Protein AF-0000000077793887 (afdb_homodimer)

Organism: NCBI:txid2587831

InterPro domains:
  IPR001304 C-type lectin-like [PF00059] (100-191)
  IPR001304 C-type lectin-like [PS50041] (87-190)
  IPR001304 C-type lectin-like [SM00034] (80-190)
  IPR016186 C-type lectin-like/link domain superfamily [G3DSA:3.10.100.10] (70-198)
  IPR016187 C-type lectin fold [SSF56436] (44-193)
  IPR033992 Natural killer cell receptor-like, C-type lectin-like domain [cd03593] (80-191)
  IPR050828 C-type lectin and matrix domain-containing protein [PTHR45710] (76-193)

pLDDT: mean 71.63, std 30.83, range [26.22, 98.94]

Secondary structure (DSSP, 8-state):
--------------------------------SSS-----------------SS----------------------S-SS-TT-EEETTEEEEE-SS-B-HHHHHHHHHHTT-EEPP--SHHHHHHHHHHHTTS-EEEEEE--TTS--EETTSPBP--SS-EESS-SEEEE-SSSEEEE-TTS-BEEEEEEE-TTT---/--------------------------------SSS-----------------SS----------------------S-SS-TT-EEETTEEEEE-SS-B-HHHHHHHHHHTT-EEPP--SHHHHHHHHHHHTTS-EEEEEE--TTS--EETTSPBP--SS-EESS-SEEEE-SSSEEEE-TTS-BEEEEEEE-TTT---

Nearest PDB structures (foldseek):
  4qki-assembly1_A  TM=9.719E-01  e=2.359E-17  Homo sapiens
  1e87-assembly1_A  TM=9.658E-01  e=5.537E-16  Homo sapiens
  1fm5-assembly1_A-2  TM=9.357E-01  e=1.760E-14  Homo sapiens
  4iop-assembly1_A  TM=9.692E-01  e=4.648E-14  Homo sapiens
  3ff7-assembly1_D  TM=8.995E-01  e=8.083E-12  Homo sapiens

Foldseek 3Di:
DCPDDPDDDPPPDPPDPPPPPPPPPVPPPCPDDDDCPDDPPPLPLPQPPPPDDPCPPCPSPSPSCCVVVPVPCPVPDDLDDPQWDDDPQKTKHWDPFKFFQVVQQVVLVVVVWGFADDDDVVSVVVCLVVNPAFKAFGQWFADVPGFIAGVVGHGDPCNDDEADDAGTWIDHNPGIYHDHRGDMGIYMIMDGGPVPDDD/DPPPPDDPPPPPPPDDPPPPPPPPPPPPPCPDDDDCPDDPPPLPLPQPPPPDDPPPPSPSPSPSCCVVVPVPCPVPDDLDDPQWDDDPQKTKHWDPFKFFQVVQQVVLVVVVWGFADDDDVVSVVVCLVVNPQFKAFGQWFADPPGFIAGVVGHGDPCNDDEADDAGTWIDHNPGIYHDHRGDMGIYMIMDGGPVPDDD

Solvent-accessible surface area (backbone atoms only — not comparable to full-atom values): 24038 Å² total; per-residue (Å²): 134,81,74,77,77,77,79,83,77,81,72,75,72,79,75,76,73,80,81,70,82,72,76,71,75,70,80,76,75,73,71,76,81,84,72,81,69,76,82,74,75,73,57,72,67,76,74,76,79,73,75,68,80,87,69,60,82,72,70,70,72,68,62,64,62,64,65,62,67,61,68,74,70,54,51,82,59,48,51,29,59,88,82,25,38,25,48,78,43,27,23,34,36,72,53,93,57,68,34,24,51,65,60,40,35,51,52,20,44,74,70,74,27,30,33,27,75,75,87,45,72,66,50,47,53,51,50,52,42,50,54,46,83,51,44,26,35,36,21,38,35,37,55,90,98,48,70,47,23,34,82,87,62,49,68,62,84,67,89,62,74,70,39,71,88,39,40,26,31,26,36,48,78,84,48,42,33,33,34,64,46,77,51,71,32,23,33,31,24,29,33,72,18,66,55,63,55,76,127,136,84,76,75,77,75,78,84,77,79,76,75,71,80,76,77,74,81,82,71,80,71,76,72,76,70,78,74,76,72,72,72,81,84,72,82,71,75,80,74,75,76,51,70,60,74,74,77,79,74,75,69,81,86,69,61,81,72,71,70,67,64,56,61,60,66,63,63,66,62,68,73,70,55,49,81,59,48,50,31,59,88,84,25,39,25,46,80,42,27,22,33,36,72,53,91,59,68,35,26,51,65,59,41,36,51,53,20,44,75,69,73,26,32,32,26,76,74,88,44,72,67,48,46,53,50,50,51,44,50,54,43,83,51,44,26,33,37,20,37,35,37,56,90,99,48,71,46,22,34,79,89,62,49,68,60,83,67,90,60,74,71,41,69,87,40,39,27,31,25,36,46,77,84,48,43,34,32,33,63,47,78,50,71,33,23,32,31,25,30,33,72,18,63,54,62,54,76,129

Radius of gyration: 38.16 Å; Cα contacts (8 Å, |Δi|>4): 586; chains: 2; bounding box: 130×145×46 Å

Structure (mmCIF, N/CA/C/O backbone):
data_AF-0000000077793887-model_v1
#
loop_
_entity.id
_entity.type
_entity.pdbx_description
1 polymer 'C-type lectin domain-containing protein'
#
loop_
_atom_site.group_PDB
_atom_site.id
_atom_site.type_symbol
_atom_site.label_atom_id
_atom_site.label_alt_id
_atom_site.label_comp_id
_atom_site.label_asym_id
_atom_site.label_entity_id
_atom_site.label_seq_id
_atom_site.pdbx_PDB_ins_code
_atom_site.Cartn_x
_atom_site.Cartn_y
_atom_site.Cartn_z
_atom_site.occupancy
_atom_site.B_iso_or_equiv
_atom_site.auth_seq_id
_atom_site.auth_comp_id
_atom_site.auth_asym_id
_atom_site.auth_atom_id
_atom_site.pdbx_PDB_model_num
ATOM 1 N N . GLN A 1 1 ? 106.188 -36.375 -3.684 1 26.97 1 GLN A N 1
ATOM 2 C CA . GLN A 1 1 ? 105.438 -35.656 -4.699 1 26.97 1 GLN A CA 1
ATOM 3 C C . GLN A 1 1 ? 104.625 -34.531 -4.078 1 26.97 1 GLN A C 1
ATOM 5 O O . GLN A 1 1 ? 103.5 -34.719 -3.65 1 26.97 1 GLN A O 1
ATOM 10 N N . ASN A 1 2 ? 105.312 -33.688 -3.289 1 29.34 2 ASN A N 1
ATOM 11 C CA . ASN A 1 2 ? 104.938 -32.75 -2.242 1 29.34 2 ASN A CA 1
ATOM 12 C C . ASN A 1 2 ? 104.25 -31.516 -2.826 1 29.34 2 ASN A C 1
ATOM 14 O O . ASN A 1 2 ? 104.938 -30.625 -3.346 1 29.34 2 ASN A O 1
ATOM 18 N N . TYR A 1 3 ? 103.312 -31.828 -3.789 1 36.53 3 TYR A N 1
ATOM 19 C CA . TYR A 1 3 ? 102.812 -30.703 -4.566 1 36.53 3 TYR A CA 1
ATOM 20 C C . TYR A 1 3 ? 102.25 -29.641 -3.652 1 36.53 3 TYR A C 1
ATOM 22 O O . TYR A 1 3 ? 101.375 -29.938 -2.816 1 36.53 3 TYR A O 1
ATOM 30 N N . PRO A 1 4 ? 103.062 -28.594 -3.348 1 36.94 4 PRO A N 1
ATOM 31 C CA . PRO A 1 4 ? 102.688 -27.547 -2.389 1 36.94 4 PRO A CA 1
ATOM 32 C C . PRO A 1 4 ? 101.312 -26.953 -2.629 1 36.94 4 PRO A C 1
ATOM 34 O O . PRO A 1 4 ? 100.75 -27.094 -3.721 1 36.94 4 PRO A O 1
ATOM 37 N N . SER A 1 5 ? 100.688 -26.422 -1.545 1 38.06 5 SER A N 1
ATOM 38 C CA . SER A 1 5 ? 99.438 -25.938 -0.927 1 38.06 5 SER A CA 1
ATOM 39 C C . SER A 1 5 ? 99 -24.625 -1.54 1 38.06 5 SER A C 1
ATOM 41 O O . SER A 1 5 ? 99.75 -23.609 -1.452 1 38.06 5 SER A O 1
ATOM 43 N N . PRO A 1 6 ? 98.438 -24.672 -2.783 1 41.69 6 PRO A N 1
ATOM 44 C CA . PRO A 1 6 ? 98.312 -23.391 -3.498 1 41.69 6 PRO A CA 1
ATOM 45 C C . PRO A 1 6 ? 97.688 -22.297 -2.645 1 41.69 6 PRO A C 1
ATOM 47 O O . PRO A 1 6 ? 96.938 -22.594 -1.713 1 41.69 6 PRO A O 1
ATOM 50 N N . PRO A 1 7 ? 98.375 -21.094 -2.529 1 40.38 7 PRO A N 1
ATOM 51 C CA . PRO A 1 7 ? 98 -20.016 -1.615 1 40.38 7 PRO A CA 1
ATOM 52 C C . PRO A 1 7 ? 96.562 -19.578 -1.782 1 40.38 7 PRO A C 1
ATOM 54 O O . PRO A 1 7 ? 95.938 -19.797 -2.838 1 40.38 7 PRO A O 1
ATOM 57 N N . PRO A 1 8 ? 95.812 -19.297 -0.718 1 37.31 8 PRO A N 1
ATOM 58 C CA . PRO A 1 8 ? 94.438 -18.984 -0.458 1 37.31 8 PRO A CA 1
ATOM 59 C C . PRO A 1 8 ? 93.938 -17.766 -1.237 1 37.31 8 PRO A C 1
ATOM 61 O O . PRO A 1 8 ? 94.688 -16.781 -1.383 1 37.31 8 PRO A O 1
ATOM 64 N N . ASN A 1 9 ? 93.375 -17.969 -2.402 1 30.88 9 ASN A N 1
ATOM 65 C CA . ASN A 1 9 ? 92.75 -17.016 -3.334 1 30.88 9 ASN A CA 1
ATOM 66 C C . ASN A 1 9 ? 92.062 -15.875 -2.598 1 30.88 9 ASN A C 1
ATOM 68 O O . ASN A 1 9 ? 91.438 -16.094 -1.562 1 30.88 9 ASN A O 1
ATOM 72 N N . LEU A 1 10 ? 92.5 -14.633 -2.855 1 30.05 10 LEU A N 1
ATOM 73 C CA . LEU A 1 10 ? 92.25 -13.242 -2.529 1 30.05 10 LEU A CA 1
ATOM 74 C C . LEU A 1 10 ? 90.75 -12.906 -2.738 1 30.05 10 LEU A C 1
ATOM 76 O O . LEU A 1 10 ? 90.312 -12.867 -3.875 1 30.05 10 LEU A O 1
ATOM 80 N N . MET A 1 11 ? 89.875 -13.492 -1.999 1 28.67 11 MET A N 1
ATOM 81 C CA . MET A 1 11 ? 88.438 -13.266 -2.076 1 28.67 11 MET A CA 1
ATOM 82 C C . MET A 1 11 ? 88.062 -11.781 -1.981 1 28.67 11 MET A C 1
ATOM 84 O O . MET A 1 11 ? 88.25 -11.172 -0.928 1 28.67 11 MET A O 1
ATOM 88 N N . ALA A 1 12 ? 88.625 -10.922 -2.859 1 32.31 12 ALA A N 1
ATOM 89 C CA . ALA A 1 12 ? 88.312 -9.516 -2.645 1 32.31 12 ALA A CA 1
ATOM 90 C C . ALA A 1 12 ? 86.812 -9.344 -2.41 1 32.31 12 ALA A C 1
ATOM 92 O O . ALA A 1 12 ? 86 -9.898 -3.146 1 32.31 12 ALA A O 1
ATOM 93 N N . ARG A 1 13 ? 86.438 -9.117 -1.201 1 31.81 13 ARG A N 1
ATOM 94 C CA . ARG A 1 13 ? 85.062 -8.906 -0.675 1 31.81 13 ARG A CA 1
ATOM 95 C C . ARG A 1 13 ? 84.375 -7.82 -1.458 1 31.81 13 ARG A C 1
ATOM 97 O O . ARG A 1 13 ? 84.938 -6.742 -1.689 1 31.81 13 ARG A O 1
ATOM 104 N N . PRO A 1 14 ? 83.438 -8.164 -2.402 1 34.56 14 PRO A N 1
ATOM 105 C CA . PRO A 1 14 ? 82.75 -7.133 -3.154 1 34.56 14 PRO A CA 1
ATOM 106 C C . PRO A 1 14 ? 82.25 -5.98 -2.271 1 34.56 14 PRO A C 1
ATOM 108 O O . PRO A 1 14 ? 81.938 -6.191 -1.106 1 34.56 14 PRO A O 1
ATOM 111 N N . SER A 1 15 ? 82.938 -4.816 -2.303 1 30.42 15 SER A N 1
ATOM 112 C CA . SER A 1 15 ? 82.562 -3.594 -1.583 1 30.42 15 SER A CA 1
ATOM 113 C C . SER A 1 15 ? 81.062 -3.336 -1.606 1 30.42 15 SER A C 1
ATOM 115 O O . SER A 1 15 ? 80.375 -3.631 -2.6 1 30.42 15 SER A O 1
ATOM 117 N N . LYS A 1 16 ? 80.5 -3.289 -0.401 1 32.53 16 LYS A N 1
ATOM 118 C CA . LYS A 1 16 ? 79.062 -3.002 -0.048 1 32.53 16 LYS A CA 1
ATOM 119 C C . LYS A 1 16 ? 78.562 -1.783 -0.806 1 32.53 16 LYS A C 1
ATOM 121 O O . LYS A 1 16 ? 79.25 -0.747 -0.858 1 32.53 16 LYS A O 1
ATOM 126 N N . PRO A 1 17 ? 77.812 -1.954 -1.854 1 34.47 17 PRO A N 1
ATOM 127 C CA . PRO A 1 17 ? 77.312 -0.797 -2.617 1 34.47 17 PRO A CA 1
ATOM 128 C C . PRO A 1 17 ? 76.875 0.352 -1.723 1 34.47 17 PRO A C 1
ATOM 130 O O . PRO A 1 17 ? 76.562 0.131 -0.561 1 34.47 17 PRO A O 1
ATOM 133 N N . PRO A 1 18 ? 77.312 1.614 -1.864 1 33.22 18 PRO A N 1
ATOM 134 C CA . PRO A 1 18 ? 77 2.801 -1.069 1 33.22 18 PRO A CA 1
ATOM 135 C C . PRO A 1 18 ? 75.5 2.908 -0.752 1 33.22 18 PRO A C 1
ATOM 137 O O . PRO A 1 18 ? 74.688 2.381 -1.495 1 33.22 18 PRO A O 1
ATOM 140 N N . SER A 1 19 ? 75.188 2.879 0.547 1 29.66 19 SER A N 1
ATOM 141 C CA . SER A 1 19 ? 73.875 2.973 1.238 1 29.66 19 SER A CA 1
ATOM 142 C C . SER A 1 19 ? 73.062 4.117 0.687 1 29.66 19 SER A C 1
ATOM 144 O O . SER A 1 19 ? 73.312 5.289 0.932 1 29.66 19 SER A O 1
ATOM 146 N N . GLY A 1 20 ? 72.875 4.281 -0.622 1 28.62 20 GLY A N 1
ATOM 147 C CA . GLY A 1 20 ? 72.062 5.41 -1.063 1 28.62 20 GLY A CA 1
ATOM 148 C C . GLY A 1 20 ? 70.812 5.621 -0.218 1 28.62 20 GLY A C 1
ATOM 149 O O . GLY A 1 20 ? 70.312 4.684 0.405 1 28.62 20 GLY A O 1
ATOM 150 N N . THR A 1 21 ? 70.688 6.805 0.469 1 30.39 21 THR A N 1
ATOM 151 C CA . THR A 1 21 ? 69.688 7.371 1.333 1 30.39 21 THR A CA 1
ATOM 152 C C . THR A 1 21 ? 68.25 7.141 0.742 1 30.39 21 THR A C 1
ATOM 154 O O . THR A 1 21 ? 68 7.633 -0.347 1 30.39 21 THR A O 1
ATOM 157 N N . HIS A 1 22 ? 67.875 5.887 0.691 1 29.88 22 HIS A N 1
ATOM 158 C CA . HIS A 1 22 ? 66.5 5.676 0.305 1 29.88 22 HIS A CA 1
ATOM 159 C C . HIS A 1 22 ? 65.562 6.559 1.119 1 29.88 22 HIS A C 1
ATOM 161 O O . HIS A 1 22 ? 65.625 6.602 2.348 1 29.88 22 HIS A O 1
ATOM 167 N N . PHE A 1 23 ? 65.312 7.801 0.65 1 27.66 23 PHE A N 1
ATOM 168 C CA . PHE A 1 23 ? 64.312 8.695 1.225 1 27.66 23 PHE A CA 1
ATOM 169 C C . PHE A 1 23 ? 63 7.969 1.462 1 27.66 23 PHE A C 1
ATOM 171 O O . PHE A 1 23 ? 62.406 7.453 0.521 1 27.66 23 PHE A O 1
ATOM 178 N N . TRP A 1 24 ? 62.969 7.117 2.52 1 28.3 24 TRP A N 1
ATOM 179 C CA . TRP A 1 24 ? 61.688 6.555 2.979 1 28.3 24 TRP A CA 1
ATOM 180 C C . TRP A 1 24 ? 60.656 7.656 3.217 1 28.3 24 TRP A C 1
ATOM 182 O O . TRP A 1 24 ? 60.844 8.523 4.074 1 28.3 24 TRP A O 1
ATOM 192 N N . LEU A 1 25 ? 60.219 8.273 2.09 1 26.78 25 LEU A N 1
ATOM 193 C CA . LEU A 1 25 ? 59.062 9.133 2.324 1 26.78 25 LEU A CA 1
ATOM 194 C C . LEU A 1 25 ? 58.031 8.445 3.234 1 26.78 25 LEU A C 1
ATOM 196 O O . LEU A 1 25 ? 57.5 7.383 2.895 1 26.78 25 LEU A O 1
ATOM 200 N N . ARG A 1 26 ? 58.375 8.352 4.492 1 26.22 26 ARG A N 1
ATOM 201 C CA . ARG A 1 26 ? 57.375 7.949 5.484 1 26.22 26 ARG A CA 1
ATOM 202 C C . ARG A 1 26 ? 56.031 8.664 5.246 1 26.22 26 ARG A C 1
ATOM 204 O O . ARG A 1 26 ? 55.969 9.898 5.262 1 26.22 26 ARG A O 1
ATOM 211 N N . GLU A 1 27 ? 55.125 8.047 4.469 1 30.72 27 GLU A N 1
ATOM 212 C CA . GLU A 1 27 ? 53.719 8.422 4.332 1 30.72 27 GLU A CA 1
ATOM 213 C C . GLU A 1 27 ? 53.125 8.781 5.684 1 30.72 27 GLU A C 1
ATOM 215 O O . GLU A 1 27 ? 52.938 7.914 6.543 1 30.72 27 GLU A O 1
ATOM 220 N N . SER A 1 28 ? 53.594 9.773 6.348 1 28.92 28 SER A N 1
ATOM 221 C CA . SER A 1 28 ? 52.938 10.18 7.586 1 28.92 28 SER A CA 1
ATOM 222 C C . SER A 1 28 ? 51.438 10.414 7.371 1 28.92 28 SER A C 1
ATOM 224 O O . SER A 1 28 ? 51.062 11.352 6.672 1 28.92 28 SER A O 1
ATOM 226 N N . LYS A 1 29 ? 50.562 9.352 7.176 1 31.31 29 LYS A N 1
ATOM 227 C CA . LYS A 1 29 ? 49.125 9.359 7.27 1 31.31 29 LYS A CA 1
ATOM 228 C C . LYS A 1 29 ? 48.656 10.039 8.555 1 31.31 29 LYS A C 1
ATOM 230 O O . LYS A 1 29 ? 48.625 9.422 9.617 1 31.31 29 LYS A O 1
ATOM 235 N N . ARG A 1 30 ? 49.094 11.148 8.898 1 27.02 30 ARG A N 1
ATOM 236 C CA . ARG A 1 30 ? 48.469 11.703 10.102 1 27.02 30 ARG A CA 1
ATOM 237 C C . ARG A 1 30 ? 46.969 11.859 9.93 1 27.02 30 ARG A C 1
ATOM 239 O O . ARG A 1 30 ? 46.531 12.711 9.164 1 27.02 30 ARG A O 1
ATOM 246 N N . CYS A 1 31 ? 46.188 10.719 9.734 1 31.44 31 CYS A N 1
ATOM 247 C CA . CYS A 1 31 ? 44.719 10.82 9.891 1 31.44 31 CYS A CA 1
ATOM 248 C C . CYS A 1 31 ? 44.375 11.562 11.164 1 31.44 31 CYS A C 1
ATOM 250 O O . CYS A 1 31 ? 44.906 11.266 12.234 1 31.44 31 CYS A O 1
ATOM 252 N N . LEU A 1 32 ? 44.094 12.836 11.148 1 29.78 32 LEU A N 1
ATOM 253 C CA . LEU A 1 32 ? 43.719 13.469 12.414 1 29.78 32 LEU A CA 1
ATOM 254 C C . LEU A 1 32 ? 42.812 12.562 13.234 1 29.78 32 LEU A C 1
ATOM 256 O O . LEU A 1 32 ? 43.188 12.133 14.328 1 29.78 32 LEU A O 1
ATOM 260 N N . GLY A 1 33 ? 41.594 13.148 13.805 1 33.19 33 GLY A N 1
ATOM 261 C CA . GLY A 1 33 ? 40.812 12.633 14.922 1 33.19 33 GLY A CA 1
ATOM 262 C C . GLY A 1 33 ? 40.281 11.234 14.672 1 33.19 33 GLY A C 1
ATOM 263 O O . GLY A 1 33 ? 40.281 10.758 13.539 1 33.19 33 GLY A O 1
ATOM 264 N N . GLY A 1 34 ? 39.719 10.438 15.797 1 32.16 34 GLY A N 1
ATOM 265 C CA . GLY A 1 34 ? 39.344 9.086 16.156 1 32.16 34 GLY A CA 1
ATOM 266 C C . GLY A 1 34 ? 38.281 8.484 15.234 1 32.16 34 GLY A C 1
ATOM 267 O O . GLY A 1 34 ? 37.812 7.379 15.477 1 32.16 34 GLY A O 1
ATOM 268 N N . VAL A 1 35 ? 37.312 9.297 14.734 1 31.53 35 VAL A N 1
ATOM 269 C CA . VAL A 1 35 ? 36.188 8.594 14.156 1 31.53 35 VAL A CA 1
ATOM 270 C C . VAL A 1 35 ? 36.625 7.785 12.945 1 31.53 35 VAL A C 1
ATOM 272 O O . VAL A 1 35 ? 37.531 8.211 12.203 1 31.53 35 VAL A O 1
ATOM 275 N N . SER A 1 36 ? 36.562 6.457 13.047 1 32 36 SER A N 1
ATOM 276 C CA . SER A 1 36 ? 36.875 5.395 12.094 1 32 36 SER A CA 1
ATOM 277 C C . SER A 1 36 ? 36.375 5.746 10.695 1 32 36 SER A C 1
ATOM 279 O O . SER A 1 36 ? 35.188 5.492 10.367 1 32 36 SER A O 1
ATOM 281 N N . LEU A 1 37 ? 36.438 6.949 10.297 1 31.81 37 LEU A N 1
ATOM 282 C CA . LEU A 1 37 ? 35.938 7.211 8.953 1 31.81 37 LEU A CA 1
ATOM 283 C C . LEU A 1 37 ? 36.656 6.34 7.934 1 31.81 37 LEU A C 1
ATOM 285 O O . LEU A 1 37 ? 37.906 6.227 7.969 1 31.81 37 LEU A O 1
ATOM 289 N N . PRO A 1 38 ? 35.812 5.289 7.41 1 33.59 38 PRO A N 1
ATOM 290 C CA . PRO A 1 38 ? 36.469 4.293 6.555 1 33.59 38 PRO A CA 1
ATOM 291 C C . PRO A 1 38 ? 37.562 4.898 5.652 1 33.59 38 PRO A C 1
ATOM 293 O O . PRO A 1 38 ? 38.688 4.445 5.66 1 33.59 38 PRO A O 1
ATOM 296 N N . ARG A 1 39 ? 37.156 5.055 4.344 1 33.28 39 ARG A N 1
ATOM 297 C CA . ARG A 1 39 ? 37.969 4.965 3.148 1 33.28 39 ARG A CA 1
ATOM 298 C C . ARG A 1 39 ? 38.844 6.215 2.984 1 33.28 39 ARG A C 1
ATOM 300 O O . ARG A 1 39 ? 38.312 7.332 2.947 1 33.28 39 ARG A O 1
ATOM 307 N N . CYS A 1 40 ? 39.969 6.188 3.5 1 33.78 40 CYS A N 1
ATOM 308 C CA . CYS A 1 40 ? 41.031 7.16 3.229 1 33.78 40 CYS A CA 1
ATOM 309 C C . CYS A 1 40 ? 41.125 7.461 1.738 1 33.78 40 CYS A C 1
ATOM 311 O O . CYS A 1 40 ? 41.344 6.555 0.932 1 33.78 40 CYS A O 1
ATOM 313 N N . VAL A 1 41 ? 40.219 8.328 1.182 1 34.12 41 VAL A N 1
ATOM 314 C CA . VAL A 1 41 ? 40.344 8.727 -0.219 1 34.12 41 VAL A CA 1
ATOM 315 C C . VAL A 1 41 ? 41.781 9.055 -0.562 1 34.12 41 VAL A C 1
ATOM 317 O O . VAL A 1 41 ? 42.438 9.836 0.139 1 34.12 41 VAL A O 1
ATOM 320 N N . ALA A 1 42 ? 42.5 8.047 -0.952 1 33.28 42 ALA A N 1
ATOM 321 C CA . ALA A 1 42 ? 43.844 8.273 -1.489 1 33.28 42 ALA A CA 1
ATOM 322 C C . ALA A 1 42 ? 43.812 9.375 -2.549 1 33.28 42 ALA A C 1
ATOM 324 O O . ALA A 1 42 ? 43.031 9.32 -3.494 1 33.28 42 ALA A O 1
ATOM 325 N N . MET A 1 43 ? 43.844 10.609 -2.148 1 31 43 MET A N 1
ATOM 326 C CA . MET A 1 43 ? 44 11.703 -3.104 1 31 43 MET A CA 1
ATOM 327 C C . MET A 1 43 ? 45.188 11.461 -4.02 1 31 43 MET A C 1
ATOM 329 O O . MET A 1 43 ? 46.312 11.297 -3.549 1 31 43 MET A O 1
ATOM 333 N N . GLU A 1 44 ? 45 10.609 -4.996 1 33.84 44 GLU A N 1
ATOM 334 C CA . GLU A 1 44 ? 46.062 10.5 -6.004 1 33.84 44 GLU A CA 1
ATOM 335 C C . GLU A 1 44 ? 46.406 11.852 -6.613 1 33.84 44 GLU A C 1
ATOM 337 O O . GLU A 1 44 ? 45.5 12.578 -7.055 1 33.84 44 GLU A O 1
ATOM 342 N N . THR A 1 45 ? 47.344 12.469 -6.062 1 32.28 45 THR A N 1
ATOM 343 C CA . THR A 1 45 ? 47.938 13.711 -6.562 1 32.28 45 THR A CA 1
ATOM 344 C C . THR A 1 45 ? 48.469 13.523 -7.98 1 32.28 45 THR A C 1
ATOM 346 O O . THR A 1 45 ? 49.25 12.609 -8.242 1 32.28 45 THR A O 1
ATOM 349 N N . GLN A 1 46 ? 47.531 13.469 -8.953 1 29.77 46 GLN A N 1
ATOM 350 C CA . GLN A 1 46 ? 48.125 13.438 -10.297 1 29.77 46 GLN A CA 1
ATOM 351 C C . GLN A 1 46 ? 48.938 14.688 -10.57 1 29.77 46 GLN A C 1
ATOM 353 O O . GLN A 1 46 ? 48.469 15.812 -10.383 1 29.77 46 GLN A O 1
ATOM 358 N N . ALA A 1 47 ? 50.188 14.594 -10.258 1 31.92 47 ALA A N 1
ATOM 359 C CA . ALA A 1 47 ? 51.188 15.602 -10.562 1 31.92 47 ALA A CA 1
ATOM 360 C C . ALA A 1 47 ? 51.25 15.883 -12.062 1 31.92 47 ALA A C 1
ATOM 362 O O . ALA A 1 47 ? 51.375 14.961 -12.867 1 31.92 47 ALA A O 1
ATOM 363 N N . LEU A 1 48 ? 50.375 16.719 -12.617 1 30.69 48 LEU A N 1
ATOM 364 C CA . LEU A 1 48 ? 50.594 17.156 -13.992 1 30.69 48 LEU A CA 1
ATOM 365 C C . LEU A 1 48 ? 51.969 17.781 -14.141 1 30.69 48 LEU A C 1
ATOM 367 O O . LEU A 1 48 ? 52.344 18.672 -13.367 1 30.69 48 LEU A O 1
ATOM 371 N N . ARG A 1 49 ? 52.906 16.984 -14.539 1 34.12 49 ARG A N 1
ATOM 372 C CA . ARG A 1 49 ? 54.25 17.391 -14.93 1 34.12 49 ARG A CA 1
ATOM 373 C C . ARG A 1 49 ? 54.219 18.453 -16.031 1 34.12 49 ARG A C 1
ATOM 375 O O . ARG A 1 49 ? 53.812 18.156 -17.156 1 34.12 49 ARG A O 1
ATOM 382 N N . TRP A 1 50 ? 53.562 19.656 -15.812 1 33.62 50 TRP A N 1
ATOM 383 C CA . TRP A 1 50 ? 53.781 20.625 -16.875 1 33.62 50 TRP A CA 1
ATOM 384 C C . TRP A 1 50 ? 55.25 21.031 -16.938 1 33.62 50 TRP A C 1
ATOM 386 O O . TRP A 1 50 ? 55.844 21.469 -15.922 1 33.62 50 TRP A O 1
ATOM 396 N N . LYS A 1 51 ? 56.094 20.484 -17.75 1 32.78 51 LYS A N 1
ATOM 397 C CA . LYS A 1 51 ? 57.531 20.672 -18.062 1 32.78 51 LYS A CA 1
ATOM 398 C C . LYS A 1 51 ? 57.844 22.141 -18.297 1 32.78 51 LYS A C 1
ATOM 400 O O . LYS A 1 51 ? 58.938 22.469 -18.75 1 32.78 51 LYS A O 1
ATOM 405 N N . GLY A 1 52 ? 57.062 23.219 -18.172 1 33.34 52 GLY A N 1
ATOM 406 C CA . GLY A 1 52 ? 57.812 24.359 -18.672 1 33.34 52 GLY A CA 1
ATOM 407 C C . GLY A 1 52 ? 59.031 24.672 -17.859 1 33.34 52 GLY A C 1
ATOM 408 O O . GLY A 1 52 ? 59.188 24.188 -16.75 1 33.34 52 GLY A O 1
ATOM 409 N N . LYS A 1 53 ? 60.094 25.422 -18.391 1 34.56 53 LYS A N 1
ATOM 410 C CA . LYS A 1 53 ? 61.438 25.734 -17.906 1 34.56 53 LYS A CA 1
ATOM 411 C C . LYS A 1 53 ? 61.438 26.062 -16.422 1 34.56 53 LYS A C 1
ATOM 413 O O . LYS A 1 53 ? 62.281 25.609 -15.672 1 34.56 53 LYS A O 1
ATOM 418 N N . ASP A 1 54 ? 61.188 27.406 -16.094 1 33.09 54 ASP A N 1
ATOM 419 C CA . ASP A 1 54 ? 61.5 28 -14.797 1 33.09 54 ASP A CA 1
ATOM 420 C C . ASP A 1 54 ? 60.719 27.344 -13.68 1 33.09 54 ASP A C 1
ATOM 422 O O . ASP A 1 54 ? 59.5 27.438 -13.633 1 33.09 54 ASP A O 1
ATOM 426 N N . LEU A 1 55 ? 61.156 26.219 -13.227 1 34.88 55 LEU A N 1
ATOM 427 C CA . LEU A 1 55 ? 60.594 25.156 -12.375 1 34.88 55 LEU A CA 1
ATOM 428 C C . LEU A 1 55 ? 60.219 25.703 -11.008 1 34.88 55 LEU A C 1
ATOM 430 O O . LEU A 1 55 ? 61.062 25.844 -10.125 1 34.88 55 LEU A O 1
ATOM 434 N N . SER A 1 56 ? 59.75 27.031 -11.023 1 32.41 56 SER A N 1
ATOM 435 C CA . SER A 1 56 ? 59.438 27.438 -9.656 1 32.41 56 SER A CA 1
ATOM 436 C C . SER A 1 56 ? 58.719 26.328 -8.898 1 32.41 56 SER A C 1
ATOM 438 O O . SER A 1 56 ? 58.125 25.422 -9.516 1 32.41 56 SER A O 1
ATOM 440 N N . PRO A 1 57 ? 59.031 26.281 -7.477 1 33.06 57 PRO A N 1
ATOM 441 C CA . PRO A 1 57 ? 58.531 25.203 -6.613 1 33.06 57 PRO A CA 1
ATOM 442 C C . PRO A 1 57 ? 57.094 24.812 -6.93 1 33.06 57 PRO A C 1
ATOM 444 O O . PRO A 1 57 ? 56.312 25.641 -7.375 1 33.06 57 PRO A O 1
ATOM 447 N N . TYR A 1 58 ? 57.031 23.703 -7.633 1 31.98 58 TYR A N 1
ATOM 448 C CA . TYR A 1 58 ? 55.812 22.938 -7.941 1 31.98 58 TYR A CA 1
ATOM 449 C C . TYR A 1 58 ? 54.844 22.984 -6.785 1 31.98 58 TYR A C 1
ATOM 451 O O . TYR A 1 58 ? 55.156 22.594 -5.664 1 31.98 58 TYR A O 1
ATOM 459 N N . VAL A 1 59 ? 54.469 24.281 -6.504 1 31.81 59 VAL A N 1
ATOM 460 C CA . VAL A 1 59 ? 53.375 24.188 -5.512 1 31.81 59 VAL A CA 1
ATOM 461 C C . VAL A 1 59 ? 52.406 23.078 -5.91 1 31.81 59 VAL A C 1
ATOM 463 O O . VAL A 1 59 ? 51.906 23.062 -7.039 1 31.81 59 VAL A O 1
ATOM 466 N N . ALA A 1 60 ? 52.844 21.859 -5.652 1 30.48 60 ALA A N 1
ATOM 467 C CA . ALA A 1 60 ? 51.938 20.719 -5.754 1 30.48 60 ALA A CA 1
ATOM 468 C C . ALA A 1 60 ? 50.562 21.047 -5.152 1 30.48 60 ALA A C 1
ATOM 470 O O . ALA A 1 60 ? 50.469 21.438 -3.984 1 30.48 60 ALA A O 1
ATOM 471 N N . PHE A 1 61 ? 49.906 21.953 -5.953 1 30.89 61 PHE A N 1
ATOM 472 C CA . PHE A 1 61 ? 48.531 22.094 -5.516 1 30.89 61 PHE A CA 1
ATOM 473 C C . PHE A 1 61 ? 47.906 20.734 -5.281 1 30.89 61 PHE A C 1
ATOM 475 O O . PHE A 1 61 ? 47.938 19.859 -6.164 1 30.89 61 PHE A O 1
ATOM 482 N N . LEU A 1 62 ? 48.188 20.266 -4.148 1 31.05 62 LEU A N 1
ATOM 483 C CA . LEU A 1 62 ? 47.406 19.109 -3.723 1 31.05 62 LEU A CA 1
ATOM 484 C C . LEU A 1 62 ? 45.906 19.375 -3.863 1 31.05 62 LEU A C 1
ATOM 486 O O . LEU A 1 62 ? 45.375 20.266 -3.203 1 31.05 62 LEU A O 1
ATOM 490 N N . PHE A 1 63 ? 45.469 19.578 -5.141 1 32.81 63 PHE A N 1
ATOM 491 C CA . PHE A 1 63 ? 44 19.516 -5.242 1 32.81 63 PHE A CA 1
ATOM 492 C C . PHE A 1 63 ? 43.469 18.281 -4.547 1 32.81 63 PHE A C 1
ATOM 494 O O . PHE A 1 63 ? 43.75 17.156 -4.973 1 32.81 63 PHE A O 1
ATOM 501 N N . SER A 1 64 ? 43.406 18.281 -3.229 1 32.5 64 SER A N 1
ATOM 502 C CA . SER A 1 64 ? 42.562 17.25 -2.648 1 32.5 64 SER A CA 1
ATOM 503 C C . SER A 1 64 ? 41.219 17.172 -3.344 1 32.5 64 SER A C 1
ATOM 505 O O . SER A 1 64 ? 40.406 18.109 -3.256 1 32.5 64 SER A O 1
ATOM 507 N N . ALA A 1 65 ? 41.25 16.812 -4.672 1 32.75 65 ALA A N 1
ATOM 508 C CA . ALA A 1 65 ? 39.906 16.422 -5.094 1 32.75 65 ALA A CA 1
ATOM 509 C C . ALA A 1 65 ? 39.188 15.68 -3.977 1 32.75 65 ALA A C 1
ATOM 511 O O . ALA A 1 65 ? 39.562 14.562 -3.613 1 32.75 65 ALA A O 1
ATOM 512 N N . VAL A 1 66 ? 39.031 16.406 -2.869 1 31.98 66 VAL A N 1
ATOM 513 C CA . VAL A 1 66 ? 38 15.797 -2.033 1 31.98 66 VAL A CA 1
ATOM 514 C C . VAL A 1 66 ? 36.844 15.297 -2.906 1 31.98 66 VAL A C 1
ATOM 516 O O . VAL A 1 66 ? 36.125 16.094 -3.518 1 31.98 66 VAL A O 1
ATOM 519 N N . VAL A 1 67 ? 37.188 14.391 -3.895 1 37.53 67 VAL A N 1
ATOM 520 C CA . VAL A 1 67 ? 35.969 13.742 -4.387 1 37.53 67 VAL A CA 1
ATOM 521 C C . VAL A 1 67 ? 34.969 13.602 -3.246 1 37.53 67 VAL A C 1
ATOM 523 O O . VAL A 1 67 ? 35.25 12.914 -2.258 1 37.53 67 VAL A O 1
ATOM 526 N N . SER A 1 68 ? 34.531 14.75 -2.807 1 33 68 SER A N 1
ATOM 527 C CA . SER A 1 68 ? 33.344 14.5 -1.987 1 33 68 SER A CA 1
ATOM 528 C C . SER A 1 68 ? 32.594 13.258 -2.453 1 33 68 SER A C 1
ATOM 530 O O . SER A 1 68 ? 32.219 13.148 -3.621 1 33 68 SER A O 1
ATOM 532 N N . ARG A 1 69 ? 33.188 12.102 -2.17 1 32.84 69 ARG A N 1
ATOM 533 C CA . ARG A 1 69 ? 32.188 11.047 -2.336 1 32.84 69 ARG A CA 1
ATOM 534 C C . ARG A 1 69 ? 30.797 11.578 -2.111 1 32.84 69 ARG A C 1
ATOM 536 O O . ARG A 1 69 ? 30.484 12.102 -1.037 1 32.84 69 ARG A O 1
ATOM 543 N N . VAL A 1 70 ? 30.328 12.469 -3.012 1 37.38 70 VAL A N 1
ATOM 544 C CA . VAL A 1 70 ? 28.875 12.578 -2.893 1 37.38 70 VAL A CA 1
ATOM 545 C C . VAL A 1 70 ? 28.297 11.281 -2.336 1 37.38 70 VAL A C 1
ATOM 547 O O . VAL A 1 70 ? 28.594 10.195 -2.848 1 37.38 70 VAL A O 1
ATOM 550 N N . PRO A 1 71 ? 28.234 11.133 -0.999 1 36.97 71 PRO A N 1
ATOM 551 C CA . PRO A 1 71 ? 27.562 9.898 -0.613 1 36.97 71 PRO A CA 1
ATOM 552 C C . PRO A 1 71 ? 26.531 9.438 -1.651 1 36.97 71 PRO A C 1
ATOM 554 O O . PRO A 1 71 ? 25.797 10.266 -2.203 1 36.97 71 PRO A O 1
ATOM 557 N N . GLU A 1 72 ? 26.922 8.844 -2.76 1 43 72 GLU A N 1
ATOM 558 C CA . GLU A 1 72 ? 25.812 8.203 -3.465 1 43 72 GLU A CA 1
ATOM 559 C C . GLU A 1 72 ? 24.609 7.992 -2.541 1 43 72 GLU A C 1
ATOM 561 O O . GLU A 1 72 ? 24.719 7.332 -1.508 1 43 72 GLU A O 1
ATOM 566 N N . SER A 1 73 ? 23.953 9 -2.119 1 42.22 73 SER A N 1
ATOM 567 C CA . SER A 1 73 ? 22.703 8.883 -1.358 1 42.22 73 SER A CA 1
ATOM 568 C C . SER A 1 73 ? 21.938 7.625 -1.748 1 42.22 73 SER A C 1
ATOM 570 O O . SER A 1 73 ? 21.203 7.625 -2.736 1 42.22 73 SER A O 1
ATOM 572 N N . LEU A 1 74 ? 22.484 6.621 -2.377 1 46.22 74 LEU A N 1
ATOM 573 C CA . LEU A 1 74 ? 21.656 5.418 -2.412 1 46.22 74 LEU A CA 1
ATOM 574 C C . LEU A 1 74 ? 20.75 5.34 -1.187 1 46.22 74 LEU A C 1
ATOM 576 O O . LEU A 1 74 ? 21.234 5.145 -0.068 1 46.22 74 LEU A O 1
ATOM 580 N N . LEU A 1 75 ? 20 6.344 -0.861 1 50.19 75 LEU A N 1
ATOM 581 C CA . LEU A 1 75 ? 19.156 6.324 0.321 1 50.19 75 LEU A CA 1
ATOM 582 C C . LEU A 1 75 ? 18.672 4.906 0.625 1 50.19 75 LEU A C 1
ATOM 584 O O . LEU A 1 75 ? 17.969 4.301 -0.175 1 50.19 75 LEU A O 1
ATOM 588 N N . SER A 1 76 ? 19.531 4.074 1.07 1 62.44 76 SER A N 1
ATOM 589 C CA . SER A 1 76 ? 19.453 2.697 1.547 1 62.44 76 SER A CA 1
ATOM 590 C C . SER A 1 76 ? 18.188 2.461 2.365 1 62.44 76 SER A C 1
ATOM 592 O O . SER A 1 76 ? 17.844 1.318 2.68 1 62.44 76 SER A O 1
ATOM 594 N N . GLU A 1 77 ? 17.391 3.41 2.643 1 73.75 77 GLU A N 1
ATOM 595 C CA . GLU A 1 77 ? 16.25 3.135 3.492 1 73.75 77 GLU A CA 1
ATOM 596 C C . GLU A 1 77 ? 14.945 3.133 2.686 1 73.75 77 GLU A C 1
ATOM 598 O O . GLU A 1 77 ? 14.82 3.877 1.711 1 73.75 77 GLU A O 1
ATOM 603 N N . PRO A 1 78 ? 14.156 2.211 3.062 1 82.75 78 PRO A N 1
ATOM 604 C CA . PRO A 1 78 ? 12.867 2.209 2.371 1 82.75 78 PRO A CA 1
ATOM 605 C C . PRO A 1 78 ? 12.195 3.584 2.363 1 82.75 78 PRO A C 1
ATOM 607 O O . PRO A 1 78 ? 12.508 4.426 3.209 1 82.75 78 PRO A O 1
ATOM 610 N N . CYS A 1 79 ? 11.422 3.82 1.379 1 88.38 79 CYS A N 1
ATOM 611 C CA . CYS A 1 79 ? 10.734 5.094 1.2 1 88.38 79 CYS A CA 1
ATOM 612 C C . CYS A 1 79 ? 9.805 5.383 2.371 1 88.38 79 CYS A C 1
ATOM 614 O O . CYS A 1 79 ? 9.586 6.539 2.729 1 88.38 79 CYS A O 1
ATOM 616 N N . CYS A 1 80 ? 9.227 4.289 2.914 1 95.06 80 CYS A N 1
ATOM 617 C CA . CYS A 1 80 ? 8.359 4.426 4.078 1 95.06 80 CYS A CA 1
ATOM 618 C C . CYS A 1 80 ? 8.828 3.52 5.215 1 95.06 80 CYS A C 1
ATOM 620 O O . CYS A 1 80 ? 9.414 2.465 4.969 1 95.06 80 CYS A O 1
ATOM 622 N N . PRO A 1 81 ? 8.609 3.941 6.449 1 94.25 81 PRO A N 1
ATOM 623 C CA . PRO A 1 81 ? 8.961 3.088 7.586 1 94.25 81 PRO A CA 1
ATOM 624 C C . PRO A 1 81 ? 8.234 1.743 7.562 1 94.25 81 PRO A C 1
ATOM 626 O O . PRO A 1 81 ? 7.211 1.602 6.891 1 94.25 81 PRO A O 1
ATOM 629 N N . ASP A 1 82 ? 8.867 0.8 8.336 1 93 82 ASP A N 1
ATOM 630 C CA . ASP A 1 82 ? 8.195 -0.491 8.469 1 93 82 ASP A CA 1
ATOM 631 C C . ASP A 1 82 ? 6.773 -0.321 8.992 1 93 82 ASP A C 1
ATOM 633 O O . ASP A 1 82 ? 6.535 0.474 9.906 1 93 82 ASP A O 1
ATOM 637 N N . GLY A 1 83 ? 5.875 -0.991 8.406 1 94.38 83 GLY A N 1
ATOM 638 C CA . GLY A 1 83 ? 4.488 -0.93 8.844 1 94.38 83 GLY A CA 1
ATOM 639 C C . GLY A 1 83 ? 3.67 0.099 8.094 1 94.38 83 GLY A C 1
ATOM 640 O O . GLY A 1 83 ? 2.447 0.154 8.234 1 94.38 83 GLY A O 1
ATOM 641 N N . TRP A 1 84 ? 4.402 0.912 7.336 1 97.38 84 TRP A N 1
ATOM 642 C CA . TRP A 1 84 ? 3.729 1.908 6.512 1 97.38 84 TRP A CA 1
ATOM 643 C C . TRP A 1 84 ? 3.697 1.474 5.047 1 97.38 84 TRP A C 1
ATOM 645 O O . TRP A 1 84 ? 4.562 0.715 4.602 1 97.38 84 TRP A O 1
ATOM 655 N N . VAL A 1 85 ? 2.701 1.951 4.391 1 97.94 85 VAL A N 1
ATOM 656 C CA . VAL A 1 85 ? 2.543 1.657 2.971 1 97.94 85 VAL A CA 1
ATOM 657 C C . VAL A 1 85 ? 2.703 2.938 2.156 1 97.94 85 VAL A C 1
ATOM 659 O O . VAL A 1 85 ? 2.131 3.975 2.5 1 97.94 85 VAL A O 1
ATOM 662 N N . GLY A 1 86 ? 3.539 2.844 1.083 1 96.81 86 GLY A N 1
ATOM 663 C CA . GLY A 1 86 ? 3.791 4.012 0.254 1 96.81 86 GLY A CA 1
ATOM 664 C C . GLY A 1 86 ? 2.873 4.098 -0.951 1 96.81 86 GLY A C 1
ATOM 665 O O . GLY A 1 86 ? 2.645 3.1 -1.636 1 96.81 86 GLY A O 1
ATOM 666 N N . TYR A 1 87 ? 2.279 5.301 -1.197 1 97.19 87 TYR A N 1
ATOM 667 C CA . TYR A 1 87 ? 1.452 5.539 -2.375 1 97.19 87 TYR A CA 1
ATOM 668 C C . TYR A 1 87 ? 1.576 6.984 -2.844 1 97.19 87 TYR A C 1
ATOM 670 O O . TYR A 1 87 ? 1.303 7.918 -2.082 1 97.19 87 TYR A O 1
ATOM 678 N N . ARG A 1 88 ? 2.08 7.164 -3.992 1 94.06 88 ARG A N 1
ATOM 679 C CA . ARG A 1 88 ? 2.166 8.461 -4.66 1 94.06 88 ARG A CA 1
ATOM 680 C C . ARG A 1 88 ? 2.828 9.5 -3.764 1 94.06 88 ARG A C 1
ATOM 682 O O . ARG A 1 88 ? 2.301 10.594 -3.582 1 94.06 88 ARG A O 1
ATOM 689 N N . GLY A 1 89 ? 3.92 9.062 -3.176 1 92.12 89 GLY A N 1
ATOM 690 C CA . GLY A 1 89 ? 4.789 9.984 -2.463 1 92.12 89 GLY A CA 1
ATOM 691 C C . GLY A 1 89 ? 4.41 10.156 -1.004 1 92.12 89 GLY A C 1
ATOM 692 O O . GLY A 1 89 ? 5.059 10.906 -0.272 1 92.12 89 GLY A O 1
ATOM 693 N N . LYS A 1 90 ? 3.422 9.469 -0.562 1 95.81 90 LYS A N 1
ATOM 694 C CA . LYS A 1 90 ? 2.99 9.516 0.832 1 95.81 90 LYS A CA 1
ATOM 695 C C . LYS A 1 90 ? 3.088 8.141 1.487 1 95.81 90 LYS A C 1
ATOM 697 O O . LYS A 1 90 ? 3.045 7.117 0.803 1 95.81 90 LYS A O 1
ATOM 702 N N . CYS A 1 91 ? 3.287 8.188 2.768 1 97.44 91 CYS A N 1
ATOM 703 C CA . CYS A 1 91 ? 3.252 6.98 3.59 1 97.44 91 CYS A CA 1
ATOM 704 C C . CYS A 1 91 ? 1.99 6.941 4.445 1 97.44 91 CYS A C 1
ATOM 706 O O . CYS A 1 91 ? 1.589 7.957 5.016 1 97.44 91 CYS A O 1
ATOM 708 N N . TYR A 1 92 ? 1.381 5.758 4.5 1 98.62 92 TYR A N 1
ATOM 709 C CA . TYR A 1 92 ? 0.122 5.586 5.219 1 98.62 92 TYR A CA 1
ATOM 710 C C . TYR A 1 92 ? 0.244 4.496 6.277 1 98.62 92 TYR A C 1
ATOM 712 O O . TYR A 1 92 ? 0.869 3.461 6.043 1 98.62 92 TYR A O 1
ATOM 720 N N . TYR A 1 93 ? -0.311 4.77 7.434 1 98.62 93 TYR A N 1
ATOM 721 C CA . TYR A 1 93 ? -0.408 3.811 8.531 1 98.62 93 TYR A CA 1
ATOM 722 C C . TYR A 1 93 ? -1.864 3.523 8.875 1 98.62 93 TYR A C 1
ATOM 724 O O . TYR A 1 93 ? -2.639 4.445 9.141 1 98.62 93 TYR A O 1
ATOM 732 N N . PHE A 1 94 ? -2.25 2.264 8.781 1 98.62 94 PHE A N 1
ATOM 733 C CA . PHE A 1 94 ? -3.594 1.832 9.148 1 98.62 94 PHE A CA 1
ATOM 734 C C . PHE A 1 94 ? -3.604 1.22 10.539 1 98.62 94 PHE A C 1
ATOM 736 O O . PHE A 1 94 ? -2.887 0.252 10.805 1 98.62 94 PHE A O 1
ATOM 743 N N . SER A 1 95 ? -4.457 1.733 11.391 1 98.5 95 SER A N 1
ATOM 744 C CA . SER A 1 95 ? -4.445 1.328 12.797 1 98.5 95 SER A CA 1
ATOM 745 C C . SER A 1 95 ? -4.957 -0.098 12.961 1 98.5 95 SER A C 1
ATOM 747 O O . SER A 1 95 ? -5.805 -0.554 12.188 1 98.5 95 SER A O 1
ATOM 749 N N . GLU A 1 96 ? -4.43 -0.767 13.961 1 94.44 96 GLU A N 1
ATOM 750 C CA . GLU A 1 96 ? -4.941 -2.074 14.359 1 94.44 96 GLU A CA 1
ATOM 751 C C . GLU A 1 96 ? -6.031 -1.939 15.422 1 94.44 96 GLU A C 1
ATOM 753 O O . GLU A 1 96 ? -6.918 -2.791 15.516 1 94.44 96 GLU A O 1
ATOM 758 N N . GLY A 1 97 ? -5.988 -0.868 16.203 1 96.88 97 GLY A N 1
ATOM 759 C CA . GLY A 1 97 ? -6.977 -0.603 17.234 1 96.88 97 GLY A CA 1
ATOM 760 C C . GLY A 1 97 ? -7.965 0.481 16.844 1 96.88 97 GLY A C 1
ATOM 761 O O . GLY A 1 97 ? -7.875 1.05 15.75 1 96.88 97 GLY A O 1
ATOM 762 N N . GLU A 1 98 ? -8.969 0.676 17.734 1 98.62 98 GLU A N 1
ATOM 763 C CA . GLU A 1 98 ? -9.984 1.694 17.516 1 98.62 98 GLU A CA 1
ATOM 764 C C . GLU A 1 98 ? -9.836 2.85 18.5 1 98.62 98 GLU A C 1
ATOM 766 O O . GLU A 1 98 ? -9.25 2.688 19.578 1 98.62 98 GLU A O 1
ATOM 771 N N . GLY A 1 99 ? -10.281 4.023 18.125 1 98.81 99 GLY A N 1
ATOM 772 C CA . GLY A 1 99 ? -10.336 5.23 18.938 1 98.81 99 GLY A CA 1
ATOM 773 C C . GLY A 1 99 ? -11.258 6.289 18.359 1 98.81 99 GLY A C 1
ATOM 774 O O . GLY A 1 99 ? -11.797 6.125 17.266 1 98.81 99 GLY A O 1
ATOM 775 N N . ASN A 1 100 ? -11.523 7.281 19.172 1 98.88 100 ASN A N 1
ATOM 776 C CA . ASN A 1 100 ? -12.289 8.398 18.641 1 98.88 100 ASN A CA 1
ATOM 777 C C . ASN A 1 100 ? -11.43 9.273 17.719 1 98.88 100 ASN A C 1
ATOM 779 O O . ASN A 1 100 ? -10.227 9.039 17.578 1 98.88 100 ASN A O 1
ATOM 783 N N . TRP A 1 101 ? -12.008 10.195 17.109 1 98.88 101 TRP A N 1
ATOM 784 C CA . TRP A 1 101 ? -11.312 10.992 16.094 1 98.88 101 TRP A CA 1
ATOM 785 C C . TRP A 1 101 ? -10.133 11.734 16.703 1 98.88 101 TRP A C 1
ATOM 787 O O . TRP A 1 101 ? -9.039 11.742 16.141 1 98.88 101 TRP A O 1
ATOM 797 N N . GLU A 1 102 ? -10.32 12.336 17.906 1 98.75 102 GLU A N 1
ATOM 798 C CA . GLU A 1 102 ? -9.281 13.141 18.547 1 98.75 102 GLU A CA 1
ATOM 799 C C . GLU A 1 102 ? -8.102 12.273 18.984 1 98.75 102 GLU A C 1
ATOM 801 O O . GLU A 1 102 ? -6.945 12.648 18.797 1 98.75 102 GLU A O 1
ATOM 806 N N . SER A 1 103 ? -8.414 11.203 19.609 1 98.81 103 SER A N 1
ATOM 807 C CA . SER A 1 103 ? -7.348 10.297 20.031 1 98.81 103 SER A CA 1
ATOM 808 C C . SER A 1 103 ? -6.598 9.734 18.828 1 98.81 103 SER A C 1
ATOM 810 O O . SER A 1 103 ? -5.387 9.5 18.906 1 98.81 103 SER A O 1
ATOM 812 N N . SER A 1 104 ? -7.324 9.5 17.781 1 98.94 104 SER A N 1
ATOM 813 C CA . SER A 1 104 ? -6.719 9.016 16.531 1 98.94 104 SER A CA 1
ATOM 814 C C . SER A 1 104 ? -5.75 10.039 15.961 1 98.94 104 SER A C 1
ATOM 816 O O . SER A 1 104 ? -4.637 9.695 15.562 1 98.94 104 SER A O 1
ATOM 818 N N . GLN A 1 105 ? -6.18 11.297 15.961 1 98.88 105 GLN A N 1
ATOM 819 C CA . GLN A 1 105 ? -5.293 12.367 15.5 1 98.88 105 GLN A CA 1
ATOM 820 C C . GLN A 1 105 ? -4.066 12.484 16.406 1 98.88 105 GLN A C 1
ATOM 822 O O . GLN A 1 105 ? -2.951 12.695 15.914 1 98.88 105 GLN A O 1
ATOM 827 N N . SER A 1 106 ? -4.254 12.352 17.625 1 98.81 106 SER A N 1
ATOM 828 C CA . SER A 1 106 ? -3.141 12.414 18.562 1 98.81 106 SER A CA 1
ATOM 829 C C . SER A 1 106 ? -2.146 11.289 18.312 1 98.81 106 SER A C 1
ATOM 831 O O . SER A 1 106 ? -0.934 11.492 18.375 1 98.81 106 SER A O 1
ATOM 833 N N . HIS A 1 107 ? -2.654 10.141 18.078 1 98.81 107 HIS A N 1
ATOM 834 C CA . HIS A 1 107 ? -1.782 9.016 17.766 1 98.81 107 HIS A CA 1
ATOM 835 C C . HIS A 1 107 ? -0.98 9.266 16.5 1 98.81 107 HIS A C 1
ATOM 837 O O . HIS A 1 107 ? 0.233 9.047 16.469 1 98.81 107 HIS A O 1
ATOM 843 N N . CYS A 1 108 ? -1.673 9.734 15.469 1 98.88 108 CYS A N 1
ATOM 844 C CA . CYS A 1 108 ? -0.978 10.031 14.219 1 98.88 108 CYS A CA 1
ATOM 845 C C . CYS A 1 108 ? 0.093 11.094 14.43 1 98.88 108 CYS A C 1
ATOM 847 O O . CYS A 1 108 ? 1.202 10.977 13.906 1 98.88 108 CYS A O 1
ATOM 849 N N . SER A 1 109 ? -0.22 12.07 15.219 1 98.62 109 SER A N 1
ATOM 850 C CA . SER A 1 109 ? 0.737 13.133 15.508 1 98.62 109 SER A CA 1
ATOM 851 C C . SER A 1 109 ? 1.966 12.586 16.234 1 98.62 109 SER A C 1
ATOM 853 O O . SER A 1 109 ? 3.088 13.031 15.977 1 98.62 109 SER A O 1
ATOM 855 N N . SER A 1 110 ? 1.761 11.656 17.078 1 98.38 110 SER A N 1
ATOM 856 C CA . SER A 1 110 ? 2.867 11.062 17.828 1 98.38 110 SER A CA 1
ATOM 857 C C . SER A 1 110 ? 3.807 10.297 16.891 1 98.38 110 SER A C 1
ATOM 859 O O . SER A 1 110 ? 4.961 10.047 17.25 1 98.38 110 SER A O 1
ATOM 861 N N . LEU A 1 111 ? 3.346 9.977 15.703 1 97.56 111 LEU A N 1
ATOM 862 C CA . LEU A 1 111 ? 4.141 9.258 14.719 1 97.56 111 LEU A CA 1
ATOM 863 C C . LEU A 1 111 ? 4.68 10.203 13.656 1 97.56 111 LEU A C 1
ATOM 865 O O . LEU A 1 111 ? 5.16 9.766 12.609 1 97.56 111 LEU A O 1
ATOM 869 N N . GLY A 1 112 ? 4.559 11.484 13.898 1 97.19 112 GLY A N 1
ATOM 870 C CA . GLY A 1 112 ? 5.012 12.469 12.93 1 97.19 112 GLY A CA 1
ATOM 871 C C . GLY A 1 112 ? 4.094 12.586 11.727 1 97.19 112 GLY A C 1
ATOM 872 O O . GLY A 1 112 ? 4.527 12.977 10.641 1 97.19 112 GLY A O 1
ATOM 873 N N . ALA A 1 113 ? 2.93 12.18 11.914 1 98.38 113 ALA A N 1
ATOM 874 C CA . ALA A 1 113 ? 1.935 12.164 10.844 1 98.38 113 ALA A CA 1
ATOM 875 C C . ALA A 1 113 ? 0.642 12.844 11.289 1 98.38 113 ALA A C 1
ATOM 877 O O . ALA A 1 113 ? 0.612 13.523 12.32 1 98.38 113 ALA A O 1
ATOM 878 N N . SER A 1 114 ? -0.331 12.859 10.492 1 98.75 114 SER A N 1
ATOM 879 C CA . SER A 1 114 ? -1.694 13.281 10.789 1 98.75 114 SER A CA 1
ATOM 880 C C . SER A 1 114 ? -2.713 12.273 10.266 1 98.75 114 SER A C 1
ATOM 882 O O . SER A 1 114 ? -2.369 11.383 9.484 1 98.75 114 SER A O 1
ATOM 884 N N . LEU A 1 115 ? -3.908 12.391 10.789 1 98.94 115 LEU A N 1
ATOM 885 C CA . LEU A 1 115 ? -4.965 11.68 10.078 1 98.94 115 LEU A CA 1
ATOM 886 C C . LEU A 1 115 ? -4.938 12.016 8.594 1 98.94 115 LEU A C 1
ATOM 888 O O . LEU A 1 115 ? -4.688 13.164 8.211 1 98.94 115 LEU A O 1
ATOM 892 N N . ALA A 1 116 ? -5.215 11.008 7.805 1 98.81 116 ALA A N 1
ATOM 893 C CA . ALA A 1 116 ? -4.918 11.062 6.375 1 98.81 116 ALA A CA 1
ATOM 894 C C . ALA A 1 116 ? -5.73 12.156 5.684 1 98.81 116 ALA A C 1
ATOM 896 O O . ALA A 1 116 ? -6.953 12.203 5.824 1 98.81 116 ALA A O 1
ATOM 897 N N . ALA A 1 117 ? -4.969 13.016 5.016 1 97.62 117 ALA A N 1
ATOM 898 C CA . ALA A 1 117 ? -5.582 13.906 4.031 1 97.62 117 ALA A CA 1
ATOM 899 C C . ALA A 1 117 ? -5.652 13.242 2.66 1 97.62 117 ALA A C 1
ATOM 901 O O . ALA A 1 117 ? -4.75 12.484 2.283 1 97.62 117 ALA A O 1
ATOM 902 N N . ILE A 1 118 ? -6.691 13.461 1.938 1 97.5 118 ILE A N 1
ATOM 903 C CA . ILE A 1 118 ? -6.887 12.883 0.613 1 97.5 118 ILE A CA 1
ATOM 904 C C . ILE A 1 118 ? -6.781 13.977 -0.448 1 97.5 118 ILE A C 1
ATOM 906 O O . ILE A 1 118 ? -7.617 14.883 -0.506 1 97.5 118 ILE A O 1
ATOM 910 N N . ASP A 1 119 ? -5.754 13.82 -1.296 1 93.75 119 ASP A N 1
ATOM 911 C CA . ASP A 1 119 ? -5.441 14.891 -2.24 1 93.75 119 ASP A CA 1
ATOM 912 C C . ASP A 1 119 ? -6.113 14.641 -3.59 1 93.75 119 ASP A C 1
ATOM 914 O O . ASP A 1 119 ? -6.414 15.586 -4.32 1 93.75 119 ASP A O 1
ATOM 918 N N . THR A 1 120 ? -6.234 13.414 -3.955 1 94.5 120 THR A N 1
ATOM 919 C CA . THR A 1 120 ? -6.766 13.07 -5.27 1 94.5 120 THR A CA 1
ATOM 920 C C . THR A 1 120 ? -7.734 11.898 -5.168 1 94.5 120 THR A C 1
ATOM 922 O O . THR A 1 120 ? -7.715 11.148 -4.188 1 94.5 120 THR A O 1
ATOM 925 N N . PRO A 1 121 ? -8.57 11.75 -6.199 1 95.38 121 PRO A N 1
ATOM 926 C CA . PRO A 1 121 ? -9.438 10.578 -6.223 1 95.38 121 PRO A CA 1
ATOM 927 C C . PRO A 1 121 ? -8.656 9.266 -6.203 1 95.38 121 PRO A C 1
ATOM 929 O O . PRO A 1 121 ? -9.141 8.258 -5.68 1 95.38 121 PRO A O 1
ATOM 932 N N . GLN A 1 122 ? -7.453 9.305 -6.754 1 95.44 122 GLN A N 1
ATOM 933 C CA . GLN A 1 122 ? -6.605 8.117 -6.73 1 95.44 122 GLN A CA 1
ATOM 934 C C . GLN A 1 122 ? -6.203 7.758 -5.305 1 95.44 122 GLN A C 1
ATOM 936 O O . GLN A 1 122 ? -6.156 6.582 -4.949 1 95.44 122 GLN A O 1
ATOM 941 N N . ASP A 1 123 ? -5.965 8.82 -4.5 1 96.44 123 ASP A N 1
ATOM 942 C CA . ASP A 1 123 ? -5.656 8.586 -3.094 1 96.44 123 ASP A CA 1
ATOM 943 C C . ASP A 1 123 ? -6.824 7.906 -2.379 1 96.44 123 ASP A C 1
ATOM 945 O O . ASP A 1 123 ? -6.621 6.98 -1.588 1 96.44 123 ASP A O 1
ATOM 949 N N . LEU A 1 124 ? -8.008 8.398 -2.723 1 97.69 124 LEU A N 1
ATOM 950 C CA . LEU A 1 124 ? -9.203 7.852 -2.082 1 97.69 124 LEU A CA 1
ATOM 951 C C . LEU A 1 124 ? -9.398 6.391 -2.467 1 97.69 124 LEU A C 1
ATOM 953 O O . LEU A 1 124 ? -9.688 5.551 -1.61 1 97.69 124 LEU A O 1
ATOM 957 N N . ALA A 1 125 ? -9.219 6.113 -3.725 1 96.12 125 ALA A N 1
ATOM 958 C CA . ALA A 1 125 ? -9.375 4.742 -4.203 1 96.12 125 ALA A CA 1
ATOM 959 C C . ALA A 1 125 ? -8.367 3.811 -3.533 1 96.12 125 ALA A C 1
ATOM 961 O O . ALA A 1 125 ? -8.711 2.691 -3.148 1 96.12 125 ALA A O 1
ATOM 962 N N . PHE A 1 126 ? -7.191 4.25 -3.373 1 97.19 126 PHE A N 1
ATOM 963 C CA . PHE A 1 126 ? -6.148 3.477 -2.717 1 97.19 126 PHE A CA 1
ATOM 964 C C . PHE A 1 126 ? -6.527 3.168 -1.273 1 97.19 126 PHE A C 1
ATOM 966 O O . PHE A 1 126 ? -6.418 2.023 -0.829 1 97.19 126 PHE A O 1
ATOM 973 N N . LEU A 1 127 ? -6.922 4.219 -0.578 1 98.38 127 LEU A N 1
ATOM 974 C CA . LEU A 1 127 ? -7.273 4.059 0.828 1 98.38 127 LEU A CA 1
ATOM 975 C C . LEU A 1 127 ? -8.445 3.096 0.988 1 98.38 127 LEU A C 1
ATOM 977 O O . LEU A 1 127 ? -8.43 2.225 1.861 1 98.38 127 LEU A O 1
ATOM 981 N N . MET A 1 128 ? -9.438 3.238 0.122 1 97.31 128 MET A N 1
ATOM 982 C CA . MET A 1 128 ? -10.625 2.391 0.183 1 97.31 128 MET A CA 1
ATOM 983 C C . MET A 1 128 ? -10.266 0.93 -0.067 1 97.31 128 MET A C 1
ATOM 985 O O . MET A 1 128 ? -10.828 0.03 0.558 1 97.31 128 MET A O 1
ATOM 989 N N . ARG A 1 129 ? -9.352 0.774 -0.903 1 95 129 ARG A N 1
ATOM 990 C CA . ARG A 1 129 ? -8.938 -0.584 -1.232 1 95 129 ARG A CA 1
ATOM 991 C C . ARG A 1 129 ? -8.125 -1.2 -0.093 1 95 129 ARG A C 1
ATOM 993 O O . ARG A 1 129 ? -8.375 -2.342 0.302 1 95 129 ARG A O 1
ATOM 1000 N N . TYR A 1 130 ? -7.219 -0.481 0.495 1 96.62 130 TYR A N 1
ATOM 1001 C CA . TYR A 1 130 ? -6.301 -1.039 1.479 1 96.62 130 TYR A CA 1
ATOM 1002 C C . TYR A 1 130 ? -6.992 -1.232 2.824 1 96.62 130 TYR A C 1
ATOM 1004 O O . TYR A 1 130 ? -6.668 -2.16 3.568 1 96.62 130 TYR A O 1
ATOM 1012 N N . LYS A 1 131 ? -7.906 -0.388 3.16 1 96.62 131 LYS A N 1
ATOM 1013 C CA . LYS A 1 131 ? -8.523 -0.4 4.48 1 96.62 131 LYS A CA 1
ATOM 1014 C C . LYS A 1 131 ? -9.328 -1.681 4.703 1 96.62 131 LYS A C 1
ATOM 1016 O O . LYS A 1 131 ? -9.617 -2.047 5.844 1 96.62 131 LYS A O 1
ATOM 1021 N N . GLY A 1 132 ? -9.75 -2.299 3.656 1 92.31 132 GLY A N 1
ATOM 1022 C CA . GLY A 1 132 ? -10.609 -3.469 3.795 1 92.31 132 GLY A CA 1
ATOM 1023 C C . GLY A 1 132 ? -12.008 -3.133 4.273 1 92.31 132 GLY A C 1
ATOM 1024 O O . GLY A 1 132 ? -12.609 -2.158 3.816 1 92.31 132 GLY A O 1
ATOM 1025 N N . ARG A 1 133 ? -12.5 -3.957 5.254 1 91.5 133 ARG A N 1
ATOM 1026 C CA . ARG A 1 133 ? -13.898 -3.84 5.637 1 91.5 133 ARG A CA 1
ATOM 1027 C C . ARG A 1 133 ? -14.062 -2.979 6.883 1 91.5 133 ARG A C 1
ATOM 1029 O O . ARG A 1 133 ? -15.18 -2.658 7.285 1 91.5 133 ARG A O 1
ATOM 1036 N N . THR A 1 134 ? -12.984 -2.574 7.445 1 95.06 134 THR A N 1
ATOM 1037 C CA . THR A 1 134 ? -13.031 -1.823 8.695 1 95.06 134 THR A CA 1
ATOM 1038 C C . THR A 1 134 ? -13.203 -0.331 8.422 1 95.06 134 THR A C 1
ATOM 1040 O O . THR A 1 134 ? -12.75 0.172 7.395 1 95.06 134 THR A O 1
ATOM 1043 N N . TYR A 1 135 ? -13.961 0.33 9.352 1 98.56 135 TYR A N 1
ATOM 1044 C CA . TYR A 1 135 ? -14.148 1.772 9.242 1 98.56 135 TYR A CA 1
ATOM 1045 C C . TYR A 1 135 ? -12.914 2.521 9.734 1 98.56 135 TYR A C 1
ATOM 1047 O O . TYR A 1 135 ? -12.312 2.141 10.742 1 98.56 135 TYR A O 1
ATOM 1055 N N . HIS A 1 136 ? -12.523 3.57 9 1 98.88 136 HIS A N 1
ATOM 1056 C CA . HIS A 1 136 ? -11.312 4.297 9.352 1 98.88 136 HIS A CA 1
ATOM 1057 C C . HIS A 1 136 ? -11.555 5.801 9.352 1 98.88 136 HIS A C 1
ATOM 1059 O O . HIS A 1 136 ? -11.984 6.363 8.344 1 98.88 136 HIS A O 1
ATOM 1065 N N . TRP A 1 137 ? -11.172 6.43 10.453 1 98.94 137 TRP A N 1
ATOM 1066 C CA . TRP A 1 137 ? -11.148 7.887 10.484 1 98.94 137 TRP A CA 1
ATOM 1067 C C . TRP A 1 137 ? -10.156 8.438 9.469 1 98.94 137 TRP A C 1
ATOM 1069 O O . TRP A 1 137 ? -9.07 7.883 9.281 1 98.94 137 TRP A O 1
ATOM 1079 N N . ILE A 1 138 ? -10.531 9.555 8.82 1 98.94 138 ILE A N 1
ATOM 1080 C CA . ILE A 1 138 ? -9.617 10.367 8.031 1 98.94 138 ILE A CA 1
ATOM 1081 C C . ILE A 1 138 ? -9.531 11.773 8.617 1 98.94 138 ILE A C 1
ATOM 1083 O O . ILE A 1 138 ? -10.281 12.117 9.531 1 98.94 138 ILE A O 1
ATOM 1087 N N . GLY A 1 139 ? -8.609 12.594 8.102 1 98.88 139 GLY A N 1
ATOM 1088 C CA . GLY A 1 139 ? -8.305 13.883 8.695 1 98.88 139 GLY A CA 1
ATOM 1089 C C . GLY A 1 139 ? -9.273 14.977 8.281 1 98.88 139 GLY A C 1
ATOM 1090 O O . GLY A 1 139 ? -8.859 16.109 8.008 1 98.88 139 GLY A O 1
ATOM 1091 N N . LEU A 1 140 ? -10.508 14.648 8.25 1 98.81 140 LEU A N 1
ATOM 1092 C CA . LEU A 1 140 ? -11.531 15.602 7.824 1 98.81 140 LEU A CA 1
ATOM 1093 C C . LEU A 1 140 ? -12.562 15.82 8.922 1 98.81 140 LEU A C 1
ATOM 1095 O O . LEU A 1 140 ? -13.156 14.867 9.422 1 98.81 140 LEU A O 1
ATOM 1099 N N . ARG A 1 141 ? -12.734 17.109 9.312 1 98.62 141 ARG A N 1
ATOM 1100 C CA . ARG A 1 141 ? -13.703 17.438 10.352 1 98.62 141 ARG A CA 1
ATOM 1101 C C . ARG A 1 141 ? -14.312 18.812 10.117 1 98.62 141 ARG A C 1
ATOM 1103 O O . ARG A 1 141 ? -13.82 19.594 9.289 1 98.62 141 ARG A O 1
ATOM 11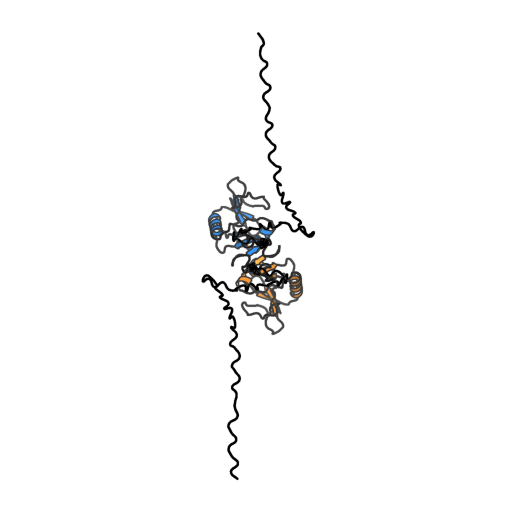10 N N . ARG A 1 142 ? -15.398 19.016 10.742 1 98.25 142 ARG A N 1
ATOM 1111 C CA . ARG A 1 142 ? -16.047 20.328 10.672 1 98.25 142 ARG A CA 1
ATOM 1112 C C . ARG A 1 142 ? -16.703 20.688 11.992 1 98.25 142 ARG A C 1
ATOM 1114 O O . ARG A 1 142 ? -16.953 19.812 12.828 1 98.25 142 ARG A O 1
ATOM 1121 N N . GLU A 1 143 ? -16.906 22 12.219 1 95.31 143 GLU A N 1
ATOM 1122 C CA . GLU A 1 143 ? -17.828 22.516 13.234 1 95.31 143 GLU A CA 1
ATOM 1123 C C . GLU A 1 143 ? -19.234 22.703 12.664 1 95.31 143 GLU A C 1
ATOM 1125 O O . GLU A 1 143 ? -19.422 22.734 11.445 1 95.31 143 GLU A O 1
ATOM 1130 N N . GLU A 1 144 ? -20.188 22.719 13.555 1 91 144 GLU A N 1
ATOM 1131 C CA . GLU A 1 144 ? -21.578 22.875 13.125 1 91 144 GLU A CA 1
ATOM 1132 C C . GLU A 1 144 ? -21.734 24.047 12.156 1 91 144 GLU A C 1
ATOM 1134 O O . GLU A 1 144 ? -21.266 25.156 12.445 1 91 144 GLU A O 1
ATOM 1139 N N . SER A 1 145 ? -22.297 23.781 11 1 91.06 145 SER A N 1
ATOM 1140 C CA . SER A 1 145 ? -22.641 24.781 9.992 1 91.06 145 SER A CA 1
ATOM 1141 C C . SER A 1 145 ? -21.391 25.406 9.398 1 91.06 145 SER A C 1
ATOM 1143 O O . SER A 1 145 ? -21.438 26.531 8.891 1 91.06 145 SER A O 1
ATOM 1145 N N . GLN A 1 146 ? -20.234 24.844 9.578 1 95.44 146 GLN A N 1
ATOM 1146 C CA . GLN A 1 146 ? -18.984 25.312 8.984 1 95.44 146 GLN A CA 1
ATOM 1147 C C . GLN A 1 146 ? -18.484 24.328 7.918 1 95.44 146 GLN A C 1
ATOM 1149 O O . GLN A 1 146 ? -18.906 23.172 7.883 1 95.44 146 GLN A O 1
ATOM 1154 N N . PRO A 1 147 ? -17.656 24.812 7.043 1 97.19 147 PRO A N 1
ATOM 1155 C CA . PRO A 1 147 ? -17.125 23.922 6.016 1 97.19 147 PRO A CA 1
ATOM 1156 C C . PRO A 1 147 ? -16.188 22.859 6.586 1 97.19 147 PRO A C 1
ATOM 1158 O O . PRO A 1 147 ? -15.633 23.031 7.676 1 97.19 147 PRO A O 1
ATOM 1161 N N . TRP A 1 148 ? -16.078 21.812 5.859 1 98.38 148 TRP A N 1
ATOM 1162 C CA . TRP A 1 148 ? -15.109 20.781 6.203 1 98.38 148 TRP A CA 1
ATOM 1163 C C . TRP A 1 148 ? -13.68 21.297 6.07 1 98.38 148 TRP A C 1
ATOM 1165 O O . TRP A 1 148 ? -13.359 22.016 5.121 1 98.38 148 TRP A O 1
ATOM 1175 N N . LYS A 1 149 ? -12.828 20.859 6.996 1 98.5 149 LYS A N 1
ATOM 1176 C CA . LYS A 1 149 ? -11.422 21.219 6.969 1 98.5 149 LYS A CA 1
ATOM 1177 C C . LYS A 1 149 ? -10.531 20.016 7.262 1 98.5 149 LYS A C 1
ATOM 1179 O O . LYS A 1 149 ? -10.875 19.172 8.086 1 98.5 149 LYS A O 1
ATOM 1184 N N . TRP A 1 150 ? -9.461 20.062 6.574 1 98.5 150 TRP A N 1
ATOM 1185 C CA . TRP A 1 150 ? -8.43 19.078 6.902 1 98.5 150 TRP A CA 1
ATOM 1186 C C . TRP A 1 150 ? -7.715 19.453 8.195 1 98.5 150 TRP A C 1
ATOM 1188 O O . TRP A 1 150 ? -7.848 20.578 8.688 1 98.5 150 TRP A O 1
ATOM 1198 N N . VAL A 1 151 ? -6.895 18.547 8.703 1 98.19 151 VAL A N 1
ATOM 1199 C CA . VAL A 1 151 ? -6.195 18.719 9.969 1 98.19 151 VAL A CA 1
ATOM 1200 C C . VAL A 1 151 ? -5.285 19.953 9.898 1 98.19 151 VAL A C 1
ATOM 1202 O O . VAL A 1 151 ? -5.102 20.656 10.891 1 98.19 151 VAL A O 1
ATOM 1205 N N . ASP A 1 152 ? -4.773 20.172 8.711 1 95.5 152 ASP A N 1
ATOM 1206 C CA . ASP A 1 152 ? -3.838 21.281 8.57 1 95.5 152 ASP A CA 1
ATOM 1207 C C . ASP A 1 152 ? -4.578 22.609 8.438 1 95.5 152 ASP A C 1
ATOM 1209 O O . ASP A 1 152 ? -3.957 23.656 8.266 1 95.5 152 ASP A O 1
ATOM 1213 N N . GLY A 1 153 ? -5.832 22.562 8.406 1 96.19 153 GLY A N 1
ATOM 1214 C CA . GLY A 1 153 ? -6.617 23.797 8.383 1 96.19 153 GLY A CA 1
ATOM 1215 C C . GLY A 1 153 ? -7.133 24.141 7 1 96.19 153 GLY A C 1
ATOM 1216 O O . GLY A 1 153 ? -7.977 25.031 6.852 1 96.19 153 GLY A O 1
ATOM 1217 N N . THR A 1 154 ? -6.668 23.406 6.02 1 97.12 154 THR A N 1
ATOM 1218 C CA . THR A 1 154 ? -7.113 23.672 4.656 1 97.12 154 THR A CA 1
ATOM 1219 C C . THR A 1 154 ? -8.57 23.266 4.473 1 97.12 154 THR A C 1
ATOM 1221 O O . THR A 1 154 ? -8.984 22.203 4.961 1 97.12 154 THR A O 1
ATOM 1224 N N . GLU A 1 155 ? -9.25 24.141 3.816 1 97.62 155 GLU A N 1
ATOM 1225 C CA . GLU A 1 155 ? -10.648 23.828 3.555 1 97.62 155 GLU A CA 1
ATOM 1226 C C . GLU A 1 155 ? -10.781 22.719 2.504 1 97.62 155 GLU A C 1
ATOM 1228 O O . GLU A 1 155 ? -10.055 22.719 1.508 1 97.62 155 GLU A O 1
ATOM 1233 N N . PHE A 1 156 ? -11.711 21.828 2.771 1 97.94 156 PHE A N 1
ATOM 1234 C CA . PHE A 1 156 ? -11.992 20.75 1.835 1 97.94 156 PHE A CA 1
ATOM 1235 C C . PHE A 1 156 ? -12.586 21.297 0.543 1 97.94 156 PHE A C 1
ATOM 1237 O O . PHE A 1 156 ? -13.477 22.156 0.575 1 97.94 156 PHE A O 1
ATOM 1244 N N . ASN A 1 157 ? -12.086 20.781 -0.63 1 96.25 157 ASN A N 1
ATOM 1245 C CA . ASN A 1 157 ? -12.477 21.328 -1.923 1 96.25 157 ASN A CA 1
ATOM 1246 C C . ASN A 1 157 ? -13.68 20.578 -2.504 1 96.25 157 ASN A C 1
ATOM 1248 O O . ASN A 1 157 ? -14.031 20.781 -3.668 1 96.25 157 ASN A O 1
ATOM 1252 N N . ASN A 1 158 ? -14.281 19.656 -1.848 1 95.56 158 ASN A N 1
ATOM 1253 C CA . ASN A 1 158 ? -15.492 18.938 -2.225 1 95.56 158 ASN A CA 1
ATOM 1254 C C . ASN A 1 158 ? -15.234 18 -3.398 1 95.56 158 ASN A C 1
ATOM 1256 O O . ASN A 1 158 ? -16.109 17.812 -4.246 1 95.56 158 ASN A O 1
ATOM 1260 N N . MET A 1 159 ? -13.953 17.484 -3.451 1 95.5 159 MET A N 1
ATOM 1261 C CA . MET A 1 159 ? -13.625 16.578 -4.539 1 95.5 159 MET A CA 1
ATOM 1262 C C . MET A 1 159 ? -14.422 15.281 -4.426 1 95.5 159 MET A C 1
ATOM 1264 O O . MET A 1 159 ? -14.539 14.531 -5.395 1 95.5 159 MET A O 1
ATOM 1268 N N . PHE A 1 160 ? -14.992 15 -3.268 1 96.75 160 PHE A N 1
ATOM 1269 C CA . PHE A 1 160 ? -15.906 13.883 -3.053 1 96.75 160 PHE A CA 1
ATOM 1270 C C . PHE A 1 160 ? -17.016 14.273 -2.074 1 96.75 160 PHE A C 1
ATOM 1272 O O . PHE A 1 160 ? -16.922 15.312 -1.417 1 96.75 160 PHE A O 1
ATOM 1279 N N . GLU A 1 161 ? -18.016 13.453 -2.049 1 97.38 161 GLU A N 1
ATOM 1280 C CA . GLU A 1 161 ? -19.125 13.703 -1.142 1 97.38 161 GLU A CA 1
ATOM 1281 C C . GLU A 1 161 ? -18.859 13.117 0.241 1 97.38 161 GLU A C 1
ATOM 1283 O O . GLU A 1 161 ? -18.375 11.984 0.359 1 97.38 161 GLU A O 1
ATOM 1288 N N . VAL A 1 162 ? -19.125 13.906 1.256 1 98.06 162 VAL A N 1
ATOM 1289 C CA . VAL A 1 162 ? -19.156 13.398 2.623 1 98.06 162 VAL A CA 1
ATOM 1290 C C . VAL A 1 162 ? -20.594 13.211 3.086 1 98.06 162 VAL A C 1
ATOM 1292 O O . VAL A 1 162 ? -21.312 14.195 3.305 1 98.06 162 VAL A O 1
ATOM 1295 N N . LYS A 1 163 ? -20.953 11.977 3.248 1 98.12 163 LYS A N 1
ATOM 1296 C CA . LYS A 1 163 ? -22.328 11.68 3.596 1 98.12 163 LYS A CA 1
ATOM 1297 C C . LYS A 1 163 ? -22.547 11.742 5.105 1 98.12 163 LYS A C 1
ATOM 1299 O O . LYS A 1 163 ? -21.609 11.555 5.879 1 98.12 163 LYS A O 1
ATOM 1304 N N . GLY A 1 164 ? -23.766 11.969 5.477 1 96.5 164 GLY A N 1
ATOM 1305 C CA . GLY A 1 164 ? -24.109 11.992 6.887 1 96.5 164 GLY A CA 1
ATOM 1306 C C . GLY A 1 164 ? -24.109 13.391 7.48 1 96.5 164 GLY A C 1
ATOM 1307 O O . GLY A 1 164 ? -23.719 14.352 6.816 1 96.5 164 GLY A O 1
ATOM 1308 N N . GLY A 1 165 ? -24.547 13.508 8.742 1 95.56 165 GLY A N 1
ATOM 1309 C CA . GLY A 1 165 ? -24.688 14.797 9.398 1 95.56 165 GLY A CA 1
ATOM 1310 C C . GLY A 1 165 ? -23.719 15 10.539 1 95.56 165 GLY A C 1
ATOM 1311 O O . GLY A 1 165 ? -23.891 15.906 11.359 1 95.56 165 GLY A O 1
ATOM 1312 N N . GLY A 1 166 ? -22.688 14.141 10.609 1 97.75 166 GLY A N 1
ATOM 1313 C CA . GLY A 1 166 ? -21.734 14.234 11.703 1 97.75 166 GLY A CA 1
ATOM 1314 C C . GLY A 1 166 ? -20.672 15.289 11.477 1 97.75 166 GLY A C 1
ATOM 1315 O O . GLY A 1 166 ? -20.734 16.047 10.508 1 97.75 166 GLY A O 1
ATOM 1316 N N . SER A 1 167 ? -19.719 15.344 12.391 1 98.44 167 SER A N 1
ATOM 1317 C CA . SER A 1 167 ? -18.703 16.391 12.344 1 98.44 167 SER A CA 1
ATOM 1318 C C . SER A 1 167 ? -17.344 15.828 11.992 1 98.44 167 SER A C 1
ATOM 1320 O O . SER A 1 167 ? -16.406 16.578 11.703 1 98.44 167 SER A O 1
ATOM 1322 N N . CYS A 1 168 ? -17.266 14.508 12.07 1 98.94 168 CYS A N 1
ATOM 1323 C CA . CYS A 1 168 ? -16 13.844 11.758 1 98.94 168 CYS A CA 1
ATOM 1324 C C . CYS A 1 168 ? -16.188 12.789 10.68 1 98.94 168 CYS A C 1
ATOM 1326 O O . CYS A 1 168 ? -17.156 12.031 10.711 1 98.94 168 CYS A O 1
ATOM 1328 N N . ALA A 1 169 ? -15.266 12.781 9.734 1 98.88 169 ALA A N 1
ATOM 1329 C CA . ALA A 1 169 ? -15.438 11.93 8.562 1 98.88 169 ALA A CA 1
ATOM 1330 C C . ALA A 1 169 ? -14.609 10.656 8.68 1 98.88 169 ALA A C 1
ATOM 1332 O O . ALA A 1 169 ? -13.539 10.656 9.289 1 98.88 169 ALA A O 1
ATOM 1333 N N . TYR A 1 170 ? -15.148 9.594 8.156 1 98.88 170 TYR A N 1
ATOM 1334 C CA . TYR A 1 170 ? -14.484 8.297 8.117 1 98.88 170 TYR A CA 1
ATOM 1335 C C . TYR A 1 170 ? -14.828 7.547 6.832 1 98.88 170 TYR A C 1
ATOM 1337 O O . TYR A 1 170 ? -15.758 7.918 6.121 1 98.88 170 TYR A O 1
ATOM 1345 N N . LEU A 1 171 ? -14 6.602 6.48 1 98.81 171 LEU A N 1
ATOM 1346 C CA . LEU A 1 171 ? -14.219 5.727 5.336 1 98.81 171 LEU A CA 1
ATOM 1347 C C . LEU A 1 171 ? -15 4.48 5.742 1 98.81 171 LEU A C 1
ATOM 1349 O O . LEU A 1 171 ? -14.578 3.744 6.641 1 98.81 171 LEU A O 1
ATOM 1353 N N . ASN A 1 172 ? -16.109 4.25 5.168 1 97.88 172 ASN A N 1
ATOM 1354 C CA . ASN A 1 172 ? -16.766 2.957 5.32 1 97.88 172 ASN A CA 1
ATOM 1355 C C . ASN A 1 172 ? -16.5 2.051 4.121 1 97.88 172 ASN A C 1
ATOM 1357 O O . ASN A 1 172 ? -15.438 2.143 3.49 1 97.88 172 ASN A O 1
ATOM 1361 N N . ASP A 1 173 ? -17.312 1.137 3.781 1 93.94 173 ASP A N 1
ATOM 1362 C CA . ASP A 1 173 ? -17.031 0.146 2.748 1 93.94 173 ASP A CA 1
ATOM 1363 C C . ASP A 1 173 ? -17.047 0.781 1.359 1 93.94 173 ASP A C 1
ATOM 1365 O O . ASP A 1 173 ? -16.266 0.384 0.483 1 93.94 173 ASP A O 1
ATOM 1369 N N . VAL A 1 174 ? -17.906 1.8 1.258 1 94.25 174 VAL A N 1
ATOM 1370 C CA . VAL A 1 174 ? -18.141 2.211 -0.122 1 94.25 174 VAL A CA 1
ATOM 1371 C C . VAL A 1 174 ? -18.016 3.729 -0.238 1 94.25 174 VAL A C 1
ATOM 1373 O O . VAL A 1 174 ? -17.906 4.266 -1.344 1 94.25 174 VAL A O 1
ATOM 1376 N N . ALA A 1 175 ? -17.984 4.441 0.896 1 97.5 175 ALA A N 1
ATOM 1377 C CA . ALA A 1 175 ? -18.094 5.895 0.788 1 97.5 175 ALA A CA 1
ATOM 1378 C C . ALA A 1 175 ? -17.406 6.586 1.965 1 97.5 175 ALA A C 1
ATOM 1380 O O . ALA A 1 175 ? -16.984 5.93 2.916 1 97.5 175 ALA A O 1
ATOM 1381 N N . VAL A 1 176 ? -17.297 7.918 1.829 1 98.75 176 VAL A N 1
ATOM 1382 C CA . VAL A 1 176 ? -16.906 8.781 2.941 1 98.75 176 VAL A CA 1
ATOM 1383 C C . VAL A 1 176 ? -18.156 9.227 3.703 1 98.75 176 VAL A C 1
ATOM 1385 O O . VAL A 1 176 ? -19.078 9.805 3.119 1 98.75 176 VAL A O 1
ATOM 1388 N N . ILE A 1 177 ? -18.125 8.875 4.988 1 98.69 177 ILE A N 1
ATOM 1389 C CA . ILE A 1 177 ? -19.281 9.148 5.836 1 98.69 177 ILE A CA 1
ATOM 1390 C C . ILE A 1 177 ? -18.875 9.992 7.035 1 98.69 177 ILE A C 1
ATOM 1392 O O . ILE A 1 177 ? -17.672 10.109 7.332 1 98.69 177 ILE A O 1
ATOM 1396 N N . SER A 1 178 ? -19.859 10.664 7.598 1 98.5 178 SER A N 1
ATOM 1397 C CA . SER A 1 178 ? -19.578 11.445 8.797 1 98.5 178 SER A CA 1
ATOM 1398 C C . SER A 1 178 ? -20.328 10.891 10 1 98.5 178 SER A C 1
ATOM 1400 O O . SER A 1 178 ? -21.375 10.25 9.852 1 98.5 178 SER A O 1
ATOM 1402 N N . SER A 1 179 ? -19.734 11.062 11.18 1 98.31 179 SER A N 1
ATOM 1403 C CA . SER A 1 179 ? -20.328 10.641 12.445 1 98.31 179 SER A CA 1
ATOM 1404 C C . SER A 1 179 ? -19.906 11.562 13.586 1 98.31 179 SER A C 1
ATOM 1406 O O . SER A 1 179 ? -19.172 12.523 13.367 1 98.31 179 SER A O 1
ATOM 1408 N N . ARG A 1 180 ? -20.516 11.25 14.742 1 98.56 180 ARG A N 1
ATOM 1409 C CA . ARG A 1 180 ? -20.016 11.93 15.938 1 98.56 180 ARG A CA 1
ATOM 1410 C C . ARG A 1 180 ? -18.562 11.57 16.203 1 98.56 180 ARG A C 1
ATOM 1412 O O . ARG A 1 180 ? -18.172 10.414 16.078 1 98.56 180 ARG A O 1
ATOM 1419 N N . CYS A 1 181 ? -17.812 12.57 16.641 1 98.81 181 CYS A N 1
ATOM 1420 C CA . CYS A 1 181 ? -16.375 12.445 16.734 1 98.81 181 CYS A CA 1
ATOM 1421 C C . CYS A 1 181 ? -15.984 11.516 17.875 1 98.81 181 CYS A C 1
ATOM 1423 O O . CYS A 1 181 ? -14.859 11 17.922 1 98.81 181 CYS A O 1
ATOM 1425 N N . GLN A 1 182 ? -16.969 11.25 18.734 1 98.69 182 GLN A N 1
ATOM 1426 C CA . GLN A 1 182 ? -16.672 10.508 19.953 1 98.69 182 GLN A CA 1
ATOM 1427 C C . GLN A 1 182 ? -16.781 9 19.719 1 98.69 182 GLN A C 1
ATOM 1429 O O . GLN A 1 182 ? -16.375 8.203 20.562 1 98.69 182 GLN A O 1
ATOM 1434 N N . THR A 1 183 ? -17.312 8.609 18.531 1 98.56 183 THR A N 1
ATOM 1435 C CA . THR A 1 183 ? -17.438 7.184 18.25 1 98.56 183 THR A CA 1
ATOM 1436 C C . THR A 1 183 ? -16.078 6.57 17.953 1 98.56 183 THR A C 1
ATOM 1438 O O . THR A 1 183 ? -15.125 7.281 17.625 1 98.56 183 THR A O 1
ATOM 1441 N N . GLU A 1 184 ? -16 5.254 18.141 1 98.69 184 GLU A N 1
ATOM 1442 C CA . GLU A 1 184 ? -14.719 4.574 18.016 1 98.69 184 GLU A CA 1
ATOM 1443 C C . GLU A 1 184 ? -14.609 3.881 16.656 1 98.69 184 GLU A C 1
ATOM 1445 O O . GLU A 1 184 ? -15.516 3.158 16.25 1 98.69 184 GLU A O 1
ATOM 1450 N N . LYS A 1 185 ? -13.547 4.117 15.961 1 98.81 185 LYS A N 1
ATOM 1451 C CA . LYS A 1 185 ? -13.211 3.494 14.688 1 98.81 185 LYS A CA 1
ATOM 1452 C C . LYS A 1 185 ? -11.695 3.344 14.539 1 98.81 185 LYS A C 1
ATOM 1454 O O . LYS A 1 185 ? -10.93 3.906 15.32 1 98.81 185 LYS A O 1
ATOM 1459 N N . ASN A 1 186 ? -11.297 2.488 13.617 1 98.88 186 ASN A N 1
ATOM 1460 C CA . ASN A 1 186 ? -9.898 2.535 13.203 1 98.88 186 ASN A CA 1
ATOM 1461 C C . ASN A 1 186 ? -9.539 3.875 12.57 1 98.88 186 ASN A C 1
ATOM 1463 O O . ASN A 1 186 ? -10.414 4.723 12.367 1 98.88 186 ASN A O 1
ATOM 1467 N N . TRP A 1 187 ? -8.25 4.125 12.375 1 98.88 187 TRP A N 1
ATOM 1468 C CA . TRP A 1 187 ? -7.848 5.375 11.734 1 98.88 187 TRP A CA 1
ATOM 1469 C C . TRP A 1 187 ? -6.688 5.145 10.773 1 98.88 187 TRP A C 1
ATOM 1471 O O . TRP A 1 187 ? -5.977 4.141 10.875 1 98.88 187 TRP A O 1
ATOM 1481 N N . VAL A 1 188 ? -6.562 5.98 9.797 1 98.94 188 VAL A N 1
ATOM 1482 C CA . VAL A 1 188 ? -5.445 5.973 8.852 1 98.94 188 VAL A CA 1
ATOM 1483 C C . VAL A 1 188 ? -4.645 7.266 8.992 1 98.94 188 VAL A C 1
ATOM 1485 O O . VAL A 1 188 ? -5.215 8.359 9.008 1 98.94 188 VAL A O 1
ATOM 1488 N N . CYS A 1 189 ? -3.334 7.109 9.148 1 98.94 189 CYS A N 1
ATOM 1489 C CA . CYS A 1 189 ? -2.406 8.234 9.18 1 98.94 189 CYS A CA 1
ATOM 1490 C C . CYS A 1 189 ? -1.731 8.422 7.828 1 98.94 189 CYS A C 1
ATOM 1492 O O . CYS A 1 189 ? -1.572 7.461 7.07 1 98.94 189 CYS A O 1
ATOM 1494 N N . SER A 1 190 ? -1.313 9.641 7.586 1 98.44 190 SER A N 1
ATOM 1495 C CA . SER A 1 190 ? -0.484 9.875 6.41 1 98.44 190 SER A CA 1
ATOM 1496 C C . SER A 1 190 ? 0.606 10.898 6.699 1 98.44 190 SER A C 1
ATOM 1498 O O . SER A 1 190 ? 0.422 11.789 7.531 1 98.44 190 SER A O 1
ATOM 1500 N N . LYS A 1 191 ? 1.684 10.758 6.059 1 96.81 191 LYS A N 1
ATOM 1501 C CA . LYS A 1 191 ? 2.785 11.711 6.027 1 96.81 191 LYS A CA 1
ATOM 1502 C C . LYS A 1 191 ? 3.549 11.625 4.707 1 96.81 191 LYS A C 1
ATOM 1504 O O . LYS A 1 191 ? 3.434 10.633 3.982 1 96.81 191 LYS A O 1
ATOM 1509 N N . ALA A 1 192 ? 4.25 12.68 4.43 1 93.19 192 ALA A N 1
ATOM 1510 C CA . ALA A 1 192 ? 5.086 12.648 3.232 1 93.19 192 ALA A CA 1
ATOM 1511 C C . ALA A 1 192 ? 6.207 11.625 3.375 1 93.19 192 ALA A C 1
ATOM 1513 O O . ALA A 1 192 ? 6.777 11.469 4.457 1 93.19 192 ALA A O 1
ATOM 1514 N N . SER A 1 193 ? 6.477 10.953 2.283 1 91.94 193 SER A N 1
ATOM 1515 C CA . SER A 1 193 ? 7.625 10.047 2.297 1 91.94 193 SER A CA 1
ATOM 1516 C C . SER A 1 193 ? 8.914 10.797 2.641 1 91.94 193 SER A C 1
ATOM 1518 O O . SER A 1 193 ? 9.172 11.875 2.105 1 91.94 193 SER A O 1
ATOM 1520 N N . PRO A 1 194 ? 9.68 10.227 3.51 1 84.06 194 PRO A N 1
ATOM 1521 C CA . PRO A 1 194 ? 10.891 10.922 3.971 1 84.06 194 PRO A CA 1
ATOM 1522 C C . PRO A 1 194 ? 11.828 11.281 2.826 1 84.06 194 PRO A C 1
ATOM 1524 O O . PRO A 1 194 ? 12.609 12.234 2.939 1 84.06 194 PRO A O 1
ATOM 1527 N N . HIS A 1 195 ? 11.742 10.523 1.813 1 76.69 195 HIS A N 1
ATOM 1528 C CA . HIS A 1 195 ? 12.656 10.789 0.707 1 76.69 195 HIS A CA 1
ATOM 1529 C C . HIS A 1 195 ? 12.242 12.039 -0.061 1 76.69 195 HIS A C 1
ATOM 1531 O O . HIS A 1 195 ? 13.031 12.602 -0.816 1 76.69 195 HIS A O 1
ATOM 1537 N N . LEU A 1 196 ? 11.047 12.359 0.08 1 73.12 196 LEU A N 1
ATOM 1538 C CA . LEU A 1 196 ? 10.539 13.539 -0.608 1 73.12 196 LEU A CA 1
ATOM 1539 C C . LEU A 1 196 ? 10.633 14.773 0.285 1 73.12 196 LEU A C 1
ATOM 1541 O O . LEU A 1 196 ? 10.445 15.898 -0.18 1 73.12 196 LEU A O 1
ATOM 1545 N N . LYS A 1 197 ? 10.844 14.531 1.595 1 59.31 197 LYS A N 1
ATOM 1546 C CA . LYS A 1 197 ? 10.898 15.68 2.486 1 59.31 197 LYS A CA 1
ATOM 1547 C C . LYS A 1 197 ? 12.188 16.469 2.295 1 59.31 197 LYS A C 1
ATOM 1549 O O . LYS A 1 197 ? 13.266 15.875 2.164 1 59.31 197 LYS A O 1
ATOM 1554 N N . LYS A 1 198 ? 12.094 17.766 1.697 1 50.53 198 LYS A N 1
ATOM 1555 C CA . LYS A 1 198 ? 13.156 18.75 1.543 1 50.53 198 LYS A CA 1
ATOM 1556 C C . LYS A 1 198 ? 13.781 19.109 2.891 1 50.53 198 LYS A C 1
ATOM 1558 O O . LYS A 1 198 ? 13.078 19.234 3.893 1 50.53 198 LYS A O 1
ATOM 1563 N N . ASP A 1 199 ? 14.93 18.469 3.324 1 39.97 199 ASP A N 1
ATOM 1564 C CA . ASP A 1 199 ? 15.539 19.219 4.418 1 39.97 199 ASP A CA 1
ATOM 1565 C C . ASP A 1 199 ? 15.469 20.719 4.156 1 39.97 199 ASP A C 1
ATOM 1567 O O . ASP A 1 199 ? 15.578 21.172 3.012 1 39.97 199 ASP A O 1
ATOM 1571 N N . GLN B 1 1 ? 29.031 110.062 -6.504 1 27.72 1 GLN B N 1
ATOM 1572 C CA . GLN B 1 1 ? 29.75 109.062 -5.676 1 27.72 1 GLN B CA 1
ATOM 1573 C C . GLN B 1 1 ? 29.719 107.688 -6.289 1 27.72 1 GLN B C 1
ATOM 1575 O O . GLN B 1 1 ? 28.688 107.25 -6.766 1 27.72 1 GLN B O 1
ATOM 1580 N N . ASN B 1 2 ? 30.969 107.25 -6.883 1 29.75 2 ASN B N 1
ATOM 1581 C CA . ASN B 1 2 ? 31.547 106.312 -7.844 1 29.75 2 ASN B CA 1
ATOM 1582 C C . ASN B 1 2 ? 31.422 104.875 -7.363 1 29.75 2 ASN B C 1
ATOM 1584 O O . ASN B 1 2 ? 32 104.5 -6.348 1 29.75 2 ASN B O 1
ATOM 1588 N N . TYR B 1 3 ? 30.156 104.438 -7.273 1 34.41 3 TYR B N 1
ATOM 1589 C CA . TYR B 1 3 ? 29.812 103.188 -6.613 1 34.41 3 TYR B CA 1
ATOM 1590 C C . TYR B 1 3 ? 30.625 102.062 -7.188 1 34.41 3 TYR B C 1
ATOM 1592 O O . TYR B 1 3 ? 30.625 101.812 -8.398 1 34.41 3 TYR B O 1
ATOM 1600 N N . PRO B 1 4 ? 31.781 101.625 -6.562 1 35.88 4 PRO B N 1
ATOM 1601 C CA . PRO B 1 4 ? 32.844 100.75 -7.039 1 35.88 4 PRO B CA 1
ATOM 1602 C C . PRO B 1 4 ? 32.344 99.312 -7.328 1 35.88 4 PRO B C 1
ATOM 1604 O O . PRO B 1 4 ? 31.578 98.812 -6.543 1 35.88 4 PRO B O 1
ATOM 1607 N N . SER B 1 5 ? 31.953 99 -8.586 1 38.38 5 SER B N 1
ATOM 1608 C CA . SER B 1 5 ? 31.391 97.75 -9.062 1 38.38 5 SER B CA 1
ATOM 1609 C C . SER B 1 5 ? 32.25 96.562 -8.641 1 38.38 5 SER B C 1
ATOM 1611 O O . SER B 1 5 ? 33.438 96.562 -8.859 1 38.38 5 SER B O 1
ATOM 1613 N N . PRO B 1 6 ? 31.875 95.938 -7.477 1 40.31 6 PRO B N 1
ATOM 1614 C CA . PRO B 1 6 ? 32.781 95 -6.812 1 40.31 6 PRO B CA 1
ATOM 1615 C C . PRO B 1 6 ? 33.344 93.938 -7.762 1 40.31 6 PRO B C 1
ATOM 1617 O O . PRO B 1 6 ? 32.75 93.688 -8.805 1 40.31 6 PRO B O 1
ATOM 1620 N N . PRO B 1 7 ? 34.594 93.5 -7.586 1 38.78 7 PRO B N 1
ATOM 1621 C CA . PRO B 1 7 ? 35.531 92.688 -8.391 1 38.78 7 PRO B CA 1
ATOM 1622 C C . PRO B 1 7 ? 35.031 91.312 -8.664 1 38.78 7 PRO B C 1
ATOM 1624 O O . PRO B 1 7 ? 34.281 90.75 -7.871 1 38.78 7 PRO B O 1
ATOM 1627 N N . PRO B 1 8 ? 34.719 90.875 -9.953 1 36.56 8 PRO B N 1
ATOM 1628 C CA . PRO B 1 8 ? 34.156 89.625 -10.43 1 36.56 8 PRO B CA 1
ATOM 1629 C C . PRO B 1 8 ? 34.906 88.375 -9.859 1 36.56 8 PRO B C 1
ATOM 1631 O O . PRO B 1 8 ? 36.156 88.375 -9.859 1 36.56 8 PRO B O 1
ATOM 1634 N N . ASN B 1 9 ? 34.5 87.875 -8.656 1 31 9 ASN B N 1
ATOM 1635 C CA . ASN B 1 9 ? 35.062 86.75 -7.922 1 31 9 ASN B CA 1
ATOM 1636 C C . ASN B 1 9 ? 35.406 85.625 -8.852 1 31 9 ASN B C 1
ATOM 1638 O O . ASN B 1 9 ? 34.594 85.25 -9.711 1 31 9 ASN B O 1
ATOM 1642 N N . LEU B 1 10 ? 36.719 85.375 -9.188 1 29.67 10 LEU B N 1
ATOM 1643 C CA . LEU B 1 10 ? 37.469 84.375 -9.938 1 29.67 10 LEU B CA 1
ATOM 1644 C C . LEU B 1 10 ? 37.031 83 -9.562 1 29.67 10 LEU B C 1
ATOM 1646 O O . LEU B 1 10 ? 37.094 82.625 -8.383 1 29.67 10 LEU B O 1
ATOM 1650 N N . MET B 1 11 ? 35.938 82.438 -10.188 1 29.09 11 MET B N 1
ATOM 1651 C CA . MET B 1 11 ? 35.344 81.125 -10.109 1 29.09 11 MET B CA 1
ATOM 1652 C C . MET B 1 11 ? 36.438 80.062 -10.211 1 29.09 11 MET B C 1
ATOM 1654 O O . MET B 1 11 ? 37.125 79.938 -11.227 1 29.09 11 MET B O 1
ATOM 1658 N N . ALA B 1 12 ? 37.281 79.875 -9.172 1 32.84 12 ALA B N 1
ATOM 1659 C CA . ALA B 1 12 ? 38.344 78.812 -9.172 1 32.84 12 ALA B CA 1
ATOM 1660 C C . ALA B 1 12 ? 37.781 77.5 -9.602 1 32.84 12 ALA B C 1
ATOM 1662 O O . ALA B 1 12 ? 36.875 76.938 -8.969 1 32.84 12 ALA B O 1
ATOM 1663 N N . ARG B 1 13 ? 37.594 77.25 -10.883 1 33.25 13 ARG B N 1
ATOM 1664 C CA . ARG B 1 13 ? 37.031 76 -11.406 1 33.25 13 ARG B CA 1
ATOM 1665 C C . ARG B 1 13 ? 37.75 74.812 -10.805 1 33.25 13 ARG B C 1
ATOM 1667 O O . ARG B 1 13 ? 38.969 74.688 -10.844 1 33.25 13 ARG B O 1
ATOM 1674 N N . PRO B 1 14 ? 37.219 74.188 -9.664 1 34.38 14 PRO B N 1
ATOM 1675 C CA . PRO B 1 14 ? 37.938 73.062 -9.055 1 34.38 14 PRO B CA 1
ATOM 1676 C C . PRO B 1 14 ? 38.469 72.062 -10.094 1 34.38 14 PRO B C 1
ATOM 1678 O O . PRO B 1 14 ? 37.906 72 -11.195 1 34.38 14 PRO B O 1
ATOM 1681 N N . SER B 1 15 ? 39.781 71.812 -10.141 1 31.39 15 SER B N 1
ATOM 1682 C CA . SER B 1 15 ? 40.594 70.938 -10.945 1 31.39 15 SER B CA 1
ATOM 1683 C C . SER B 1 15 ? 40 69.5 -10.992 1 31.39 15 SER B C 1
ATOM 1685 O O . SER B 1 15 ? 39.469 69.062 -10 1 31.39 15 SER B O 1
ATOM 1687 N N . LYS B 1 16 ? 39.594 69.125 -12.219 1 33.69 16 LYS B N 1
ATOM 1688 C CA . LYS B 1 16 ? 39.031 67.812 -12.625 1 33.69 16 LYS B CA 1
ATOM 1689 C C . LYS B 1 16 ? 39.844 66.625 -12.055 1 33.69 16 LYS B C 1
ATOM 1691 O O . LYS B 1 16 ? 41.062 66.625 -12.219 1 33.69 16 LYS B O 1
ATOM 1696 N N . PRO B 1 17 ? 39.469 66.062 -10.891 1 36.06 17 PRO B N 1
ATOM 1697 C CA . PRO B 1 17 ? 40.312 64.938 -10.359 1 36.06 17 PRO B CA 1
ATOM 1698 C C . PRO B 1 17 ? 40.719 63.969 -11.438 1 36.06 17 PRO B C 1
ATOM 1700 O O . PRO B 1 17 ? 40.062 63.844 -12.461 1 36.06 17 PRO B O 1
ATOM 1703 N N . PRO B 1 18 ? 42.031 63.531 -11.555 1 33.47 18 PRO B N 1
ATOM 1704 C CA . PRO B 1 18 ? 42.625 62.625 -12.555 1 33.47 18 PRO B CA 1
ATOM 1705 C C . PRO B 1 18 ? 41.812 61.375 -12.75 1 33.47 18 PRO B C 1
ATOM 1707 O O . PRO B 1 18 ? 41.062 60.969 -11.852 1 33.47 18 PRO B O 1
ATOM 1710 N N . SER B 1 19 ? 41.375 61.062 -14.062 1 30.53 19 SER B N 1
ATOM 1711 C CA . SER B 1 19 ? 40.656 59.969 -14.664 1 30.53 19 SER B CA 1
ATOM 1712 C C . SER B 1 19 ? 41.156 58.625 -14.18 1 30.53 19 SER B C 1
ATOM 1714 O O . SER B 1 19 ? 42.25 58.188 -14.562 1 30.53 19 SER B O 1
ATOM 1716 N N . GLY B 1 20 ? 41.281 58.375 -12.852 1 29.39 20 GLY B N 1
ATOM 1717 C CA . GLY B 1 20 ? 41.75 57.062 -12.43 1 29.39 20 GLY B CA 1
ATOM 1718 C C . GLY B 1 20 ? 41.156 55.906 -13.211 1 29.39 20 GLY B C 1
ATOM 1719 O O . GLY B 1 20 ? 40.031 56.031 -13.711 1 29.39 20 GLY B O 1
ATOM 1720 N N . THR B 1 21 ? 42 55.125 -13.969 1 30.77 21 THR B N 1
ATOM 1721 C CA . THR B 1 21 ? 41.812 53.938 -14.797 1 30.77 21 THR B CA 1
ATOM 1722 C C . THR B 1 21 ? 40.906 52.938 -14.086 1 30.77 21 THR B C 1
ATOM 1724 O O . THR B 1 21 ? 41.281 52.406 -13.031 1 30.77 21 THR B O 1
ATOM 1727 N N . HIS B 1 22 ? 39.625 53.312 -13.891 1 29.92 22 HIS B N 1
ATOM 1728 C CA . HIS B 1 22 ? 38.75 52.281 -13.375 1 29.92 22 HIS B CA 1
ATOM 1729 C C . HIS B 1 22 ? 38.844 51.031 -14.195 1 29.92 22 HIS B C 1
ATOM 1731 O O . HIS B 1 22 ? 38.719 51.062 -15.422 1 29.92 22 HIS B O 1
ATOM 1737 N N . PHE B 1 23 ? 39.812 50.125 -13.898 1 27.95 23 PHE B N 1
ATOM 1738 C CA . PHE B 1 23 ? 39.906 48.781 -14.484 1 27.95 23 PHE B CA 1
ATOM 1739 C C . PHE B 1 23 ? 38.562 48.062 -14.422 1 27.95 23 PHE B C 1
ATOM 1741 O O . PHE B 1 23 ? 38.0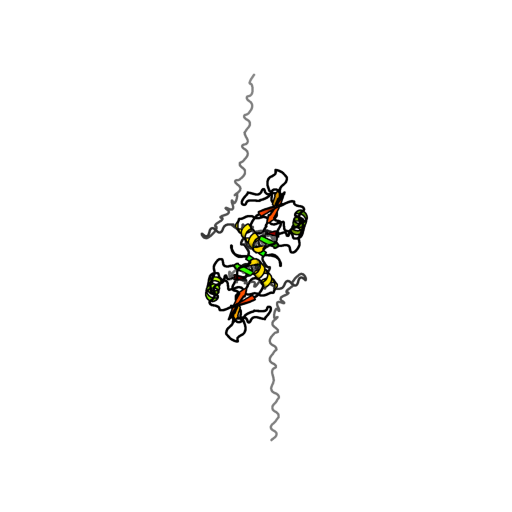31 47.812 -13.328 1 27.95 23 PHE B O 1
ATOM 1748 N N . TRP B 1 24 ? 37.562 48.531 -15.258 1 28.84 24 TRP B N 1
ATOM 1749 C CA . TRP B 1 24 ? 36.344 47.75 -15.422 1 28.84 24 TRP B CA 1
ATOM 1750 C C . TRP B 1 24 ? 36.656 46.312 -15.766 1 28.84 24 TRP B C 1
ATOM 1752 O O . TRP B 1 24 ? 37.25 46.031 -16.812 1 28.84 24 TRP B O 1
ATOM 1762 N N . LEU B 1 25 ? 37.188 45.531 -14.742 1 27.34 25 LEU B N 1
ATOM 1763 C CA . LEU B 1 25 ? 37.25 44.094 -15.008 1 27.34 25 LEU B CA 1
ATOM 1764 C C . LEU B 1 25 ? 35.938 43.625 -15.641 1 27.34 25 LEU B C 1
ATOM 1766 O O . LEU B 1 25 ? 34.875 43.75 -15.047 1 27.34 25 LEU B O 1
ATOM 1770 N N . ARG B 1 26 ? 35.75 43.906 -16.922 1 26.69 26 ARG B N 1
ATOM 1771 C CA . ARG B 1 26 ? 34.688 43.25 -17.703 1 26.69 26 ARG B CA 1
ATOM 1772 C C . ARG B 1 26 ? 34.625 41.781 -17.422 1 26.69 26 ARG B C 1
ATOM 1774 O O . ARG B 1 26 ? 35.594 41.031 -17.609 1 26.69 26 ARG B O 1
ATOM 1781 N N . GLU B 1 27 ? 33.75 41.375 -16.453 1 30.95 27 GLU B N 1
ATOM 1782 C CA . GLU B 1 27 ? 33.344 40 -16.172 1 30.95 27 GLU B CA 1
ATOM 1783 C C . GLU B 1 27 ? 33.031 39.219 -17.469 1 30.95 27 GLU B C 1
ATOM 1785 O O . GLU B 1 27 ? 32.031 39.5 -18.125 1 30.95 27 GLU B O 1
ATOM 1790 N N . SER B 1 28 ? 33.969 39.125 -18.359 1 30.5 28 SER B N 1
ATOM 1791 C CA . SER B 1 28 ? 33.656 38.344 -19.531 1 30.5 28 SER B CA 1
ATOM 1792 C C . SER B 1 28 ? 33.156 36.938 -19.156 1 30.5 28 SER B C 1
ATOM 1794 O O . SER B 1 28 ? 33.906 36.156 -18.562 1 30.5 28 SER B O 1
ATOM 1796 N N . LYS B 1 29 ? 31.891 36.75 -18.703 1 31.28 29 LYS B N 1
ATOM 1797 C CA . LYS B 1 29 ? 31.125 35.531 -18.578 1 31.28 29 LYS B CA 1
ATOM 1798 C C . LYS B 1 29 ? 31.266 34.656 -19.828 1 31.28 29 LYS B C 1
ATOM 1800 O O . LYS B 1 29 ? 30.516 34.844 -20.797 1 31.28 29 LYS B O 1
ATOM 1805 N N . ARG B 1 30 ? 32.375 34.5 -20.422 1 27.05 30 ARG B N 1
ATOM 1806 C CA . ARG B 1 30 ? 32.344 33.625 -21.594 1 27.05 30 ARG B CA 1
ATOM 1807 C C . ARG B 1 30 ? 31.906 32.219 -21.203 1 27.05 30 ARG B C 1
ATOM 1809 O O . ARG B 1 30 ? 32.625 31.516 -20.5 1 27.05 30 ARG B O 1
ATOM 1816 N N . CYS B 1 31 ? 30.562 32 -20.859 1 31.69 31 CYS B N 1
ATOM 1817 C CA . CYS B 1 31 ? 30.016 30.641 -20.766 1 31.69 31 CYS B CA 1
ATOM 1818 C C . CYS B 1 31 ? 30.406 29.828 -22 1 31.69 31 CYS B C 1
ATOM 1820 O O . CYS B 1 31 ? 30.281 30.297 -23.125 1 31.69 31 CYS B O 1
ATOM 1822 N N . LEU B 1 32 ? 31.391 29.031 -22 1 29.88 32 LEU B N 1
ATOM 1823 C CA . LEU B 1 32 ? 31.672 28.25 -23.203 1 29.88 32 LEU B CA 1
ATOM 1824 C C . LEU B 1 32 ? 30.391 27.734 -23.844 1 29.88 32 LEU B C 1
ATOM 1826 O O . LEU B 1 32 ? 29.297 27.984 -23.328 1 29.88 32 LEU B O 1
ATOM 1830 N N . GLY B 1 33 ? 30.344 26.375 -24.344 1 33.22 33 GLY B N 1
ATOM 1831 C CA . GLY B 1 33 ? 29.422 25.828 -25.328 1 33.22 33 GLY B CA 1
ATOM 1832 C C . GLY B 1 33 ? 27.969 25.922 -24.906 1 33.22 33 GLY B C 1
ATOM 1833 O O . GLY B 1 33 ? 27.672 26.234 -23.75 1 33.22 33 GLY B O 1
ATOM 1834 N N . GLY B 1 34 ? 26.844 25.531 -25.875 1 32.69 34 GLY B N 1
ATOM 1835 C CA . GLY B 1 34 ? 25.438 25.703 -26.141 1 32.69 34 GLY B CA 1
ATOM 1836 C C . GLY B 1 34 ? 24.547 25.234 -25 1 32.69 34 GLY B C 1
ATOM 1837 O O . GLY B 1 34 ? 23.312 25.328 -25.094 1 32.69 34 GLY B O 1
ATOM 1838 N N . VAL B 1 35 ? 24.875 24.062 -24.375 1 32.25 35 VAL B N 1
ATOM 1839 C CA . VAL B 1 35 ? 23.797 23.5 -23.578 1 32.25 35 VAL B CA 1
ATOM 1840 C C . VAL B 1 35 ? 23.5 24.422 -22.391 1 32.25 35 VAL B C 1
ATOM 1842 O O . VAL B 1 35 ? 24.406 25.047 -21.828 1 32.25 35 VAL B O 1
ATOM 1845 N N . SER B 1 36 ? 22.328 25.062 -22.359 1 32.06 36 SER B N 1
ATOM 1846 C CA . SER B 1 36 ? 21.703 25.953 -21.391 1 32.06 36 SER B CA 1
ATOM 1847 C C . SER B 1 36 ? 21.953 25.484 -19.969 1 32.06 36 SER B C 1
ATOM 1849 O O . SER B 1 36 ? 21.125 24.766 -19.391 1 32.06 36 SER B O 1
ATOM 1851 N N . LEU B 1 37 ? 23.062 24.984 -19.672 1 32.38 37 LEU B N 1
ATOM 1852 C CA . LEU B 1 37 ? 23.219 24.562 -18.281 1 32.38 37 LEU B CA 1
ATOM 1853 C C . LEU B 1 37 ? 22.984 25.734 -17.328 1 32.38 37 LEU B C 1
ATOM 1855 O O . LEU B 1 37 ? 23.516 26.828 -17.547 1 32.38 37 LEU B O 1
ATOM 1859 N N . PRO B 1 38 ? 21.75 25.656 -16.609 1 34.41 38 PRO B N 1
ATOM 1860 C CA . PRO B 1 38 ? 21.328 26.781 -15.781 1 34.41 38 PRO B CA 1
ATOM 1861 C C . PRO B 1 38 ? 22.5 27.469 -15.07 1 34.41 38 PRO B C 1
ATOM 1863 O O . PRO B 1 38 ? 22.672 28.672 -15.18 1 34.41 38 PRO B O 1
ATOM 1866 N N . ARG B 1 39 ? 22.609 27.109 -13.773 1 34.44 39 ARG B N 1
ATOM 1867 C CA . ARG B 1 39 ? 23.109 27.953 -12.703 1 34.44 39 ARG B CA 1
ATOM 1868 C C . ARG B 1 39 ? 24.625 28.109 -12.789 1 34.44 39 ARG B C 1
ATOM 1870 O O . ARG B 1 39 ? 25.359 27.125 -12.82 1 34.44 39 ARG B O 1
ATOM 1877 N N . CYS B 1 40 ? 25.031 29.094 -13.461 1 34.12 40 CYS B N 1
ATOM 1878 C CA . CYS B 1 40 ? 26.406 29.547 -13.492 1 34.12 40 CYS B CA 1
ATOM 1879 C C . CYS B 1 40 ? 27.016 29.562 -12.094 1 34.12 40 CYS B C 1
ATOM 1881 O O . CYS B 1 40 ? 26.516 30.234 -11.195 1 34.12 40 CYS B O 1
ATOM 1883 N N . VAL B 1 41 ? 27.438 28.391 -11.547 1 34.59 41 VAL B N 1
ATOM 1884 C CA . VAL B 1 41 ? 28.109 28.344 -10.258 1 34.59 41 VAL B CA 1
ATOM 1885 C C . VAL B 1 41 ? 29.172 29.438 -10.18 1 34.59 41 VAL B C 1
ATOM 1887 O O . VAL B 1 41 ? 29.984 29.594 -11.094 1 34.59 41 VAL B O 1
ATOM 1890 N N . ALA B 1 42 ? 28.734 30.578 -9.727 1 33.59 42 ALA B N 1
ATOM 1891 C CA . ALA B 1 42 ? 29.688 31.656 -9.438 1 33.59 42 ALA B CA 1
ATOM 1892 C C . ALA B 1 42 ? 30.859 31.141 -8.617 1 33.59 42 ALA B C 1
ATOM 1894 O O . ALA B 1 42 ? 30.672 30.5 -7.574 1 33.59 42 ALA B O 1
ATOM 1895 N N . MET B 1 43 ? 31.812 30.547 -9.227 1 31.67 43 MET B N 1
ATOM 1896 C CA . MET B 1 43 ? 33.062 30.156 -8.547 1 31.67 43 MET B CA 1
ATOM 1897 C C . MET B 1 43 ? 33.656 31.344 -7.809 1 31.67 43 MET B C 1
ATOM 1899 O O . MET B 1 43 ? 34 32.344 -8.422 1 31.67 43 MET B O 1
ATOM 1903 N N . GLU B 1 44 ? 33.062 31.703 -6.695 1 34.19 44 GLU B N 1
ATOM 1904 C CA . GLU B 1 44 ? 33.75 32.719 -5.883 1 34.19 44 GLU B CA 1
ATOM 1905 C C . GLU B 1 44 ? 35.188 32.312 -5.582 1 34.19 44 GLU B C 1
ATOM 1907 O O . GLU B 1 44 ? 35.438 31.188 -5.137 1 34.19 44 GLU B O 1
ATOM 1912 N N . THR B 1 45 ? 36 32.75 -6.371 1 32.97 45 THR B N 1
ATOM 1913 C CA . THR B 1 45 ? 37.438 32.625 -6.223 1 32.97 45 THR B CA 1
ATOM 1914 C C . THR B 1 45 ? 37.938 33.25 -4.918 1 32.97 45 THR B C 1
ATOM 1916 O O . THR B 1 45 ? 37.625 34.438 -4.645 1 32.97 45 THR B O 1
ATOM 1919 N N . GLN B 1 46 ? 37.625 32.594 -3.795 1 30.27 46 GLN B N 1
ATOM 1920 C CA . GLN B 1 46 ? 38.25 33.156 -2.594 1 30.27 46 GLN B CA 1
ATOM 1921 C C . GLN B 1 46 ? 39.75 33.219 -2.715 1 30.27 46 GLN B C 1
ATOM 1923 O O . GLN B 1 46 ? 40.406 32.219 -3.008 1 30.27 46 GLN B O 1
ATOM 1928 N N . ALA B 1 47 ? 40.188 34.312 -3.232 1 32.69 47 ALA B N 1
ATOM 1929 C CA . ALA B 1 47 ? 41.594 34.656 -3.32 1 32.69 47 ALA B CA 1
ATOM 1930 C C . ALA B 1 47 ? 42.25 34.625 -1.94 1 32.69 47 ALA B C 1
ATOM 1932 O O . ALA B 1 47 ? 41.781 35.281 -1.014 1 32.69 47 ALA B O 1
ATOM 1933 N N . LEU B 1 48 ? 42.656 33.469 -1.381 1 31.56 48 LEU B N 1
ATOM 1934 C CA . LEU B 1 48 ? 43.469 33.5 -0.18 1 31.56 48 LEU B CA 1
ATOM 1935 C C . LEU B 1 48 ? 44.75 34.344 -0.41 1 31.56 48 LEU B C 1
ATOM 1937 O O . LEU B 1 48 ? 45.469 34.094 -1.364 1 31.56 48 LEU B O 1
ATOM 1941 N N . ARG B 1 49 ? 44.656 35.594 -0.123 1 34.41 49 ARG B N 1
ATOM 1942 C CA . ARG B 1 49 ? 45.75 36.531 -0.101 1 34.41 49 ARG B CA 1
ATOM 1943 C C . ARG B 1 49 ? 46.875 36.031 0.832 1 34.41 49 ARG B C 1
ATOM 1945 O O . ARG B 1 49 ? 46.688 36 2.051 1 34.41 49 ARG B O 1
ATOM 1952 N N . TRP B 1 50 ? 47.5 34.781 0.621 1 35.44 50 TRP B N 1
ATOM 1953 C CA . TRP B 1 50 ? 48.656 34.562 1.466 1 35.44 50 TRP B CA 1
ATOM 1954 C C . TRP B 1 50 ? 49.75 35.594 1.17 1 35.44 50 TRP B C 1
ATOM 1956 O O . TRP B 1 50 ? 50.156 35.781 0.018 1 35.44 50 TRP B O 1
ATOM 1966 N N . LYS B 1 51 ? 49.906 36.625 1.89 1 33.88 51 LYS B N 1
ATOM 1967 C CA . LYS B 1 51 ? 50.812 37.781 1.898 1 33.88 51 LYS B CA 1
ATOM 1968 C C . LYS B 1 51 ? 52.281 37.312 1.79 1 33.88 51 LYS B C 1
ATOM 1970 O O . LYS B 1 51 ? 53.219 38.094 1.972 1 33.88 51 LYS B O 1
ATOM 1975 N N . GLY B 1 52 ? 52.812 36.062 1.623 1 34.19 52 GLY B N 1
ATOM 1976 C CA . GLY B 1 52 ? 54.25 36.125 1.751 1 34.19 52 GLY B CA 1
ATOM 1977 C C . GLY B 1 52 ? 54.906 36.938 0.667 1 34.19 52 GLY B C 1
ATOM 1978 O O . GLY B 1 52 ? 54.281 37.25 -0.358 1 34.19 52 GLY B O 1
ATOM 1979 N N . LYS B 1 53 ? 56.188 37.469 0.811 1 34.34 53 LYS B N 1
ATOM 1980 C CA . LYS B 1 53 ? 56.969 38.438 0.04 1 34.34 53 LYS B CA 1
ATOM 1981 C C . LYS B 1 53 ? 56.875 38.156 -1.456 1 34.34 53 LYS B C 1
ATOM 1983 O O . LYS B 1 53 ? 56.75 39.062 -2.262 1 34.34 53 LYS B O 1
ATOM 1988 N N . ASP B 1 54 ? 57.781 37.188 -1.944 1 32.78 54 ASP B N 1
ATOM 1989 C CA . ASP B 1 54 ? 58.125 37.062 -3.359 1 32.78 54 ASP B CA 1
ATOM 1990 C C . ASP B 1 54 ? 56.875 36.688 -4.176 1 32.78 54 ASP B C 1
ATOM 1992 O O . ASP B 1 54 ? 56.281 35.625 -3.949 1 32.78 54 ASP B O 1
ATOM 1996 N N . LEU B 1 55 ? 56.125 37.656 -4.602 1 34.84 55 LEU B N 1
ATOM 1997 C CA . LEU B 1 55 ? 54.812 37.75 -5.176 1 34.84 55 LEU B CA 1
ATOM 1998 C C . LEU B 1 55 ? 54.688 36.938 -6.457 1 34.84 55 LEU B C 1
ATOM 2000 O O . LEU B 1 55 ? 55.062 37.406 -7.539 1 34.84 55 LEU B O 1
ATOM 2004 N N . SER B 1 56 ? 55.562 35.844 -6.555 1 32.19 56 SER B N 1
ATOM 2005 C CA . SER B 1 56 ? 55.375 35.219 -7.867 1 32.19 56 SER B CA 1
ATOM 2006 C C . SER B 1 56 ? 53.875 35.156 -8.234 1 32.19 56 SER B C 1
ATOM 2008 O O . SER B 1 56 ? 53.031 35.219 -7.355 1 32.19 56 SER B O 1
ATOM 2010 N N . PRO B 1 57 ? 53.625 35.312 -9.688 1 32.97 57 PRO B N 1
ATOM 2011 C CA . PRO B 1 57 ? 52.25 35.406 -10.203 1 32.97 57 PRO B CA 1
ATOM 2012 C C . PRO B 1 57 ? 51.312 34.438 -9.492 1 32.97 57 PRO B C 1
ATOM 2014 O O . PRO B 1 57 ? 51.719 33.375 -9.023 1 32.97 57 PRO B O 1
ATOM 2017 N N . TYR B 1 58 ? 50.562 35.062 -8.586 1 32.22 58 TYR B N 1
ATOM 2018 C CA . TYR B 1 58 ? 49.438 34.5 -7.871 1 32.22 58 TYR B CA 1
ATOM 2019 C C . TYR B 1 58 ? 48.656 33.531 -8.766 1 32.22 58 TYR B C 1
ATOM 2021 O O . TYR B 1 58 ? 48.188 33.906 -9.852 1 32.22 58 TYR B O 1
ATOM 2029 N N . VAL B 1 59 ? 49.438 32.469 -9.164 1 32.25 59 VAL B N 1
ATOM 2030 C CA . VAL B 1 59 ? 48.562 31.516 -9.844 1 32.25 59 VAL B CA 1
ATOM 2031 C C . VAL B 1 59 ? 47.25 31.375 -9.07 1 32.25 59 VAL B C 1
ATOM 2033 O O . VAL B 1 59 ? 47.25 31.094 -7.867 1 32.25 59 VAL B O 1
ATOM 2036 N N . ALA B 1 60 ? 46.406 32.406 -9.227 1 30.59 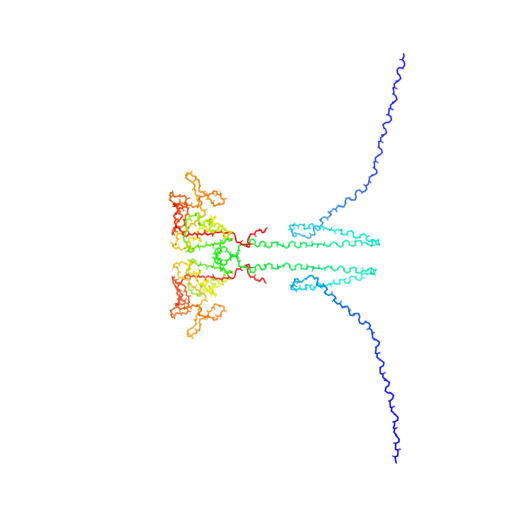60 ALA B N 1
ATOM 2037 C CA . ALA B 1 60 ? 45.031 32.312 -8.742 1 30.59 60 ALA B CA 1
ATOM 2038 C C . ALA B 1 60 ? 44.469 30.938 -9.094 1 30.59 60 ALA B C 1
ATOM 2040 O O . ALA B 1 60 ? 44.438 30.547 -10.266 1 30.59 60 ALA B O 1
ATOM 2041 N N . PHE B 1 61 ? 45.062 29.984 -8.352 1 31.62 61 PHE B N 1
ATOM 2042 C CA . PHE B 1 61 ? 44.344 28.719 -8.5 1 31.62 61 PHE B CA 1
ATOM 2043 C C . PHE B 1 61 ? 42.844 28.938 -8.391 1 31.62 61 PHE B C 1
ATOM 2045 O O . PHE B 1 61 ? 42.344 29.531 -7.418 1 31.62 61 PHE B O 1
ATOM 2052 N N . LEU B 1 62 ? 42.312 29.297 -9.492 1 31.27 62 LEU B N 1
ATOM 2053 C CA . LEU B 1 62 ? 40.875 29.234 -9.555 1 31.27 62 LEU B CA 1
ATOM 2054 C C . LEU B 1 62 ? 40.344 27.875 -9.125 1 31.27 62 LEU B C 1
ATOM 2056 O O . LEU B 1 62 ? 40.656 26.859 -9.758 1 31.27 62 LEU B O 1
ATOM 2060 N N . PHE B 1 63 ? 40.594 27.531 -7.836 1 33.41 63 PHE B N 1
ATOM 2061 C CA . PHE B 1 63 ? 39.844 26.375 -7.402 1 33.41 63 PHE B CA 1
ATOM 2062 C C . PHE B 1 63 ? 38.375 26.531 -7.777 1 33.41 63 PHE B C 1
ATOM 2064 O O . PHE B 1 63 ? 37.688 27.453 -7.312 1 33.41 63 PHE B O 1
ATOM 2071 N N . SER B 1 64 ? 38.031 26.281 -9.016 1 32.47 64 SER B N 1
ATOM 2072 C CA . SER B 1 64 ? 36.594 26.094 -9.25 1 32.47 64 SER B CA 1
ATOM 2073 C C . SER B 1 64 ? 36 25.141 -8.234 1 32.47 64 SER B C 1
ATOM 2075 O O . SER B 1 64 ? 36.312 23.953 -8.234 1 32.47 64 SER B O 1
ATOM 2077 N N . ALA B 1 65 ? 36.031 25.578 -6.973 1 32.81 65 ALA B N 1
ATOM 2078 C CA . ALA B 1 65 ? 35.094 24.766 -6.191 1 32.81 65 ALA B CA 1
ATOM 2079 C C . ALA B 1 65 ? 33.844 24.438 -6.992 1 32.81 65 ALA B C 1
ATOM 2081 O O . ALA B 1 65 ? 33.031 25.328 -7.297 1 32.81 65 ALA B O 1
ATOM 2082 N N . VAL B 1 66 ? 34.094 23.703 -8.125 1 32.75 66 VAL B N 1
ATOM 2083 C CA . VAL B 1 66 ? 32.844 23.094 -8.594 1 32.75 66 VAL B CA 1
ATOM 2084 C C . VAL B 1 66 ? 32.031 22.609 -7.402 1 32.75 66 VAL B C 1
ATOM 2086 O O . VAL B 1 66 ? 32.438 21.672 -6.711 1 32.75 66 VAL B O 1
ATOM 2089 N N . VAL B 1 67 ? 31.719 23.562 -6.512 1 36.69 67 VAL B N 1
ATOM 2090 C CA . VAL B 1 67 ? 30.656 23.047 -5.652 1 36.69 67 VAL B CA 1
ATOM 2091 C C . VAL B 1 67 ? 29.734 22.141 -6.457 1 36.69 67 VAL B C 1
ATOM 2093 O O . VAL B 1 67 ? 29.078 22.578 -7.406 1 36.69 67 VAL B O 1
ATOM 2096 N N . SER B 1 68 ? 30.359 21.016 -6.906 1 33.06 68 SER B N 1
ATOM 2097 C CA . SER B 1 68 ? 29.328 20.094 -7.355 1 33.06 68 SER B CA 1
ATOM 2098 C C . SER B 1 68 ? 28.031 20.281 -6.57 1 33.06 68 SER B C 1
ATOM 2100 O O . SER B 1 68 ? 28.031 20.203 -5.34 1 33.06 68 SER B O 1
ATOM 2102 N N . ARG B 1 69 ? 27.359 21.375 -6.836 1 33.44 69 ARG B N 1
ATOM 2103 C CA . ARG B 1 69 ? 26 21.203 -6.309 1 33.44 69 ARG B CA 1
ATOM 2104 C C . ARG B 1 69 ? 25.625 19.734 -6.219 1 33.44 69 ARG B C 1
ATOM 2106 O O . ARG B 1 69 ? 25.672 19.016 -7.219 1 33.44 69 ARG B O 1
ATOM 2113 N N . VAL B 1 70 ? 26.281 19 -5.309 1 37.84 70 VAL B N 1
ATOM 2114 C CA . VAL B 1 70 ? 25.594 17.734 -5.078 1 37.84 70 VAL B CA 1
ATOM 2115 C C . VAL B 1 70 ? 24.109 17.891 -5.406 1 37.84 70 VAL B C 1
ATOM 2117 O O . VAL B 1 70 ? 23.453 18.797 -4.922 1 37.84 70 VAL B O 1
ATOM 2120 N N . PRO B 1 71 ? 23.719 17.688 -6.688 1 37.25 71 PRO B N 1
ATOM 2121 C CA . PRO B 1 71 ? 22.25 17.734 -6.809 1 37.25 71 PRO B CA 1
ATOM 2122 C C . PRO B 1 71 ? 21.547 17.312 -5.523 1 37.25 71 PRO B C 1
ATOM 2124 O O . PRO B 1 71 ? 21.969 16.359 -4.859 1 37.25 71 PRO B O 1
ATOM 2127 N N . GLU B 1 72 ? 21.438 18.141 -4.516 1 42.72 72 GLU B N 1
ATOM 2128 C CA . GLU B 1 72 ? 20.484 17.703 -3.514 1 42.72 72 GLU B CA 1
ATOM 2129 C C . GLU B 1 72 ? 19.547 16.641 -4.086 1 42.72 72 GLU B C 1
ATOM 2131 O O . GLU B 1 72 ? 18.844 16.891 -5.062 1 42.72 72 GLU B O 1
ATOM 2136 N N . SER B 1 73 ? 19.984 15.461 -4.391 1 42.28 73 SER B N 1
ATOM 2137 C CA . SER B 1 73 ? 19.141 14.352 -4.801 1 42.28 73 SER B CA 1
ATOM 2138 C C . SER B 1 73 ? 17.75 14.438 -4.156 1 42.28 73 SER B C 1
ATOM 2140 O O . SER B 1 73 ? 17.562 14.008 -3.018 1 42.28 73 SER B O 1
ATOM 2142 N N . LEU B 1 74 ? 17.312 15.531 -3.604 1 45.84 74 LEU B N 1
ATOM 2143 C CA . LEU B 1 74 ? 15.891 15.5 -3.281 1 45.84 74 LEU B CA 1
ATOM 2144 C C . LEU B 1 74 ? 15.133 14.586 -4.238 1 45.84 74 LEU B C 1
ATOM 2146 O O . LEU B 1 74 ? 14.977 14.914 -5.418 1 45.84 74 LEU B O 1
ATOM 2150 N N . LEU B 1 75 ? 15.57 13.367 -4.473 1 50.19 75 LEU B N 1
ATOM 2151 C CA . LEU B 1 75 ? 14.883 12.484 -5.402 1 50.19 75 LEU B CA 1
ATOM 2152 C C . LEU B 1 75 ? 13.391 12.797 -5.457 1 50.19 75 LEU B C 1
ATOM 2154 O O . LEU B 1 75 ? 12.68 12.609 -4.469 1 50.19 75 LEU B O 1
ATOM 2158 N N . SER B 1 76 ? 13.055 13.898 -6 1 62.31 76 SER B N 1
ATOM 2159 C CA . SER B 1 76 ? 11.766 14.508 -6.301 1 62.31 76 SER B CA 1
ATOM 2160 C C . SER B 1 76 ? 10.766 13.469 -6.801 1 62.31 76 SER B C 1
ATOM 2162 O O . SER B 1 76 ? 9.57 13.75 -6.906 1 62.31 76 SER B O 1
ATOM 2164 N N . GLU B 1 77 ? 11.125 12.234 -7.02 1 73.56 77 GLU B N 1
ATOM 2165 C CA . GLU B 1 77 ? 10.133 11.305 -7.57 1 73.56 77 GLU B CA 1
ATOM 2166 C C . GLU B 1 77 ? 9.648 10.328 -6.508 1 73.56 77 GLU B C 1
ATOM 2168 O O . GLU B 1 77 ? 10.406 9.945 -5.609 1 73.56 77 GLU B O 1
ATOM 2173 N N . PRO B 1 78 ? 8.422 10.094 -6.605 1 82.38 78 PRO B N 1
ATOM 2174 C CA . PRO B 1 78 ? 7.91 9.094 -5.66 1 82.38 78 PRO B CA 1
ATOM 2175 C C . PRO B 1 78 ? 8.727 7.801 -5.668 1 82.38 78 PRO B C 1
ATOM 2177 O O . PRO B 1 78 ? 9.414 7.512 -6.645 1 82.38 78 PRO B O 1
ATOM 2180 N N . CYS B 1 79 ? 8.742 7.148 -4.574 1 88.31 79 CYS B N 1
ATOM 2181 C CA . CYS B 1 79 ? 9.492 5.914 -4.402 1 88.31 79 CYS B CA 1
ATOM 2182 C C . CYS B 1 79 ? 9.023 4.848 -5.383 1 88.31 79 CYS B C 1
ATOM 2184 O O . CYS B 1 79 ? 9.82 4.016 -5.828 1 88.31 79 CYS B O 1
ATOM 2186 N N . CYS B 1 80 ? 7.711 4.859 -5.652 1 95 80 CYS B N 1
ATOM 2187 C CA . CYS B 1 80 ? 7.145 3.928 -6.621 1 95 80 CYS B CA 1
ATOM 2188 C C . CYS B 1 80 ? 6.387 4.672 -7.715 1 95 80 CYS B C 1
ATOM 2190 O O . CYS B 1 80 ? 5.848 5.754 -7.477 1 95 80 CYS B O 1
ATOM 2192 N N . PRO B 1 81 ? 6.352 4.129 -8.922 1 94.19 81 PRO B N 1
ATOM 2193 C CA . PRO B 1 81 ? 5.578 4.746 -10 1 94.19 81 PRO B CA 1
ATOM 2194 C C . PRO B 1 81 ? 4.094 4.859 -9.672 1 94.19 81 PRO B C 1
ATOM 2196 O O . PRO B 1 81 ? 3.598 4.156 -8.789 1 94.19 81 PRO B O 1
ATOM 2199 N N . ASP B 1 82 ? 3.479 5.805 -10.438 1 93 82 ASP B N 1
ATOM 2200 C CA . ASP B 1 82 ? 2.033 5.922 -10.273 1 93 82 ASP B CA 1
ATOM 2201 C C . ASP B 1 82 ? 1.345 4.578 -10.508 1 93 82 ASP B C 1
ATOM 2203 O O . ASP B 1 82 ? 1.698 3.846 -11.438 1 93 82 ASP B O 1
ATOM 2207 N N . GLY B 1 83 ? 0.45 4.242 -9.672 1 94.44 83 GLY B N 1
ATOM 2208 C CA . GLY B 1 83 ? -0.291 3.002 -9.812 1 94.44 83 GLY B CA 1
ATOM 2209 C C . GLY B 1 83 ? 0.316 1.852 -9.031 1 94.44 83 GLY B C 1
ATOM 2210 O O . GLY B 1 83 ? -0.288 0.782 -8.922 1 94.44 83 GLY B O 1
ATOM 2211 N N . TRP B 1 84 ? 1.521 2.121 -8.555 1 97.38 84 TRP B N 1
ATOM 2212 C CA . TRP B 1 84 ? 2.188 1.121 -7.727 1 97.38 84 TRP B CA 1
ATOM 2213 C C . TRP B 1 84 ? 2.117 1.497 -6.254 1 97.38 84 TRP B C 1
ATOM 2215 O O . TRP B 1 84 ? 2.023 2.678 -5.91 1 97.38 84 TRP B O 1
ATOM 2225 N N . VAL B 1 85 ? 2.158 0.47 -5.453 1 97.88 85 VAL B N 1
ATOM 2226 C CA . VAL B 1 85 ? 2.131 0.659 -4.004 1 97.88 85 VAL B CA 1
ATOM 2227 C C . VAL B 1 85 ? 3.459 0.208 -3.398 1 97.88 85 VAL B C 1
ATOM 2229 O O . VAL B 1 85 ? 3.967 -0.865 -3.732 1 97.88 85 VAL B O 1
ATOM 2232 N N . GLY B 1 86 ? 4.02 1.073 -2.527 1 96.81 86 GLY B N 1
ATOM 2233 C CA . GLY B 1 86 ? 5.297 0.759 -1.91 1 96.81 86 GLY B CA 1
ATOM 2234 C C . GLY B 1 86 ? 5.156 0.088 -0.556 1 96.81 86 GLY B C 1
ATOM 2235 O O . GLY B 1 86 ? 4.344 0.507 0.268 1 96.81 86 GLY B O 1
ATOM 2236 N N . TYR B 1 87 ? 5.922 -0.993 -0.335 1 97.06 87 TYR B N 1
ATOM 2237 C CA . TYR B 1 87 ? 5.953 -1.681 0.951 1 97.06 87 TYR B CA 1
ATOM 2238 C C . TYR B 1 87 ? 7.324 -2.293 1.209 1 97.06 87 TYR B C 1
ATOM 2240 O O . TYR B 1 87 ? 7.805 -3.107 0.417 1 97.06 87 TYR B O 1
ATOM 2248 N N . ARG B 1 88 ? 7.965 -1.848 2.205 1 94.19 88 ARG B N 1
ATOM 2249 C CA . ARG B 1 88 ? 9.234 -2.391 2.684 1 94.19 88 ARG B CA 1
ATOM 2250 C C . ARG B 1 88 ? 10.242 -2.494 1.548 1 94.19 88 ARG B C 1
ATOM 2252 O O . ARG B 1 88 ? 10.867 -3.541 1.356 1 94.19 88 ARG B O 1
ATOM 2259 N N . GLY B 1 89 ? 10.305 -1.409 0.81 1 92.12 89 GLY B N 1
ATOM 2260 C CA . GLY B 1 89 ? 11.359 -1.253 -0.173 1 92.12 89 GLY B CA 1
ATOM 2261 C C . GLY B 1 89 ? 11.008 -1.835 -1.529 1 92.12 89 GLY B C 1
ATOM 2262 O O . GLY B 1 89 ? 11.805 -1.774 -2.465 1 92.12 89 GLY B O 1
ATOM 2263 N N . LYS B 1 90 ? 9.852 -2.346 -1.681 1 95.81 90 LYS B N 1
ATOM 2264 C CA . LYS B 1 90 ? 9.383 -2.896 -2.949 1 95.81 90 LYS B CA 1
ATOM 2265 C C . LYS B 1 90 ? 8.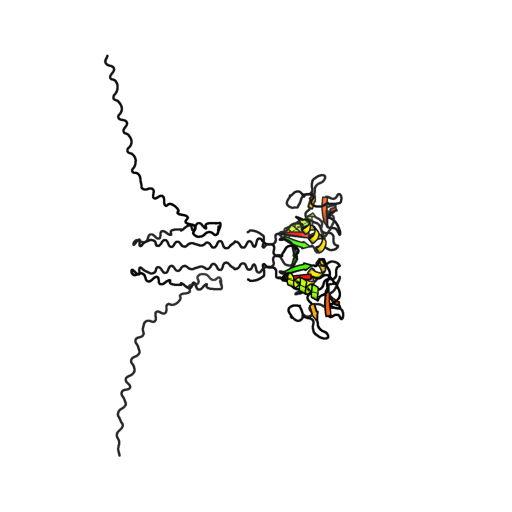141 -2.16 -3.445 1 95.81 90 LYS B C 1
ATOM 2267 O O . LYS B 1 90 ? 7.402 -1.578 -2.652 1 95.81 90 LYS B O 1
ATOM 2272 N N . CYS B 1 91 ? 8.031 -2.16 -4.73 1 97.44 91 CYS B N 1
ATOM 2273 C CA . CYS B 1 91 ? 6.828 -1.643 -5.379 1 97.44 91 CYS B CA 1
ATOM 2274 C C . CYS B 1 91 ? 5.977 -2.777 -5.938 1 97.44 91 CYS B C 1
ATOM 2276 O O . CYS B 1 91 ? 6.508 -3.723 -6.527 1 97.44 91 CYS B O 1
ATOM 2278 N N . TYR B 1 92 ? 4.672 -2.672 -5.738 1 98.62 92 TYR B N 1
ATOM 2279 C CA . TYR B 1 92 ? 3.74 -3.715 -6.148 1 98.62 92 TYR B CA 1
ATOM 2280 C C . TYR B 1 92 ? 2.67 -3.156 -7.078 1 98.62 92 TYR B C 1
ATOM 2282 O O . TYR B 1 92 ? 2.168 -2.051 -6.863 1 98.62 92 TYR B O 1
ATOM 2290 N N . TYR B 1 93 ? 2.367 -3.9 -8.117 1 98.62 93 TYR B N 1
ATOM 2291 C CA . TYR B 1 93 ? 1.284 -3.6 -9.047 1 98.62 93 TYR B CA 1
ATOM 2292 C C . TYR B 1 93 ? 0.235 -4.707 -9.039 1 98.62 93 TYR B C 1
ATOM 2294 O O . TYR B 1 93 ? 0.56 -5.879 -9.242 1 98.62 93 TYR B O 1
ATOM 2302 N N . PHE B 1 94 ? -0.989 -4.34 -8.711 1 98.56 94 PHE B N 1
ATOM 2303 C CA . PHE B 1 94 ? -2.107 -5.277 -8.727 1 98.56 94 PHE B CA 1
ATOM 2304 C C . PHE B 1 94 ? -2.922 -5.121 -10.008 1 98.56 94 PHE B C 1
ATOM 2306 O O . PHE B 1 94 ? -3.43 -4.035 -10.297 1 98.56 94 PHE B O 1
ATOM 2313 N N . SER B 1 95 ? -3.105 -6.207 -10.727 1 98.56 95 SER B N 1
ATOM 2314 C CA . SER B 1 95 ? -3.732 -6.145 -12.039 1 98.56 95 SER B CA 1
ATOM 2315 C C . SER B 1 95 ? -5.223 -5.832 -11.93 1 98.56 95 SER B C 1
ATOM 2317 O O . SER B 1 95 ? -5.867 -6.215 -10.953 1 98.56 95 SER B O 1
ATOM 2319 N N . GLU B 1 96 ? -5.711 -5.129 -12.922 1 94.44 96 GLU B N 1
ATOM 2320 C CA . GLU B 1 96 ? -7.148 -4.91 -13.055 1 94.44 96 GLU B CA 1
ATOM 2321 C C . GLU B 1 96 ? -7.805 -6.02 -13.867 1 94.44 96 GLU B C 1
ATOM 2323 O O . GLU B 1 96 ? -8.984 -6.328 -13.68 1 94.44 96 GLU B O 1
ATOM 2328 N N . GLY B 1 97 ? -7.055 -6.633 -14.758 1 96.94 97 GLY B N 1
ATOM 2329 C CA . GLY B 1 97 ? -7.547 -7.727 -15.586 1 96.94 97 GLY B CA 1
ATOM 2330 C C . GLY B 1 97 ? -7.059 -9.086 -15.125 1 96.94 97 GLY B C 1
ATOM 2331 O O . GLY B 1 97 ? -6.305 -9.188 -14.156 1 96.94 97 GLY B O 1
ATOM 2332 N N . GLU B 1 98 ? -7.582 -10.141 -15.828 1 98.62 98 GLU B N 1
ATOM 2333 C CA . GLU B 1 98 ? -7.199 -11.508 -15.516 1 98.62 98 GLU B CA 1
ATOM 2334 C C . GLU B 1 98 ? -6.363 -12.117 -16.641 1 98.62 98 GLU B C 1
ATOM 2336 O O . GLU B 1 98 ? -6.426 -11.664 -17.781 1 98.62 98 GLU B O 1
ATOM 2341 N N . GLY B 1 99 ? -5.539 -13.078 -16.297 1 98.81 99 GLY B N 1
ATOM 2342 C CA . GLY B 1 99 ? -4.723 -13.859 -17.219 1 98.81 99 GLY B CA 1
ATOM 2343 C C . GLY B 1 99 ? -4.184 -15.133 -16.594 1 98.81 99 GLY B C 1
ATOM 2344 O O . GLY B 1 99 ? -4.355 -15.367 -15.398 1 98.81 99 GLY B O 1
ATOM 2345 N N . ASN B 1 100 ? -3.652 -15.977 -17.469 1 98.88 100 ASN B N 1
ATOM 2346 C CA . ASN B 1 100 ? -2.99 -17.156 -16.906 1 98.88 100 ASN B CA 1
ATOM 2347 C C . ASN B 1 100 ? -1.636 -16.797 -16.297 1 98.88 100 ASN B C 1
ATOM 2349 O O . ASN B 1 100 ? -1.194 -15.648 -16.375 1 98.88 100 ASN B O 1
ATOM 2353 N N . TRP B 1 101 ? -1.02 -17.719 -15.68 1 98.88 101 TRP B N 1
ATOM 2354 C CA . TRP B 1 101 ? 0.206 -17.438 -14.938 1 98.88 101 TRP B CA 1
ATOM 2355 C C . TRP B 1 101 ? 1.3 -16.922 -15.859 1 98.88 101 TRP B C 1
ATOM 2357 O O . TRP B 1 101 ? 1.975 -15.938 -15.547 1 98.88 101 TRP B O 1
ATOM 2367 N N . GLU B 1 102 ? 1.458 -17.531 -17.062 1 98.81 102 GLU B N 1
ATOM 2368 C CA . GLU B 1 102 ? 2.523 -17.172 -18 1 98.81 102 GLU B CA 1
ATOM 2369 C C . GLU B 1 102 ? 2.299 -15.773 -18.562 1 98.81 102 GLU B C 1
ATOM 2371 O O . GLU B 1 102 ? 3.236 -14.977 -18.656 1 98.81 102 GLU B O 1
ATOM 2376 N N . SER B 1 103 ? 1.115 -15.539 -19 1 98.81 103 SER B N 1
ATOM 2377 C CA . SER B 1 103 ? 0.806 -14.211 -19.516 1 98.81 103 SER B CA 1
ATOM 2378 C C . SER B 1 103 ? 0.97 -13.141 -18.438 1 98.81 103 SER B C 1
ATOM 2380 O O . SER B 1 103 ? 1.373 -12.016 -18.734 1 98.81 103 SER B O 1
ATOM 2382 N N . SER B 1 104 ? 0.612 -13.492 -17.234 1 98.94 104 SER B N 1
ATOM 2383 C CA . SER B 1 104 ? 0.775 -12.578 -16.109 1 98.94 104 SER B CA 1
ATOM 2384 C C . SER B 1 104 ? 2.244 -12.25 -15.867 1 98.94 104 SER B C 1
ATOM 2386 O O . SER B 1 104 ? 2.604 -11.086 -15.68 1 98.94 104 SER B O 1
ATOM 2388 N N . GLN B 1 105 ? 3.092 -13.281 -15.938 1 98.88 105 GLN B N 1
ATOM 2389 C CA . GLN B 1 105 ? 4.527 -13.055 -15.805 1 98.88 105 GLN B CA 1
ATOM 2390 C C . GLN B 1 105 ? 5.059 -12.195 -16.953 1 98.88 105 GLN B C 1
ATOM 2392 O O . GLN B 1 105 ? 5.895 -11.312 -16.734 1 98.88 105 GLN B O 1
ATOM 2397 N N . SER B 1 106 ? 4.582 -12.422 -18.062 1 98.81 106 SER B N 1
ATOM 2398 C CA . SER B 1 106 ? 5 -11.641 -19.219 1 98.81 106 SER B CA 1
ATOM 2399 C C . SER B 1 106 ? 4.609 -10.172 -19.062 1 98.81 106 SER B C 1
ATOM 2401 O O . SER B 1 106 ? 5.387 -9.281 -19.406 1 98.81 106 SER B O 1
ATOM 2403 N N . HIS B 1 107 ? 3.447 -9.961 -18.594 1 98.75 107 HIS B N 1
ATOM 2404 C CA . HIS B 1 107 ? 3.01 -8.594 -18.344 1 98.75 107 HIS B CA 1
ATOM 2405 C C . HIS B 1 107 ? 3.898 -7.91 -17.297 1 98.75 107 HIS B C 1
ATOM 2407 O O . HIS B 1 107 ? 4.332 -6.773 -17.5 1 98.75 107 HIS B O 1
ATOM 2413 N N . CYS B 1 108 ? 4.145 -8.617 -16.203 1 98.88 108 CYS B N 1
ATOM 2414 C CA . CYS B 1 108 ? 5.012 -8.047 -15.18 1 98.88 108 CYS B CA 1
ATOM 2415 C C . CYS B 1 108 ? 6.398 -7.746 -15.734 1 98.88 108 CYS B C 1
ATOM 2417 O O . CYS B 1 108 ? 6.973 -6.695 -15.453 1 98.88 108 CYS B O 1
ATOM 2419 N N . SER B 1 109 ? 6.883 -8.617 -16.562 1 98.69 109 SER B N 1
ATOM 2420 C CA . SER B 1 109 ? 8.195 -8.422 -17.172 1 98.69 109 SER B CA 1
ATOM 2421 C C . SER B 1 109 ? 8.211 -7.188 -18.062 1 98.69 109 SER B C 1
ATOM 2423 O O . SER B 1 109 ? 9.203 -6.457 -18.094 1 98.69 109 SER B O 1
ATOM 2425 N N . SER B 1 110 ? 7.164 -6.969 -18.719 1 98.38 110 SER B N 1
ATOM 2426 C CA . SER B 1 110 ? 7.07 -5.812 -19.609 1 98.38 110 SER B CA 1
ATOM 2427 C C . SER B 1 110 ? 7.102 -4.508 -18.812 1 98.38 110 SER B C 1
ATOM 2429 O O . SER B 1 110 ? 7.395 -3.447 -19.375 1 98.38 110 SER B O 1
ATOM 2431 N N . LEU B 1 111 ? 6.844 -4.574 -17.531 1 97.62 111 LEU B N 1
ATOM 2432 C CA . LEU B 1 111 ? 6.852 -3.408 -16.656 1 97.62 111 LEU B CA 1
ATOM 2433 C C . LEU B 1 111 ? 8.141 -3.346 -15.852 1 97.62 111 LEU B C 1
ATOM 2435 O O . LEU B 1 111 ? 8.234 -2.592 -14.875 1 97.62 111 LEU B O 1
ATOM 2439 N N . GLY B 1 112 ? 9.102 -4.168 -16.219 1 97.31 112 GLY B N 1
ATOM 2440 C CA . GLY B 1 112 ? 10.359 -4.199 -15.477 1 97.31 112 GLY B CA 1
ATOM 2441 C C . GLY B 1 112 ? 10.242 -4.887 -14.133 1 97.31 112 GLY B C 1
ATOM 2442 O O . GLY B 1 112 ? 11.008 -4.598 -13.211 1 97.31 112 GLY B O 1
ATOM 2443 N N . ALA B 1 113 ? 9.273 -5.66 -14.016 1 98.44 113 ALA B N 1
ATOM 2444 C CA . ALA B 1 113 ? 8.984 -6.359 -12.766 1 98.44 113 ALA B CA 1
ATOM 2445 C C . ALA B 1 113 ? 8.797 -7.855 -13.008 1 98.44 113 ALA B C 1
ATOM 2447 O O . ALA B 1 113 ? 9.117 -8.359 -14.086 1 98.44 113 ALA B O 1
ATOM 2448 N N . SER B 1 114 ? 8.484 -8.586 -12.031 1 98.75 114 SER B N 1
ATOM 2449 C CA . SER B 1 114 ? 8.086 -9.992 -12.078 1 98.75 114 SER B CA 1
ATOM 2450 C C . SER B 1 114 ? 6.844 -10.242 -11.234 1 98.75 114 SER B C 1
ATOM 2452 O O . SER B 1 114 ? 6.441 -9.391 -10.445 1 98.75 114 SER B O 1
ATOM 2454 N N . LEU B 1 115 ? 6.223 -11.375 -11.508 1 98.94 115 LEU B N 1
ATOM 2455 C CA . LEU B 1 115 ? 5.246 -11.797 -10.508 1 98.94 115 LEU B CA 1
ATOM 2456 C C . LEU B 1 115 ? 5.855 -11.773 -9.109 1 98.94 115 LEU B C 1
ATOM 2458 O O . LEU B 1 115 ? 7.02 -12.141 -8.93 1 98.94 115 LEU B O 1
ATOM 2462 N N . ALA B 1 116 ? 5.047 -11.367 -8.172 1 98.81 116 ALA B N 1
ATOM 2463 C CA . ALA B 1 116 ? 5.547 -10.977 -6.855 1 98.81 116 ALA B CA 1
ATOM 2464 C C . ALA B 1 116 ? 6.191 -12.164 -6.141 1 98.81 116 ALA B C 1
ATOM 2466 O O . ALA B 1 116 ? 5.582 -13.234 -6.02 1 98.81 116 ALA B O 1
ATOM 2467 N N . ALA B 1 117 ? 7.426 -11.914 -5.738 1 97.75 117 ALA B N 1
ATOM 2468 C CA . ALA B 1 117 ? 8.062 -12.781 -4.754 1 97.75 117 ALA B CA 1
ATOM 2469 C C . ALA B 1 117 ? 7.754 -12.32 -3.332 1 97.75 117 ALA B C 1
ATOM 2471 O O . ALA B 1 117 ? 7.648 -11.117 -3.072 1 97.75 117 ALA B O 1
ATOM 2472 N N . ILE B 1 118 ? 7.59 -13.242 -2.441 1 97.56 118 ILE B N 1
ATOM 2473 C CA . ILE B 1 118 ? 7.285 -12.945 -1.047 1 97.56 118 ILE B CA 1
ATOM 2474 C C . ILE B 1 118 ? 8.477 -13.312 -0.166 1 97.56 118 ILE B C 1
ATOM 2476 O O . ILE B 1 118 ? 8.82 -14.492 -0.04 1 97.56 118 ILE B O 1
ATOM 2480 N N . ASP B 1 119 ? 9.023 -12.273 0.454 1 93.88 119 ASP B N 1
ATOM 2481 C CA . ASP B 1 119 ? 10.273 -12.469 1.179 1 93.88 119 ASP B CA 1
ATOM 2482 C C . ASP B 1 119 ? 10.016 -12.734 2.66 1 93.88 119 ASP B C 1
ATOM 2484 O O . ASP B 1 119 ? 10.812 -13.406 3.324 1 93.88 119 ASP B O 1
ATOM 2488 N N . THR B 1 120 ? 9 -12.156 3.191 1 94.69 120 THR B N 1
ATOM 2489 C CA . THR B 1 120 ? 8.719 -12.258 4.617 1 94.69 120 THR B CA 1
ATOM 2490 C C . THR B 1 120 ? 7.223 -12.453 4.863 1 94.69 120 THR B C 1
ATOM 2492 O O . THR B 1 120 ? 6.402 -12.148 3.992 1 94.69 120 THR B O 1
ATOM 2495 N N . PRO B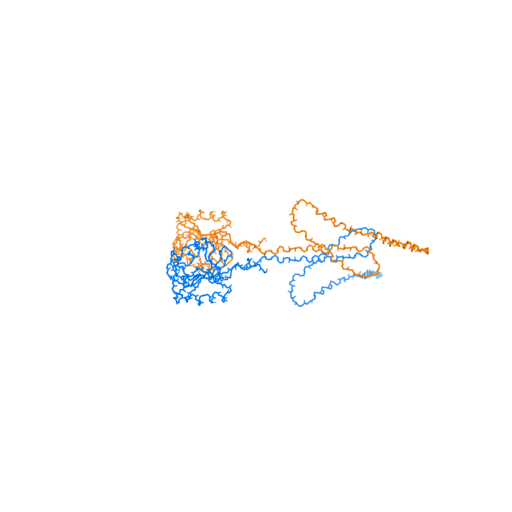 1 121 ? 6.902 -12.961 6.051 1 95.38 121 PRO B N 1
ATOM 2496 C CA . PRO B 1 121 ? 5.484 -13.055 6.395 1 95.38 121 PRO B CA 1
ATOM 2497 C C . PRO B 1 121 ? 4.777 -11.703 6.363 1 95.38 121 PRO B C 1
ATOM 2499 O O . PRO B 1 121 ? 3.58 -11.633 6.07 1 95.38 121 PRO B O 1
ATOM 2502 N N . GLN B 1 122 ? 5.527 -10.648 6.645 1 95.38 122 GLN B N 1
ATOM 2503 C CA . GLN B 1 122 ? 4.961 -9.305 6.582 1 95.38 122 GLN B CA 1
ATOM 2504 C C . GLN B 1 122 ? 4.562 -8.938 5.156 1 95.38 122 GLN B C 1
ATOM 2506 O O . GLN B 1 122 ? 3.523 -8.312 4.938 1 95.38 122 GLN B O 1
ATOM 2511 N N . ASP B 1 123 ? 5.406 -9.422 4.199 1 96.44 123 ASP B N 1
ATOM 2512 C CA . ASP B 1 123 ? 5.07 -9.203 2.795 1 96.44 123 ASP B CA 1
ATOM 2513 C C . ASP B 1 123 ? 3.766 -9.898 2.424 1 96.44 123 ASP B C 1
ATOM 2515 O O . ASP B 1 123 ? 2.93 -9.328 1.72 1 96.44 123 ASP B O 1
ATOM 2519 N N . LEU B 1 124 ? 3.656 -11.102 2.955 1 97.69 124 LEU B N 1
ATOM 2520 C CA . LEU B 1 124 ? 2.463 -11.875 2.646 1 97.69 124 LEU B CA 1
ATOM 2521 C C . LEU B 1 124 ? 1.218 -11.219 3.229 1 97.69 124 LEU B C 1
ATOM 2523 O O . LEU B 1 124 ? 0.19 -11.117 2.555 1 97.69 124 LEU B O 1
ATOM 2527 N N . ALA B 1 125 ? 1.328 -10.773 4.438 1 96.12 125 ALA B N 1
ATOM 2528 C CA . ALA B 1 125 ? 0.202 -10.117 5.094 1 96.12 125 ALA B CA 1
ATOM 2529 C C . ALA B 1 125 ? -0.211 -8.859 4.344 1 96.12 125 ALA B C 1
ATOM 2531 O O . ALA B 1 125 ? -1.402 -8.586 4.176 1 96.12 125 ALA B O 1
ATOM 2532 N N . PHE B 1 126 ? 0.736 -8.125 3.875 1 97.25 126 PHE B N 1
ATOM 2533 C CA . PHE B 1 126 ? 0.477 -6.91 3.109 1 97.25 126 PHE B CA 1
ATOM 2534 C C . PHE B 1 126 ? -0.276 -7.234 1.823 1 97.25 126 PHE B C 1
ATOM 2536 O O . PHE B 1 126 ? -1.275 -6.586 1.504 1 97.25 126 PHE B O 1
ATOM 2543 N N . LEU B 1 127 ? 0.257 -8.219 1.125 1 98.31 127 LEU B N 1
ATOM 2544 C CA . LEU B 1 127 ? -0.348 -8.594 -0.148 1 98.31 127 LEU B CA 1
ATOM 2545 C C . LEU B 1 127 ? -1.781 -9.078 0.053 1 98.31 127 LEU B C 1
ATOM 2547 O O . LEU B 1 127 ? -2.68 -8.695 -0.699 1 98.31 127 LEU B O 1
ATOM 2551 N N . MET B 1 128 ? -1.992 -9.875 1.077 1 97.31 128 MET B N 1
ATOM 2552 C CA . MET B 1 128 ? -3.316 -10.422 1.364 1 97.31 128 MET B CA 1
ATOM 2553 C C . MET B 1 128 ? -4.301 -9.305 1.698 1 97.31 128 MET B C 1
ATOM 2555 O O . MET B 1 128 ? -5.469 -9.367 1.312 1 97.31 128 MET B O 1
ATOM 2559 N N . ARG B 1 129 ? -3.818 -8.359 2.338 1 94.94 129 ARG B N 1
ATOM 2560 C CA . ARG B 1 129 ? -4.672 -7.246 2.732 1 94.94 129 ARG B CA 1
ATOM 2561 C C . ARG B 1 129 ? -5.02 -6.371 1.532 1 94.94 129 ARG 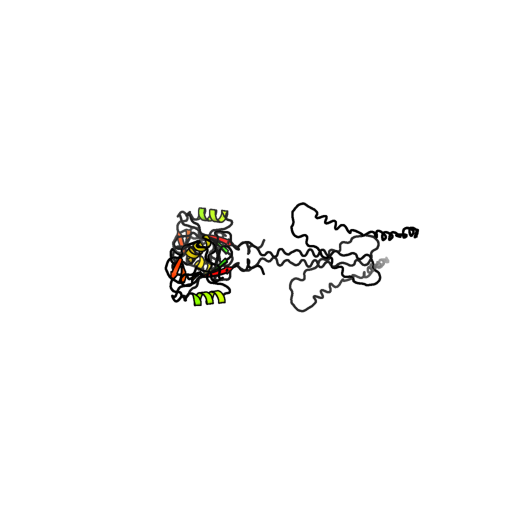B C 1
ATOM 2563 O O . ARG B 1 129 ? -6.184 -6.012 1.334 1 94.94 129 ARG B O 1
ATOM 2570 N N . TYR B 1 130 ? -4.07 -6.074 0.683 1 96.62 130 TYR B N 1
ATOM 2571 C CA . TYR B 1 130 ? -4.281 -5.121 -0.401 1 96.62 130 TYR B CA 1
ATOM 2572 C C . TYR B 1 130 ? -5.074 -5.754 -1.538 1 96.62 130 TYR B C 1
ATOM 2574 O O . TYR B 1 130 ? -5.848 -5.078 -2.217 1 96.62 130 TYR B O 1
ATOM 2582 N N . LYS B 1 131 ? -4.883 -6.992 -1.762 1 96.62 131 LYS B N 1
ATOM 2583 C CA . LYS B 1 131 ? -5.484 -7.656 -2.914 1 96.62 131 LYS B CA 1
ATOM 2584 C C . LYS B 1 131 ? -7.008 -7.668 -2.809 1 96.62 131 LYS B C 1
ATOM 2586 O O . LYS B 1 131 ? -7.703 -7.844 -3.811 1 96.62 131 LYS B O 1
ATOM 2591 N N . GLY B 1 132 ? -7.523 -7.586 -1.632 1 92.19 132 GLY B N 1
ATOM 2592 C CA . GLY B 1 132 ? -8.961 -7.695 -1.447 1 92.19 132 GLY B CA 1
ATOM 2593 C C . GLY B 1 132 ? -9.484 -9.102 -1.666 1 92.19 132 GLY B C 1
ATOM 2594 O O . GLY B 1 132 ? -8.875 -10.078 -1.221 1 92.19 132 GLY B O 1
ATOM 2595 N N . ARG B 1 133 ? -10.633 -9.18 -2.4 1 91.5 133 ARG B N 1
ATOM 2596 C CA . ARG B 1 133 ? -11.328 -10.461 -2.49 1 91.5 133 ARG B CA 1
ATOM 2597 C C . ARG B 1 133 ? -10.945 -11.195 -3.771 1 91.5 133 ARG B C 1
ATOM 2599 O O . ARG B 1 133 ? -11.328 -12.352 -3.963 1 91.5 133 ARG B O 1
ATOM 2606 N N . THR B 1 134 ? -10.18 -10.594 -4.598 1 95.12 134 THR B N 1
ATOM 2607 C CA . THR B 1 134 ? -9.836 -11.18 -5.891 1 95.12 134 THR B CA 1
ATOM 2608 C C . THR B 1 134 ? -8.617 -12.086 -5.762 1 95.12 134 THR B C 1
ATOM 2610 O O . THR B 1 134 ? -7.758 -11.859 -4.906 1 95.12 134 THR B O 1
ATOM 2613 N N . TYR B 1 135 ? -8.641 -13.172 -6.582 1 98.56 135 TYR B N 1
ATOM 2614 C CA . TYR B 1 135 ? -7.5 -14.086 -6.605 1 98.56 135 TYR B CA 1
ATOM 2615 C C . TYR B 1 135 ? -6.355 -13.508 -7.426 1 98.56 135 TYR B C 1
ATOM 2617 O O . TYR B 1 135 ? -6.578 -12.914 -8.484 1 98.56 135 TYR B O 1
ATOM 2625 N N . HIS B 1 136 ? -5.125 -13.656 -6.918 1 98.88 136 HIS B N 1
ATOM 2626 C CA . HIS B 1 136 ? -3.98 -13.07 -7.602 1 98.88 136 HIS B CA 1
ATOM 2627 C C . HIS B 1 136 ? -2.838 -14.078 -7.727 1 98.88 136 HIS B C 1
ATOM 2629 O O . HIS B 1 136 ? -2.375 -14.625 -6.719 1 98.88 136 HIS B O 1
ATOM 2635 N N . TRP B 1 137 ? -2.365 -14.211 -8.953 1 98.94 137 TRP B N 1
ATOM 2636 C CA . TRP B 1 137 ? -1.142 -14.977 -9.164 1 98.94 137 TRP B CA 1
ATOM 2637 C C . TRP B 1 137 ? 0.039 -14.328 -8.453 1 98.94 137 TRP B C 1
ATOM 2639 O O . TRP B 1 137 ? 0.166 -13.102 -8.438 1 98.94 137 TRP B O 1
ATOM 2649 N N . ILE B 1 138 ? 0.938 -15.172 -7.867 1 98.94 138 ILE B N 1
ATOM 2650 C CA . ILE B 1 138 ? 2.246 -14.742 -7.387 1 98.94 138 ILE B CA 1
ATOM 2651 C C . ILE B 1 138 ? 3.344 -15.5 -8.133 1 98.94 138 ILE B C 1
ATOM 2653 O O . ILE B 1 138 ? 3.059 -16.422 -8.906 1 98.94 138 ILE B O 1
ATOM 2657 N N . GLY B 1 139 ? 4.605 -15.094 -7.918 1 98.88 139 GLY B N 1
ATOM 2658 C CA . GLY B 1 139 ? 5.715 -15.602 -8.711 1 98.88 139 GLY B CA 1
ATOM 2659 C C . GLY B 1 139 ? 6.23 -16.938 -8.227 1 98.88 139 GLY B C 1
ATOM 2660 O O . GLY B 1 139 ? 7.441 -17.156 -8.164 1 98.88 139 GLY B O 1
ATOM 2661 N N . LEU B 1 140 ? 5.336 -17.797 -7.914 1 98.81 140 LEU B N 1
ATOM 2662 C CA . LEU B 1 140 ? 5.707 -19.109 -7.395 1 98.81 140 LEU B CA 1
ATOM 2663 C C . LEU B 1 140 ? 5.137 -20.219 -8.266 1 98.81 140 LEU B C 1
ATOM 2665 O O . LEU B 1 140 ? 3.932 -20.266 -8.516 1 98.81 140 LEU B O 1
ATOM 2669 N N . ARG B 1 141 ? 6.047 -21.094 -8.75 1 98.62 141 ARG B N 1
ATOM 2670 C CA . ARG B 1 141 ? 5.609 -22.203 -9.594 1 98.62 141 ARG B CA 1
ATOM 2671 C C . ARG B 1 141 ? 6.504 -23.422 -9.398 1 98.62 141 ARG B C 1
ATOM 2673 O O . ARG B 1 141 ? 7.574 -23.328 -8.797 1 98.62 141 ARG B O 1
ATOM 2680 N N . ARG B 1 142 ? 5.984 -24.516 -9.828 1 98.25 142 ARG B N 1
ATOM 2681 C CA . ARG B 1 142 ? 6.773 -25.734 -9.773 1 98.25 142 ARG B CA 1
ATOM 2682 C C . ARG B 1 142 ? 6.469 -26.641 -10.961 1 98.25 142 ARG B C 1
ATOM 2684 O O . ARG B 1 142 ? 5.438 -26.484 -11.617 1 98.25 142 ARG B O 1
ATOM 2691 N N . GLU B 1 143 ? 7.434 -27.547 -11.281 1 95.38 143 GLU B N 1
ATOM 2692 C CA . GLU B 1 143 ? 7.184 -28.703 -12.133 1 95.38 143 GLU B CA 1
ATOM 2693 C C . GLU B 1 143 ? 6.762 -29.906 -11.312 1 95.38 143 GLU B C 1
ATOM 2695 O O . GLU B 1 143 ? 6.957 -29.938 -10.094 1 95.38 143 GLU B O 1
ATOM 2700 N N . GLU B 1 144 ? 6.121 -30.812 -11.984 1 91.31 144 GLU B N 1
ATOM 2701 C CA . GLU B 1 144 ? 5.641 -32 -11.297 1 91.31 144 GLU B CA 1
ATOM 2702 C C . GLU B 1 144 ? 6.75 -32.656 -10.469 1 91.31 144 GLU B C 1
ATOM 2704 O O . GLU B 1 144 ? 7.852 -32.875 -10.969 1 91.31 144 GLU B O 1
ATOM 2709 N N . SER B 1 145 ? 6.457 -32.844 -9.188 1 91.31 145 SER B N 1
ATOM 2710 C CA . SER B 1 145 ? 7.34 -33.562 -8.258 1 91.31 145 SER B CA 1
ATOM 2711 C C . SER B 1 145 ? 8.625 -32.75 -8.016 1 91.31 145 SER B C 1
ATOM 2713 O O . SER B 1 145 ? 9.648 -33.344 -7.645 1 91.31 145 SER B O 1
ATOM 2715 N N . GLN B 1 146 ? 8.703 -31.516 -8.352 1 95.44 146 GLN B N 1
ATOM 2716 C CA . GLN B 1 146 ? 9.852 -30.656 -8.094 1 95.44 146 GLN B CA 1
ATOM 2717 C C . GLN B 1 146 ? 9.508 -29.594 -7.055 1 95.44 146 GLN B C 1
ATOM 2719 O O . GLN B 1 146 ? 8.336 -29.312 -6.801 1 95.44 146 GLN B O 1
ATOM 2724 N N . PRO B 1 147 ? 10.508 -29.031 -6.43 1 97.25 147 PRO B N 1
ATOM 2725 C CA . PRO B 1 147 ? 10.25 -27.984 -5.441 1 97.25 147 PRO B CA 1
ATOM 2726 C C . PRO B 1 147 ? 9.711 -26.703 -6.07 1 97.25 147 PRO B C 1
ATOM 2728 O O . PRO B 1 147 ? 9.914 -26.469 -7.262 1 97.25 147 PRO B O 1
ATOM 2731 N N . TRP B 1 148 ? 9.031 -26.016 -5.246 1 98.44 148 TRP B N 1
ATOM 2732 C CA . TRP B 1 148 ? 8.578 -24.688 -5.664 1 98.44 148 TRP B CA 1
ATOM 2733 C C . TRP B 1 148 ? 9.766 -23.75 -5.898 1 98.44 148 TRP B C 1
ATOM 2735 O O . TRP B 1 148 ? 10.727 -23.766 -5.133 1 98.44 148 TRP B O 1
ATOM 2745 N N . LYS B 1 149 ? 9.609 -22.922 -6.93 1 98.5 149 LYS B N 1
ATOM 2746 C CA . LYS B 1 149 ? 10.641 -21.922 -7.242 1 98.5 149 LYS B CA 1
ATOM 2747 C C . LYS B 1 149 ? 10.023 -20.578 -7.566 1 98.5 149 LYS B C 1
ATOM 2749 O O . LYS B 1 149 ? 8.961 -20.5 -8.188 1 98.5 149 LYS B O 1
ATOM 2754 N N . TRP B 1 150 ? 10.742 -19.625 -7.129 1 98.56 150 TRP B N 1
ATOM 2755 C CA . TRP B 1 150 ? 10.367 -18.266 -7.543 1 98.56 150 TRP B CA 1
ATOM 2756 C C . TRP B 1 150 ? 10.773 -18.016 -8.992 1 98.56 150 TRP B C 1
ATOM 2758 O O . TRP B 1 150 ? 11.539 -18.781 -9.57 1 98.56 150 TRP B O 1
ATOM 2768 N N . VAL B 1 151 ? 10.32 -16.906 -9.547 1 98.25 151 VAL B N 1
ATOM 2769 C CA . VAL B 1 151 ? 10.555 -16.562 -10.945 1 98.25 151 VAL B CA 1
ATOM 2770 C C . VAL B 1 151 ? 12.055 -16.453 -11.211 1 98.25 151 VAL B C 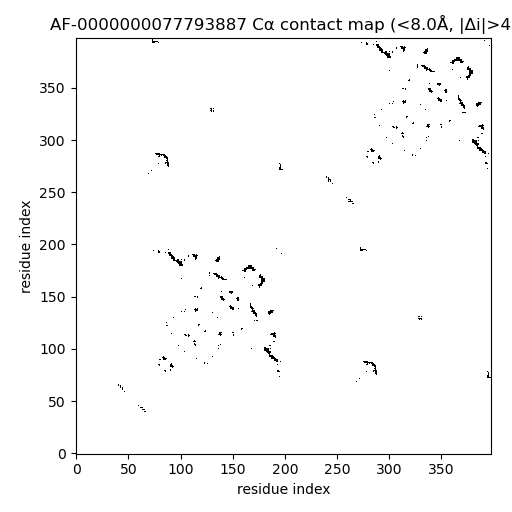1
ATOM 2772 O O . VAL B 1 151 ? 12.531 -16.797 -12.297 1 98.25 151 VAL B O 1
ATOM 2775 N N . ASP B 1 152 ? 12.75 -15.992 -10.211 1 95.75 152 ASP B N 1
ATOM 2776 C CA . ASP B 1 152 ? 14.18 -15.781 -10.398 1 95.75 152 ASP B CA 1
ATOM 2777 C C . ASP B 1 152 ? 14.945 -17.094 -10.266 1 95.75 152 ASP B C 1
ATOM 2779 O O . ASP B 1 152 ? 16.172 -17.125 -10.352 1 95.75 152 ASP B O 1
ATOM 2783 N N . GLY B 1 153 ? 14.266 -18.125 -9.953 1 96.31 153 GLY B N 1
ATOM 2784 C CA . GLY B 1 153 ? 14.898 -19.438 -9.906 1 96.31 153 GLY B CA 1
ATOM 2785 C C . GLY B 1 153 ? 15.227 -19.891 -8.5 1 96.31 153 GLY B C 1
ATOM 2786 O O . GLY B 1 153 ? 15.578 -21.047 -8.281 1 96.31 153 GLY B O 1
ATOM 2787 N N . THR B 1 154 ? 15.078 -19 -7.578 1 97.25 154 THR B N 1
ATOM 2788 C CA . THR B 1 154 ? 15.367 -19.359 -6.191 1 97.25 154 THR B CA 1
ATOM 2789 C C . THR B 1 154 ? 14.32 -20.328 -5.66 1 97.25 154 THR B C 1
ATOM 2791 O O . THR B 1 154 ? 13.125 -20.172 -5.926 1 97.25 154 THR B O 1
ATOM 2794 N N . GLU B 1 155 ? 14.852 -21.312 -4.988 1 97.62 155 GLU B N 1
ATOM 2795 C CA . GLU B 1 155 ? 13.93 -22.281 -4.406 1 97.62 155 GLU B CA 1
ATOM 2796 C C . GLU B 1 155 ? 13.164 -21.672 -3.23 1 97.62 155 GLU B C 1
ATOM 2798 O O . GLU B 1 155 ? 13.734 -20.938 -2.418 1 97.62 155 GLU B O 1
ATOM 2803 N N . PHE B 1 156 ? 11.898 -22.016 -3.195 1 97.94 156 PHE B N 1
ATOM 2804 C CA . PHE B 1 156 ? 11.047 -21.578 -2.1 1 97.94 156 PHE B CA 1
ATOM 2805 C C . PHE B 1 156 ? 11.477 -22.203 -0.785 1 97.94 156 PHE B C 1
ATOM 2807 O O . PHE B 1 156 ? 11.742 -23.406 -0.729 1 97.94 156 PHE B O 1
ATOM 2814 N N . ASN B 1 157 ? 11.539 -21.375 0.298 1 96.31 157 ASN B N 1
ATOM 2815 C CA . ASN B 1 157 ? 12.07 -21.844 1.57 1 96.31 157 ASN B CA 1
ATOM 2816 C C . ASN B 1 157 ? 10.969 -22.391 2.477 1 96.31 157 ASN B C 1
ATOM 2818 O O . ASN B 1 157 ? 11.203 -22.656 3.658 1 96.31 157 ASN B O 1
ATOM 2822 N N . ASN B 1 158 ? 9.742 -22.469 2.074 1 95.69 158 ASN B N 1
ATOM 2823 C CA . ASN B 1 158 ? 8.609 -23.047 2.781 1 95.69 158 ASN B CA 1
ATOM 2824 C C . ASN B 1 158 ? 8.195 -22.188 3.975 1 95.69 158 ASN B C 1
ATOM 2826 O O . ASN B 1 158 ? 7.781 -22.719 5.008 1 95.69 158 ASN B O 1
ATOM 2830 N N . MET B 1 159 ? 8.43 -20.828 3.811 1 95.62 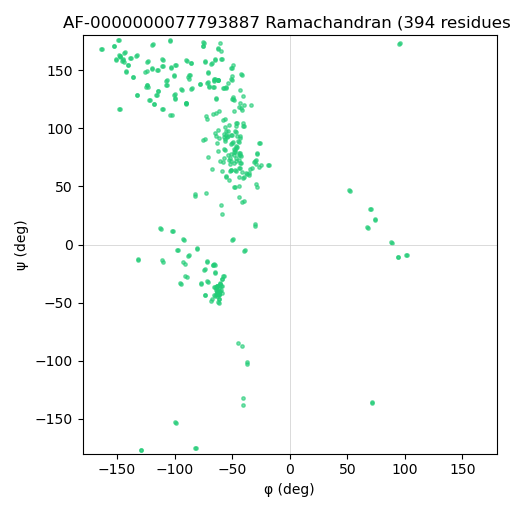159 MET B N 1
ATOM 2831 C CA . MET B 1 159 ? 8.062 -19.922 4.902 1 95.62 159 MET B CA 1
ATOM 2832 C C . MET B 1 159 ? 6.555 -19.922 5.117 1 95.62 159 MET B C 1
ATOM 2834 O O . MET B 1 159 ? 6.074 -19.5 6.168 1 95.62 159 MET B O 1
ATOM 2838 N N . PHE B 1 160 ? 5.785 -20.391 4.16 1 96.81 160 PHE B N 1
ATOM 2839 C CA . PHE B 1 160 ? 4.344 -20.594 4.273 1 96.81 160 PHE B CA 1
ATOM 2840 C C . PHE B 1 160 ? 3.908 -21.828 3.51 1 96.81 160 PHE B C 1
ATOM 2842 O O . PHE B 1 160 ? 4.684 -22.391 2.73 1 96.81 160 PHE B O 1
ATOM 2849 N N . GLU B 1 161 ? 2.717 -22.266 3.795 1 97.38 161 GLU B N 1
ATOM 2850 C CA . GLU B 1 161 ? 2.166 -23.438 3.117 1 97.38 161 GLU B CA 1
ATOM 2851 C C . GLU B 1 161 ? 1.524 -23.047 1.788 1 97.38 161 GLU B C 1
ATOM 2853 O O . GLU B 1 161 ? 0.807 -22.047 1.704 1 97.38 161 GLU B O 1
ATOM 2858 N N . VAL B 1 162 ? 1.837 -23.828 0.769 1 98.12 162 VAL B N 1
ATOM 2859 C CA . VAL B 1 162 ? 1.114 -23.719 -0.494 1 98.12 162 VAL B CA 1
ATOM 2860 C C . VAL B 1 162 ? 0.132 -24.891 -0.619 1 98.12 162 VAL B C 1
ATOM 2862 O O . VAL B 1 162 ? 0.542 -26.031 -0.796 1 98.12 162 VAL B O 1
ATOM 2865 N N . LYS B 1 163 ? -1.139 -24.531 -0.548 1 98.12 163 LYS B N 1
ATOM 2866 C CA . LYS B 1 163 ? -2.16 -25.578 -0.561 1 98.12 163 LYS B CA 1
ATOM 2867 C C . LYS B 1 163 ? -2.535 -25.969 -1.988 1 98.12 163 LYS B C 1
ATOM 2869 O O . LYS B 1 163 ? -2.395 -25.156 -2.912 1 98.12 163 LYS B O 1
ATOM 2874 N N . GLY B 1 164 ? -3.021 -27.141 -2.123 1 96.44 164 GLY B N 1
ATOM 2875 C CA . GLY B 1 164 ? -3.473 -27.609 -3.424 1 96.44 164 GLY B CA 1
ATOM 2876 C C . GLY B 1 164 ? -2.424 -28.406 -4.168 1 96.44 164 GLY B C 1
ATOM 2877 O O . GLY B 1 164 ? -1.273 -28.5 -3.73 1 96.44 164 GLY B O 1
ATOM 2878 N N . GLY B 1 165 ? -2.809 -29 -5.316 1 95.62 165 GLY B N 1
ATOM 2879 C CA . GLY B 1 165 ? -1.934 -29.875 -6.066 1 95.62 165 GLY B CA 1
ATOM 2880 C C . GLY B 1 165 ? -1.507 -29.297 -7.402 1 95.62 165 GLY B C 1
ATOM 2881 O O . GLY B 1 165 ? -0.983 -30.016 -8.258 1 95.62 165 GLY B O 1
ATOM 2882 N N . GLY B 1 166 ? -1.749 -28 -7.566 1 97.75 166 GLY B N 1
ATOM 2883 C CA . GLY B 1 166 ? -1.424 -27.375 -8.844 1 97.75 166 GLY B CA 1
ATOM 2884 C C . GLY B 1 166 ? 0.045 -27.016 -8.977 1 97.75 166 GLY B C 1
ATOM 2885 O O . GLY B 1 166 ? 0.851 -27.344 -8.102 1 97.75 166 GLY B O 1
ATOM 2886 N N . SER B 1 167 ? 0.378 -26.359 -10.078 1 98.5 167 SER B N 1
ATOM 2887 C CA . SER B 1 167 ? 1.776 -26.078 -10.375 1 98.5 167 SER B CA 1
ATOM 2888 C C . SER B 1 167 ? 2.068 -24.578 -10.242 1 98.5 167 SER B C 1
ATOM 2890 O O . SER B 1 167 ? 3.229 -24.172 -10.234 1 98.5 167 SER B O 1
ATOM 2892 N N . CYS B 1 168 ? 1.011 -23.812 -10.203 1 98.94 168 CYS B N 1
ATOM 2893 C CA . CYS B 1 168 ? 1.159 -22.359 -10.086 1 98.94 168 CYS B CA 1
ATOM 2894 C C . CYS B 1 168 ? 0.408 -21.828 -8.867 1 98.94 168 CYS B C 1
ATOM 2896 O O . CYS B 1 168 ? -0.723 -22.25 -8.602 1 98.94 168 CYS B O 1
ATOM 2898 N N . ALA B 1 169 ? 1.055 -20.953 -8.148 1 98.88 169 ALA B N 1
ATOM 2899 C CA . ALA B 1 169 ? 0.503 -20.5 -6.867 1 98.88 169 ALA B CA 1
ATOM 2900 C C . ALA B 1 169 ? -0.173 -19.141 -7.008 1 98.88 169 ALA B C 1
ATOM 2902 O O . ALA B 1 169 ? 0.242 -18.312 -7.824 1 98.88 169 ALA B O 1
ATOM 2903 N N . TYR B 1 170 ? -1.229 -18.969 -6.258 1 98.88 170 TYR B N 1
ATOM 2904 C CA . TYR B 1 170 ? -1.965 -17.719 -6.203 1 98.88 170 TYR B CA 1
ATOM 2905 C C . TYR B 1 170 ? -2.498 -17.453 -4.797 1 98.88 170 TYR B C 1
ATOM 2907 O O . TYR B 1 170 ? -2.514 -18.359 -3.957 1 98.88 170 TYR B O 1
ATOM 2915 N N . LEU B 1 171 ? -2.799 -16.203 -4.535 1 98.81 171 LEU B N 1
ATOM 2916 C CA . LEU B 1 171 ? -3.404 -15.797 -3.275 1 98.81 171 LEU B CA 1
ATOM 2917 C C . LEU B 1 171 ? -4.926 -15.836 -3.363 1 98.81 171 LEU B C 1
ATOM 2919 O O . LEU B 1 171 ? -5.52 -15.195 -4.234 1 98.81 171 LEU B O 1
ATOM 2923 N N . ASN B 1 172 ? -5.555 -16.562 -2.547 1 97.88 172 ASN B N 1
ATOM 2924 C CA . ASN B 1 172 ? -7.004 -16.438 -2.402 1 97.88 172 ASN B CA 1
ATOM 2925 C C . ASN B 1 172 ? -7.371 -15.594 -1.19 1 97.88 172 ASN B C 1
ATOM 2927 O O . ASN B 1 172 ? -6.633 -14.68 -0.818 1 97.88 172 ASN B O 1
ATOM 2931 N N . ASP B 1 173 ? -8.477 -15.766 -0.571 1 93.81 173 ASP B N 1
ATOM 2932 C CA . ASP B 1 173 ? -8.945 -14.875 0.486 1 93.81 173 ASP B CA 1
ATOM 2933 C C . ASP B 1 173 ? -8.125 -15.062 1.762 1 93.81 173 ASP B C 1
ATOM 2935 O O . ASP B 1 173 ? -7.895 -14.102 2.504 1 93.81 173 ASP B O 1
ATOM 2939 N N . VAL B 1 174 ? -7.684 -16.297 1.922 1 94.25 174 VAL B N 1
ATOM 2940 C CA . VAL B 1 174 ? -7.164 -16.547 3.262 1 94.25 174 VAL B CA 1
ATOM 2941 C C . VAL B 1 174 ? -5.809 -17.234 3.17 1 94.25 174 VAL B C 1
ATOM 2943 O O . VAL B 1 174 ? -5.074 -17.312 4.156 1 94.25 174 VAL B O 1
ATOM 2946 N N . ALA B 1 175 ? -5.441 -17.734 1.984 1 97.56 175 ALA B N 1
ATOM 2947 C CA . ALA B 1 175 ? -4.258 -18.594 1.941 1 97.56 175 ALA B CA 1
ATOM 2948 C C . ALA B 1 175 ? -3.582 -18.531 0.574 1 97.56 175 ALA B C 1
ATOM 2950 O O . ALA B 1 175 ? -4.117 -17.938 -0.361 1 97.56 175 ALA B O 1
ATOM 2951 N N . VAL B 1 176 ? -2.381 -19.141 0.54 1 98.75 176 VAL B N 1
ATOM 2952 C CA . VAL B 1 176 ? -1.699 -19.406 -0.722 1 98.75 176 VAL B CA 1
ATOM 2953 C C . VAL B 1 176 ? -2.119 -20.781 -1.254 1 98.75 176 VAL B C 1
ATOM 2955 O O . VAL B 1 176 ? -1.978 -21.797 -0.564 1 98.75 176 VAL B O 1
ATOM 2958 N N . ILE B 1 177 ? -2.67 -20.719 -2.488 1 98.69 177 ILE B N 1
ATOM 2959 C CA . ILE B 1 177 ? -3.215 -21.938 -3.096 1 98.69 177 ILE B CA 1
ATOM 2960 C C . ILE B 1 177 ? -2.549 -22.172 -4.445 1 98.69 177 ILE B C 1
ATOM 2962 O O . ILE B 1 177 ? -1.914 -21.281 -5.004 1 98.69 177 ILE B O 1
ATOM 2966 N N . SER B 1 178 ? -2.592 -23.422 -4.859 1 98.5 178 SER B N 1
ATOM 2967 C CA . SER B 1 178 ? -2.053 -23.75 -6.176 1 98.5 178 SER B CA 1
ATOM 2968 C C . SER B 1 178 ? -3.15 -24.234 -7.121 1 98.5 178 SER B C 1
ATOM 2970 O O . SER B 1 178 ? -4.18 -24.734 -6.676 1 98.5 178 SER B O 1
ATOM 2972 N N . SER B 1 179 ? -2.951 -23.969 -8.414 1 98.31 179 SER B N 1
ATOM 2973 C CA . SER B 1 179 ? -3.865 -24.391 -9.469 1 98.31 179 SER B CA 1
ATOM 2974 C C . SER B 1 179 ? -3.119 -24.656 -10.773 1 98.31 179 SER B C 1
ATOM 2976 O O . SER B 1 179 ? -1.896 -24.516 -10.828 1 98.31 179 SER B O 1
ATOM 2978 N N . ARG B 1 180 ? -3.926 -25.125 -11.727 1 98.56 180 ARG B N 1
ATOM 2979 C CA . ARG B 1 180 ? -3.365 -25.203 -13.07 1 98.56 180 ARG B CA 1
ATOM 2980 C C . ARG B 1 180 ? -2.982 -23.828 -13.586 1 98.56 180 ARG B C 1
ATOM 2982 O O . ARG B 1 180 ? -3.734 -22.859 -13.414 1 98.56 180 ARG B O 1
ATOM 2989 N N . CYS B 1 181 ? -1.869 -23.797 -14.289 1 98.81 181 CYS B N 1
ATOM 2990 C CA . CYS B 1 181 ? -1.269 -22.516 -14.68 1 98.81 181 CYS B CA 1
ATOM 2991 C C . CYS B 1 181 ? -2.094 -21.828 -15.758 1 98.81 181 CYS B C 1
ATOM 2993 O O . CYS B 1 181 ? -1.966 -20.625 -15.969 1 98.81 181 CYS B O 1
ATOM 2995 N N . GLN B 1 182 ? -2.98 -22.594 -16.359 1 98.75 182 GLN B N 1
ATOM 2996 C CA . GLN B 1 182 ? -3.711 -22.094 -17.516 1 98.75 182 GLN B CA 1
ATOM 2997 C C . GLN B 1 182 ? -4.98 -21.359 -17.078 1 98.75 182 GLN B C 1
ATOM 2999 O O . GLN B 1 182 ? -5.613 -20.672 -17.891 1 98.75 182 GLN B O 1
ATOM 3004 N N . THR B 1 183 ? -5.316 -21.453 -15.781 1 98.56 183 THR B N 1
ATOM 3005 C CA . THR B 1 183 ? -6.512 -20.766 -15.312 1 98.56 183 THR B CA 1
ATOM 3006 C C . THR B 1 183 ? -6.277 -19.266 -15.234 1 98.56 183 THR B C 1
ATOM 3008 O O . THR B 1 183 ? -5.133 -18.812 -15.195 1 98.56 183 THR B O 1
ATOM 3011 N N . GLU B 1 184 ? -7.395 -18.531 -15.281 1 98.75 184 GLU B N 1
ATOM 3012 C CA . GLU B 1 184 ? -7.289 -17.078 -15.336 1 98.75 184 GLU B CA 1
ATOM 3013 C C . GLU B 1 184 ? -7.52 -16.453 -13.961 1 98.75 184 GLU B C 1
ATOM 3015 O O . GLU B 1 184 ? -8.492 -16.781 -13.281 1 98.75 184 GLU B O 1
ATOM 3020 N N . LYS B 1 185 ? -6.656 -15.617 -13.539 1 98.81 185 LYS B N 1
ATOM 3021 C CA . LYS B 1 185 ? -6.734 -14.852 -12.297 1 98.81 185 LYS B CA 1
ATOM 3022 C C . LYS B 1 185 ? -6.062 -13.484 -12.453 1 98.81 185 LYS B C 1
ATOM 3024 O O . LYS B 1 185 ? -5.375 -13.242 -13.445 1 98.81 185 LYS B O 1
ATOM 3029 N N . ASN B 1 186 ? -6.379 -12.578 -11.547 1 98.88 186 ASN B N 1
ATOM 3030 C CA . ASN B 1 186 ? -5.543 -11.391 -11.453 1 98.88 186 ASN B CA 1
ATOM 3031 C C . ASN B 1 186 ? -4.109 -11.742 -11.062 1 98.88 186 ASN B C 1
ATOM 3033 O O . ASN B 1 186 ? -3.803 -12.898 -10.781 1 98.88 186 ASN B O 1
ATOM 3037 N N . TRP B 1 187 ? -3.221 -10.758 -11.172 1 98.94 187 TRP B N 1
ATOM 3038 C CA . TRP B 1 187 ? -1.839 -11.023 -10.781 1 98.94 187 TRP B CA 1
ATOM 3039 C C . TRP B 1 187 ? -1.241 -9.82 -10.062 1 98.94 187 TRP B C 1
ATOM 3041 O O . TRP B 1 187 ? -1.743 -8.703 -10.18 1 98.94 187 TRP B O 1
ATOM 3051 N N . VAL B 1 188 ? -0.273 -10.047 -9.234 1 98.94 188 VAL B N 1
ATOM 3052 C CA . VAL B 1 188 ? 0.488 -9.008 -8.555 1 98.94 188 VAL B CA 1
ATOM 3053 C C . VAL B 1 188 ? 1.943 -9.047 -9.008 1 98.94 188 VAL B C 1
ATOM 3055 O O . VAL B 1 188 ? 2.564 -10.109 -9.039 1 98.94 188 VAL B O 1
ATOM 3058 N N . CYS B 1 189 ? 2.432 -7.867 -9.414 1 98.94 189 CYS B N 1
ATOM 3059 C CA . CYS B 1 189 ? 3.836 -7.699 -9.773 1 98.94 189 CYS B CA 1
ATOM 3060 C C . CYS B 1 189 ? 4.621 -7.074 -8.625 1 98.94 189 CYS B C 1
ATOM 3062 O O . CYS B 1 189 ? 4.059 -6.34 -7.809 1 98.94 189 CYS B O 1
ATOM 3064 N N . SER B 1 190 ? 5.906 -7.34 -8.609 1 98.44 190 SER B N 1
ATOM 3065 C CA . SER B 1 190 ? 6.77 -6.633 -7.672 1 98.44 190 SER B CA 1
ATOM 3066 C C . SER B 1 190 ? 8.117 -6.309 -8.305 1 98.44 190 SER B C 1
ATOM 3068 O O . SER B 1 190 ? 8.594 -7.039 -9.172 1 98.44 190 SER B O 1
ATOM 3070 N N . LYS B 1 191 ? 8.672 -5.25 -7.898 1 96.88 191 LYS B N 1
ATOM 3071 C CA . LYS B 1 191 ? 10.031 -4.836 -8.211 1 96.88 191 LYS B CA 1
ATOM 3072 C C . LYS B 1 191 ? 10.625 -3.994 -7.086 1 96.88 191 LYS B C 1
ATOM 3074 O O . LYS B 1 191 ? 9.891 -3.473 -6.242 1 96.88 191 LYS B O 1
ATOM 3079 N N . ALA B 1 192 ? 11.922 -3.951 -7.086 1 93.25 192 ALA B N 1
ATOM 3080 C CA . ALA B 1 192 ? 12.57 -3.096 -6.098 1 93.25 192 ALA B CA 1
ATOM 3081 C C . ALA B 1 192 ? 12.25 -1.625 -6.352 1 93.25 192 ALA B C 1
ATOM 3083 O O . ALA B 1 192 ? 12.18 -1.189 -7.5 1 93.25 192 ALA B O 1
ATOM 3084 N N . SER B 1 193 ? 12.039 -0.899 -5.266 1 91.88 193 SER B N 1
ATOM 3085 C CA . SER B 1 193 ? 11.867 0.541 -5.414 1 91.88 193 SER B CA 1
ATOM 3086 C C . SER B 1 193 ? 13.062 1.177 -6.109 1 91.88 193 SER B C 1
ATOM 3088 O O . SER B 1 193 ? 14.211 0.875 -5.777 1 91.88 193 SER B O 1
ATOM 3090 N N . PRO B 1 194 ? 12.789 2.031 -7.035 1 84.25 194 PRO B N 1
ATOM 3091 C CA . PRO B 1 194 ? 13.875 2.611 -7.824 1 84.25 194 PRO B CA 1
ATOM 3092 C C . PRO B 1 194 ? 14.906 3.334 -6.961 1 84.25 194 PRO B C 1
ATOM 3094 O O . PRO B 1 194 ? 16.078 3.449 -7.352 1 84.25 194 PRO B O 1
ATOM 3097 N N . HIS B 1 195 ? 14.453 3.783 -5.871 1 76.69 195 HIS B N 1
ATOM 3098 C CA . HIS B 1 195 ? 15.383 4.527 -5.031 1 76.69 195 HIS B CA 1
ATOM 3099 C C . HIS B 1 195 ? 16.375 3.592 -4.344 1 76.69 195 HIS B C 1
ATOM 3101 O O . HIS B 1 195 ? 17.406 4.035 -3.85 1 76.69 195 HIS B O 1
ATOM 3107 N N . LEU B 1 196 ? 15.961 2.398 -4.262 1 73.5 196 LEU B N 1
ATOM 3108 C CA . LEU B 1 196 ? 16.828 1.411 -3.635 1 73.5 196 LEU B CA 1
ATOM 3109 C C . LEU B 1 196 ? 17.719 0.733 -4.668 1 73.5 196 LEU B C 1
ATOM 3111 O O . LEU B 1 196 ? 18.641 -0 -4.312 1 73.5 196 LEU B O 1
ATOM 3115 N N . LYS B 1 197 ? 17.297 0.9 -5.961 1 59.38 197 LYS B N 1
ATOM 3116 C CA . LYS B 1 197 ? 18.141 0.256 -6.973 1 59.38 197 LYS B CA 1
ATOM 3117 C C . LYS B 1 197 ? 19.469 0.984 -7.141 1 59.38 197 LYS B C 1
ATOM 3119 O O . LYS B 1 197 ? 19.5 2.217 -7.164 1 59.38 197 LYS B O 1
ATOM 3124 N N . LYS B 1 198 ? 20.641 0.323 -6.617 1 49.38 198 LYS B N 1
ATOM 3125 C CA . LYS B 1 198 ? 22.016 0.766 -6.809 1 49.38 198 LYS B CA 1
ATOM 3126 C C . LYS B 1 198 ? 22.359 0.888 -8.289 1 49.38 198 LYS B C 1
ATOM 3128 O O . LYS B 1 198 ? 21.922 0.062 -9.102 1 49.38 198 LYS B O 1
ATOM 3133 N N . ASP B 1 199 ? 22.359 2.119 -8.875 1 38.66 199 ASP B N 1
ATOM 3134 C CA . ASP B 1 199 ? 23.031 2.156 -10.172 1 38.66 199 ASP B CA 1
ATOM 3135 C C . ASP B 1 199 ? 24.234 1.218 -10.195 1 38.66 199 ASP B C 1
ATOM 3137 O O . ASP B 1 199 ? 24.953 1.103 -9.203 1 38.66 199 ASP B O 1
#

Sequence (398 aa):
QNYPSPPPNLMARPSKPPSGTHFWLRESKRCLGGVSLPRCVAMETQALRWKGKDLSPYVAFLFSAVVSRVPESLLSEPCCPDGWVGYRGKCYYFSEGEGNWESSQSHCSSLGASLAAIDTPQDLAFLMRYKGRTYHWIGLRREESQPWKWVDGTEFNNMFEVKGGGSCAYLNDVAVISSRCQTEKNWVCSKASPHLKKDQNYPSPPPNLMARPSKPPSGTHFWLRESKRCLGGVSLPRCVAMETQALRWKGKDLSPYVAFLFSAVVSRVPESLLSEPCCPDGWVGYRGKCYYFSEGEGNWESSQSHCSSLGASLAAIDTPQDLAFLMRYKGRTYHWIGLRREESQPWKWVDGTEFNNMFEVKGGGSCAYLNDVAVISSRCQTEKNWVCSKASPHLKKD